Protein AF-A0A7J0E7J1-F1 (afdb_monomer_lite)

Structure (mmCIF, N/CA/C/O backbone):
data_AF-A0A7J0E7J1-F1
#
_entry.id   AF-A0A7J0E7J1-F1
#
loop_
_atom_site.group_PDB
_atom_site.id
_atom_site.type_symbol
_atom_site.label_atom_id
_atom_site.label_alt_id
_atom_site.label_comp_id
_atom_site.label_asym_id
_atom_site.label_entity_id
_atom_site.label_seq_id
_atom_site.pdbx_PDB_ins_code
_atom_site.Cartn_x
_atom_site.Cartn_y
_atom_site.Cartn_z
_atom_site.occupancy
_atom_site.B_iso_or_equiv
_atom_site.auth_seq_id
_atom_site.auth_comp_id
_atom_site.auth_asym_id
_atom_site.auth_atom_id
_atom_site.pdbx_PDB_model_num
ATOM 1 N N . MET A 1 1 ? 65.729 -42.124 -9.496 1.00 50.06 1 MET A N 1
ATOM 2 C CA . MET A 1 1 ? 65.233 -41.132 -10.476 1.00 50.06 1 MET A CA 1
ATOM 3 C C . MET A 1 1 ? 64.530 -40.040 -9.684 1.00 50.06 1 MET A C 1
ATOM 5 O O . MET A 1 1 ? 63.545 -40.363 -9.039 1.00 50.06 1 MET A O 1
ATOM 9 N N . GLY A 1 2 ? 65.073 -38.819 -9.631 1.00 49.50 2 GLY A N 1
ATOM 10 C CA . GLY A 1 2 ? 64.483 -37.740 -8.821 1.00 49.50 2 GLY A CA 1
ATOM 11 C C . GLY A 1 2 ? 65.255 -36.413 -8.739 1.00 49.50 2 GLY A C 1
ATOM 12 O O . GLY A 1 2 ? 64.639 -35.417 -8.395 1.00 49.50 2 GLY A O 1
ATOM 13 N N . ASP A 1 3 ? 66.539 -36.354 -9.117 1.00 47.97 3 ASP A N 1
ATOM 14 C CA . ASP A 1 3 ? 67.374 -35.148 -8.904 1.00 47.97 3 ASP A CA 1
ATOM 15 C C . ASP A 1 3 ? 67.602 -34.253 -10.142 1.00 47.97 3 ASP A C 1
ATOM 17 O O . ASP A 1 3 ? 68.362 -33.289 -10.071 1.00 47.97 3 ASP A O 1
ATOM 21 N N . SER A 1 4 ? 66.970 -34.524 -11.292 1.00 52.00 4 SER A N 1
ATOM 22 C CA . SER A 1 4 ? 67.131 -33.664 -12.484 1.00 52.00 4 SER A CA 1
ATOM 23 C C . SER A 1 4 ? 66.114 -32.521 -12.567 1.00 52.00 4 SER A C 1
ATOM 25 O O . SER A 1 4 ? 66.326 -31.581 -13.322 1.00 52.00 4 SER A O 1
ATOM 27 N N . SER A 1 5 ? 65.016 -32.573 -11.802 1.00 52.12 5 SER A N 1
ATOM 28 C CA . SER A 1 5 ? 63.969 -31.540 -11.855 1.00 52.12 5 SER A CA 1
ATOM 29 C C . SER A 1 5 ? 64.319 -30.298 -11.038 1.00 52.12 5 SER A C 1
ATOM 31 O O . SER A 1 5 ? 63.861 -29.213 -11.369 1.00 52.12 5 SER A O 1
ATOM 33 N N . THR A 1 6 ? 65.105 -30.436 -9.971 1.00 54.50 6 THR A N 1
ATOM 34 C CA . THR A 1 6 ? 65.475 -29.319 -9.090 1.00 54.50 6 THR A CA 1
ATOM 35 C C . THR A 1 6 ? 66.624 -28.491 -9.655 1.00 54.50 6 THR A C 1
ATOM 37 O O . THR A 1 6 ? 66.666 -27.291 -9.414 1.00 54.50 6 THR A O 1
ATOM 40 N N . LYS A 1 7 ? 67.513 -29.088 -10.460 1.00 55.28 7 LYS A N 1
ATOM 41 C CA . LYS A 1 7 ? 68.605 -28.361 -11.126 1.00 55.28 7 LYS A CA 1
ATOM 42 C C . LYS A 1 7 ? 68.097 -27.401 -12.204 1.00 55.28 7 LYS A C 1
ATOM 44 O O . LYS A 1 7 ? 68.503 -26.247 -12.198 1.00 55.28 7 LYS A O 1
ATOM 49 N N . ASN A 1 8 ? 67.130 -27.829 -13.017 1.00 56.91 8 ASN A N 1
ATOM 50 C CA . ASN A 1 8 ? 66.534 -26.974 -14.051 1.00 56.91 8 ASN A CA 1
ATOM 51 C C . ASN A 1 8 ? 65.779 -25.771 -13.456 1.00 56.91 8 ASN A C 1
ATOM 53 O O . ASN A 1 8 ? 65.834 -24.683 -14.011 1.00 56.91 8 ASN A O 1
ATOM 57 N N . VAL A 1 9 ? 65.122 -25.942 -12.300 1.00 58.50 9 VAL A N 1
ATOM 58 C CA . VAL A 1 9 ? 64.422 -24.842 -11.605 1.00 58.50 9 VAL A CA 1
ATOM 59 C C . VAL A 1 9 ? 65.412 -23.839 -11.015 1.00 58.50 9 VAL A C 1
ATOM 61 O O . VAL A 1 9 ? 65.151 -22.642 -11.011 1.00 58.50 9 VAL A O 1
ATOM 64 N N . VAL A 1 10 ? 66.559 -24.306 -10.519 1.00 62.41 10 VAL A N 1
ATOM 65 C CA . VAL A 1 10 ? 67.602 -23.418 -9.992 1.00 62.41 10 VAL A CA 1
ATOM 66 C C . VAL A 1 10 ? 68.287 -22.654 -11.128 1.00 62.41 10 VAL A C 1
ATOM 68 O O . VAL A 1 10 ? 68.522 -21.462 -10.977 1.00 62.41 10 VAL A O 1
ATOM 71 N N . GLU A 1 11 ? 68.532 -23.285 -12.278 1.00 61.84 11 GLU A N 1
ATOM 72 C CA . GLU A 1 11 ? 69.075 -22.609 -13.466 1.00 61.84 11 GLU A CA 1
ATOM 73 C C . GLU A 1 11 ? 68.088 -21.597 -14.075 1.00 61.84 11 GLU A C 1
ATOM 75 O O . GLU A 1 11 ? 68.504 -20.498 -14.428 1.00 61.84 11 GLU A O 1
ATOM 80 N N . GLU A 1 12 ? 66.781 -21.895 -14.113 1.00 62.72 12 GLU A N 1
ATOM 81 C CA . GLU A 1 12 ? 65.751 -20.924 -14.528 1.00 62.72 12 GLU A CA 1
ATOM 82 C C . GLU A 1 12 ? 65.657 -19.728 -13.574 1.00 62.72 12 GLU A C 1
ATOM 84 O O . GLU A 1 12 ? 65.505 -18.595 -14.023 1.00 62.72 12 GLU A O 1
ATOM 89 N N . VAL A 1 13 ? 65.767 -19.952 -12.260 1.00 64.69 13 VAL A N 1
ATOM 90 C CA . VAL A 1 13 ? 65.741 -18.871 -11.259 1.00 64.69 13 VAL A CA 1
ATOM 91 C C . VAL A 1 13 ? 66.998 -18.005 -11.343 1.00 64.69 13 VAL A C 1
ATOM 93 O O . VAL A 1 13 ? 66.895 -16.794 -11.162 1.00 64.69 13 VAL A O 1
ATOM 96 N N . ILE A 1 14 ? 68.153 -18.603 -11.649 1.00 67.69 14 ILE A N 1
ATOM 97 C CA . ILE A 1 14 ? 69.410 -17.874 -11.852 1.00 67.69 14 ILE A CA 1
ATOM 98 C C . ILE A 1 14 ? 69.348 -17.043 -13.144 1.00 67.69 14 ILE A C 1
ATOM 100 O O . ILE A 1 14 ? 69.665 -15.857 -13.114 1.00 67.69 14 ILE A O 1
ATOM 104 N N . ALA A 1 15 ? 68.823 -17.601 -14.239 1.00 67.31 15 ALA A N 1
ATOM 105 C CA . ALA A 1 15 ? 68.612 -16.857 -15.484 1.00 67.31 15 ALA A CA 1
ATOM 106 C C . ALA A 1 15 ? 67.624 -15.689 -15.303 1.00 67.31 15 ALA A C 1
ATOM 108 O O . ALA A 1 15 ? 67.872 -14.582 -15.769 1.00 67.31 15 ALA A O 1
ATOM 109 N N . TYR A 1 16 ? 66.540 -15.898 -14.547 1.00 61.75 16 TYR A N 1
ATOM 110 C CA . TYR A 1 16 ? 65.576 -14.837 -14.240 1.00 61.75 16 TYR A CA 1
ATOM 111 C C . TYR A 1 16 ? 66.168 -13.756 -13.324 1.00 61.75 16 TYR A C 1
ATOM 113 O O . TYR A 1 16 ? 65.759 -12.598 -13.389 1.00 61.75 16 TYR A O 1
ATOM 121 N N . SER A 1 17 ? 67.119 -14.115 -12.452 1.00 61.69 17 SER A N 1
ATOM 122 C CA . SER A 1 17 ? 67.854 -13.128 -11.660 1.00 61.69 17 SER A CA 1
ATOM 123 C C . SER A 1 17 ? 68.863 -12.343 -12.492 1.00 61.69 17 SER A C 1
ATOM 125 O O . SER A 1 17 ? 68.977 -11.140 -12.274 1.00 61.69 17 SER A O 1
ATOM 127 N N . ASP A 1 18 ? 69.521 -12.972 -13.466 1.00 64.81 18 ASP A N 1
ATOM 128 C CA . ASP A 1 18 ? 70.469 -12.302 -14.362 1.00 64.81 18 ASP A CA 1
ATOM 129 C C . ASP A 1 18 ? 69.744 -11.327 -15.315 1.00 64.81 18 ASP A C 1
ATOM 131 O O . ASP A 1 18 ? 70.171 -10.180 -15.444 1.00 64.81 18 ASP A O 1
ATOM 135 N N . ASP A 1 19 ? 68.568 -11.701 -15.844 1.00 65.00 19 ASP A N 1
ATOM 136 C CA . ASP A 1 19 ? 67.698 -10.825 -16.656 1.00 65.00 19 ASP A CA 1
ATOM 137 C C . ASP A 1 19 ? 67.181 -9.600 -15.866 1.00 65.00 19 ASP A C 1
ATOM 139 O O . ASP A 1 19 ? 67.016 -8.502 -16.405 1.00 65.00 19 ASP A O 1
ATOM 143 N N . ILE A 1 20 ? 66.915 -9.764 -14.563 1.00 62.22 20 ILE A N 1
ATOM 144 C CA . ILE A 1 20 ? 66.504 -8.660 -13.678 1.00 62.22 20 ILE A CA 1
ATOM 145 C C . ILE A 1 20 ? 67.688 -7.741 -13.359 1.00 62.22 20 ILE A C 1
ATOM 147 O O . ILE A 1 20 ? 67.497 -6.532 -13.233 1.00 62.22 20 ILE A O 1
ATOM 151 N N . ILE A 1 21 ? 68.898 -8.291 -13.229 1.00 63.09 21 ILE A N 1
ATOM 152 C CA . ILE A 1 21 ? 70.120 -7.516 -12.989 1.00 63.09 21 ILE A CA 1
ATOM 153 C C . ILE A 1 21 ? 70.474 -6.680 -14.228 1.00 63.09 21 ILE A C 1
ATOM 155 O O . ILE A 1 21 ? 70.786 -5.501 -14.073 1.00 63.09 21 ILE A O 1
ATOM 159 N N . GLU A 1 22 ? 70.321 -7.230 -15.437 1.00 61.28 22 GLU A N 1
ATOM 160 C CA . GLU A 1 22 ? 70.522 -6.504 -16.702 1.00 61.28 22 GLU A CA 1
ATOM 161 C C . GLU A 1 22 ? 69.487 -5.375 -16.893 1.00 61.28 22 GLU A C 1
ATOM 163 O O . GLU A 1 22 ? 69.812 -4.285 -17.364 1.00 61.28 22 GLU A O 1
ATOM 168 N N . TYR A 1 23 ? 68.242 -5.572 -16.438 1.00 58.78 23 TYR A N 1
ATOM 169 C CA . TYR A 1 23 ? 67.200 -4.533 -16.474 1.00 58.78 23 TYR A CA 1
ATOM 170 C C . TYR A 1 23 ? 67.401 -3.414 -15.428 1.00 58.78 23 TYR A C 1
ATOM 172 O O . TYR A 1 23 ? 66.831 -2.330 -15.556 1.00 58.78 23 TYR A O 1
ATOM 180 N N . LEU A 1 24 ? 68.202 -3.657 -14.385 1.00 56.25 24 LEU A N 1
ATOM 181 C CA . LEU A 1 24 ? 68.414 -2.754 -13.246 1.00 56.25 24 LEU A CA 1
ATOM 182 C C . LEU A 1 24 ? 69.724 -1.946 -13.316 1.00 56.25 24 LEU A C 1
ATOM 184 O O . LEU A 1 24 ? 70.090 -1.303 -12.330 1.00 56.25 24 LEU A O 1
ATOM 188 N N . GLU A 1 25 ? 70.406 -1.897 -14.465 1.00 57.34 25 GLU A N 1
ATOM 189 C CA . GLU A 1 25 ? 71.649 -1.120 -14.649 1.00 57.34 25 GLU A CA 1
ATOM 190 C C . GLU A 1 25 ? 71.477 0.416 -14.564 1.00 57.34 25 GLU A C 1
ATOM 192 O O . GLU A 1 25 ? 72.444 1.172 -14.672 1.00 57.34 25 GLU A O 1
ATOM 197 N N . VAL A 1 26 ? 70.267 0.922 -14.310 1.00 60.50 26 VAL A N 1
ATOM 198 C CA . VAL A 1 26 ? 70.029 2.346 -14.057 1.00 60.50 26 VAL A CA 1
ATOM 199 C C . VAL A 1 26 ? 69.905 2.582 -12.548 1.00 60.50 26 VAL A C 1
ATOM 201 O O . VAL A 1 26 ? 68.868 2.306 -11.948 1.00 60.50 26 VAL A O 1
ATOM 204 N N . GLU A 1 27 ? 70.926 3.192 -11.930 1.00 58.66 27 GLU A N 1
ATOM 205 C CA . GLU A 1 27 ? 70.998 3.572 -10.494 1.00 58.66 27 GLU A CA 1
ATOM 206 C C . GLU A 1 27 ? 69.739 4.272 -9.925 1.00 58.66 27 GLU A C 1
ATOM 208 O O . GLU A 1 27 ? 69.543 4.351 -8.709 1.00 58.66 27 GLU A O 1
ATOM 213 N N . LYS A 1 28 ? 68.866 4.808 -10.782 1.00 61.00 28 LYS A N 1
ATOM 214 C CA . LYS A 1 28 ? 67.616 5.469 -10.386 1.00 61.00 28 LYS A CA 1
ATOM 215 C C . LYS A 1 28 ? 66.517 4.489 -9.974 1.00 61.00 28 LYS A C 1
ATOM 217 O O . LYS A 1 28 ? 65.788 4.793 -9.032 1.00 61.00 28 LYS A O 1
ATOM 222 N N . ASP A 1 29 ? 66.421 3.325 -10.608 1.00 59.00 29 ASP A N 1
ATOM 223 C CA . ASP A 1 29 ? 65.320 2.385 -10.362 1.00 59.00 29 ASP A CA 1
ATOM 224 C C . ASP A 1 29 ? 65.547 1.562 -9.085 1.00 59.00 29 ASP A C 1
ATOM 226 O O . ASP A 1 29 ? 64.606 1.310 -8.327 1.00 59.00 29 ASP A O 1
ATOM 230 N N . ALA A 1 30 ? 66.809 1.268 -8.752 1.00 63.69 30 ALA A N 1
ATOM 231 C CA . ALA A 1 30 ? 67.184 0.652 -7.479 1.00 63.69 30 ALA A CA 1
ATOM 232 C C . ALA A 1 30 ? 66.834 1.544 -6.271 1.00 63.69 30 ALA A C 1
ATOM 234 O O . ALA A 1 30 ? 66.308 1.055 -5.271 1.00 63.69 30 ALA A O 1
ATOM 235 N N . ASN A 1 31 ? 67.051 2.860 -6.381 1.00 67.00 31 ASN A N 1
ATOM 236 C CA . ASN A 1 31 ? 66.725 3.826 -5.325 1.00 67.00 31 ASN A CA 1
ATOM 237 C C . ASN A 1 31 ? 65.211 4.018 -5.125 1.00 67.00 31 ASN A C 1
ATOM 239 O O . ASN A 1 31 ? 64.740 4.226 -4.007 1.00 67.00 31 ASN A O 1
ATOM 243 N N . ILE A 1 32 ? 64.424 3.921 -6.198 1.00 70.56 32 ILE A N 1
ATOM 244 C CA . ILE A 1 32 ? 62.959 3.985 -6.118 1.00 70.56 32 ILE A CA 1
ATOM 245 C C . ILE A 1 32 ? 62.411 2.722 -5.437 1.00 70.56 32 ILE A C 1
ATOM 247 O O . ILE A 1 32 ? 61.529 2.803 -4.579 1.00 70.56 32 ILE A O 1
ATOM 251 N N . LEU A 1 33 ? 62.963 1.550 -5.760 1.00 69.12 33 LEU A N 1
ATOM 252 C CA . LEU A 1 33 ? 62.567 0.285 -5.141 1.00 69.12 33 LEU A CA 1
ATOM 253 C C . LEU A 1 33 ? 62.948 0.207 -3.657 1.00 69.12 33 LEU A C 1
ATOM 255 O O . LEU A 1 33 ? 62.135 -0.258 -2.854 1.00 69.12 33 LEU A O 1
ATOM 259 N N . THR A 1 34 ? 64.125 0.700 -3.258 1.00 73.69 34 THR A N 1
ATOM 260 C CA . THR A 1 34 ? 64.501 0.777 -1.835 1.00 73.69 34 THR A CA 1
ATOM 261 C C . THR A 1 34 ? 63.591 1.733 -1.070 1.00 73.69 34 THR A C 1
ATOM 263 O O . THR A 1 34 ? 63.104 1.371 0.001 1.00 73.69 34 THR A O 1
ATOM 266 N N . GLN A 1 35 ? 63.247 2.887 -1.649 1.00 78.12 35 GLN A N 1
ATOM 267 C CA . GLN A 1 35 ? 62.296 3.826 -1.049 1.00 78.12 35 GLN A CA 1
ATOM 268 C C . GLN A 1 35 ? 60.890 3.214 -0.893 1.00 78.12 35 GLN A C 1
ATOM 270 O O . GLN A 1 35 ? 60.243 3.386 0.144 1.00 78.12 35 GLN A O 1
ATOM 275 N N . HIS A 1 36 ? 60.411 2.451 -1.881 1.00 74.00 36 HIS A N 1
ATOM 276 C CA . HIS A 1 36 ? 59.138 1.729 -1.778 1.00 74.00 36 HIS A CA 1
ATOM 277 C C . HIS A 1 36 ? 59.176 0.600 -0.743 1.00 74.00 36 HIS A C 1
ATOM 279 O O . HIS A 1 36 ? 58.191 0.391 -0.028 1.00 74.00 36 HIS A O 1
ATOM 285 N N . LEU A 1 37 ? 60.304 -0.103 -0.620 1.00 77.88 37 LEU A N 1
ATOM 286 C CA . LEU A 1 37 ? 60.494 -1.139 0.391 1.00 77.88 37 LEU A CA 1
ATOM 287 C C . LEU A 1 37 ? 60.491 -0.541 1.805 1.00 77.88 37 LEU A C 1
ATOM 289 O O . LEU A 1 37 ? 59.862 -1.096 2.708 1.00 77.88 37 LEU A O 1
ATOM 293 N N . GLU A 1 38 ? 61.145 0.603 2.004 1.00 80.06 38 GLU A N 1
ATOM 294 C CA . GLU A 1 38 ? 61.108 1.337 3.271 1.00 80.06 38 GLU A CA 1
ATOM 295 C C . GLU A 1 38 ? 59.699 1.833 3.596 1.00 80.06 38 GLU A C 1
ATOM 297 O O . GLU A 1 38 ? 59.214 1.620 4.709 1.00 80.06 38 GLU A O 1
ATOM 302 N N . TYR A 1 39 ? 58.988 2.390 2.612 1.00 78.94 39 TYR A N 1
ATOM 303 C CA . TYR A 1 39 ? 57.599 2.810 2.785 1.00 78.94 39 TYR A CA 1
ATOM 304 C C . TYR A 1 39 ? 56.685 1.637 3.171 1.00 78.94 39 TYR A C 1
ATOM 306 O O . TYR A 1 39 ? 55.854 1.762 4.073 1.00 78.94 39 TYR A O 1
ATOM 314 N N . SER A 1 40 ? 56.882 0.466 2.556 1.00 74.38 40 SER A N 1
ATOM 315 C CA . SER A 1 40 ? 56.156 -0.760 2.900 1.00 74.38 40 SER A CA 1
ATOM 316 C C . SER A 1 40 ? 56.441 -1.222 4.332 1.00 74.38 40 SER A C 1
ATOM 318 O O . SER A 1 40 ? 55.518 -1.641 5.031 1.00 74.38 40 SER A O 1
ATOM 320 N N . LYS A 1 41 ? 57.695 -1.137 4.796 1.00 82.19 41 LYS A N 1
ATOM 321 C CA . LYS A 1 41 ? 58.069 -1.495 6.176 1.00 82.19 41 LYS A CA 1
ATOM 322 C C . LYS A 1 41 ? 57.431 -0.551 7.195 1.00 82.19 41 LYS A C 1
ATOM 324 O O . LYS A 1 41 ? 56.905 -1.012 8.207 1.00 82.19 41 LYS A O 1
ATOM 329 N N . VAL A 1 42 ? 57.415 0.753 6.907 1.00 86.19 42 VAL A N 1
ATOM 330 C CA . VAL A 1 42 ? 56.759 1.756 7.760 1.00 86.19 42 VAL A CA 1
ATOM 331 C C . VAL A 1 42 ? 55.254 1.493 7.839 1.00 86.19 42 VAL A C 1
ATOM 333 O O . VAL A 1 42 ? 54.709 1.404 8.938 1.00 86.19 42 VAL A O 1
ATOM 336 N N . LEU A 1 43 ? 54.592 1.265 6.701 1.00 80.50 43 LEU A N 1
ATOM 337 C CA . LEU A 1 43 ? 53.174 0.892 6.656 1.00 80.50 43 LEU A CA 1
ATOM 338 C C . LEU A 1 43 ? 52.873 -0.371 7.464 1.00 80.50 43 LEU A C 1
ATOM 340 O O . LEU A 1 43 ? 51.906 -0.402 8.221 1.00 80.50 43 LEU A O 1
ATOM 344 N N . GLN A 1 44 ? 53.717 -1.396 7.346 1.00 82.69 44 GLN A N 1
ATOM 345 C CA . GLN A 1 44 ? 53.545 -2.635 8.096 1.00 82.69 44 GLN A CA 1
ATOM 346 C C . GLN A 1 44 ? 53.682 -2.407 9.607 1.00 82.69 44 GLN A C 1
ATOM 348 O O . GLN A 1 44 ? 52.877 -2.931 10.377 1.00 82.69 44 GLN A O 1
ATOM 353 N N . SER A 1 45 ? 54.645 -1.584 10.036 1.00 85.69 45 SER A N 1
ATOM 354 C CA . SER A 1 45 ? 54.803 -1.219 11.449 1.00 85.69 45 SER A CA 1
ATOM 355 C C . SER A 1 45 ? 53.606 -0.428 11.989 1.00 85.69 45 SER A C 1
ATOM 357 O O . SER A 1 45 ? 53.134 -0.720 13.087 1.00 85.69 45 SER A O 1
ATOM 359 N N . GLN A 1 46 ? 53.042 0.484 11.188 1.00 88.31 46 GLN A N 1
ATOM 360 C CA . GLN A 1 46 ? 51.852 1.250 11.554 1.00 88.31 46 GLN A CA 1
ATOM 361 C C . GLN A 1 46 ? 50.621 0.345 11.685 1.00 88.31 46 GLN A C 1
ATOM 363 O O . GLN A 1 46 ? 49.908 0.417 12.678 1.00 88.31 46 GLN A O 1
ATOM 368 N N . CYS A 1 47 ? 50.401 -0.570 10.735 1.00 84.31 47 CYS A N 1
ATOM 369 C CA . CYS A 1 47 ? 49.292 -1.520 10.820 1.00 84.31 47 CYS A CA 1
ATOM 370 C C . CYS A 1 47 ? 49.404 -2.450 12.039 1.00 84.31 47 CYS A C 1
ATOM 372 O O . CYS A 1 47 ? 48.386 -2.818 12.627 1.00 84.31 47 CYS A O 1
ATOM 374 N N . LEU A 1 48 ? 50.624 -2.832 12.430 1.00 85.69 48 LEU A N 1
ATOM 375 C CA . LEU A 1 48 ? 50.854 -3.622 13.641 1.00 85.69 48 LEU A CA 1
ATOM 376 C C . LEU A 1 48 ? 50.569 -2.812 14.913 1.00 85.69 48 LEU A C 1
ATOM 378 O O . LEU A 1 48 ? 49.951 -3.348 15.833 1.00 85.69 48 LEU A O 1
ATOM 382 N N . ALA A 1 49 ? 50.959 -1.535 14.956 1.00 88.31 49 ALA A N 1
ATOM 383 C CA . ALA A 1 49 ? 50.636 -0.633 16.062 1.00 88.31 49 ALA A CA 1
ATOM 384 C C . ALA A 1 49 ? 49.116 -0.440 16.203 1.00 88.31 49 ALA A C 1
ATOM 386 O O . ALA A 1 49 ? 48.558 -0.735 17.260 1.00 88.31 49 ALA A O 1
ATOM 387 N N . ASP A 1 50 ? 48.432 -0.098 15.108 1.00 87.25 50 ASP A N 1
ATOM 388 C CA . ASP A 1 50 ? 46.978 0.087 15.083 1.00 87.25 50 ASP A CA 1
ATOM 389 C C . ASP A 1 50 ? 46.238 -1.205 15.497 1.00 87.25 50 ASP A C 1
ATOM 391 O O . ASP A 1 50 ? 45.241 -1.171 16.223 1.00 87.25 50 ASP A O 1
ATOM 395 N N . SER A 1 51 ? 46.735 -2.379 15.082 1.00 88.56 51 SER A N 1
ATOM 396 C CA . SER A 1 51 ? 46.164 -3.671 15.486 1.00 88.56 51 SER A CA 1
ATOM 397 C C . SER A 1 51 ? 46.329 -3.947 16.984 1.00 88.56 51 SER A C 1
ATOM 399 O O . SER A 1 51 ? 45.460 -4.588 17.584 1.00 88.56 51 SER A O 1
ATOM 401 N N . ASN A 1 52 ? 47.431 -3.505 17.589 1.00 88.81 52 ASN A N 1
ATOM 402 C CA . ASN A 1 52 ? 47.668 -3.658 19.022 1.00 88.81 52 ASN A CA 1
ATOM 403 C C . ASN A 1 52 ? 46.787 -2.706 19.840 1.00 88.81 52 ASN A C 1
ATOM 405 O O . ASN A 1 52 ? 46.237 -3.124 20.861 1.00 88.81 52 ASN A O 1
ATOM 409 N N . ASP A 1 53 ? 46.559 -1.485 19.354 1.00 89.44 53 ASP A N 1
ATOM 410 C CA . ASP A 1 53 ? 45.639 -0.524 19.973 1.00 89.44 53 ASP A CA 1
ATOM 411 C C . ASP A 1 53 ? 44.193 -1.027 19.949 1.00 89.44 53 ASP A C 1
ATOM 413 O O . ASP A 1 53 ? 43.486 -0.997 20.956 1.00 89.44 53 ASP A O 1
ATOM 417 N N . VAL A 1 54 ? 43.747 -1.588 18.823 1.00 88.56 54 VAL A N 1
ATOM 418 C CA . VAL A 1 54 ? 42.416 -2.208 18.746 1.00 88.56 54 VAL A CA 1
ATOM 419 C C . VAL A 1 54 ? 42.306 -3.391 19.711 1.00 88.56 54 VAL A C 1
ATOM 421 O O . VAL A 1 54 ? 41.271 -3.572 20.357 1.00 88.56 54 VAL A O 1
ATOM 424 N N . ARG A 1 55 ? 43.369 -4.191 19.855 1.00 89.44 55 ARG A N 1
ATOM 425 C CA . ARG A 1 55 ? 43.387 -5.332 20.778 1.00 89.44 55 ARG A CA 1
ATOM 426 C C . ARG A 1 55 ? 43.321 -4.894 22.242 1.00 89.44 55 ARG A C 1
ATOM 428 O O . ARG A 1 55 ? 42.608 -5.530 23.017 1.00 89.44 55 ARG A O 1
ATOM 435 N N . SER A 1 56 ? 44.011 -3.816 22.617 1.00 90.25 56 SER A N 1
ATOM 436 C CA . SER A 1 56 ? 43.961 -3.279 23.981 1.00 90.25 56 SER A CA 1
ATOM 437 C C . SER A 1 56 ? 42.572 -2.719 24.308 1.00 90.25 56 SER A C 1
ATOM 439 O O . SER A 1 56 ? 42.015 -3.040 25.358 1.00 90.25 56 SER A O 1
ATOM 441 N N . LEU A 1 57 ? 41.949 -1.996 23.372 1.00 92.38 57 LEU A N 1
ATOM 442 C CA . LEU A 1 57 ? 40.579 -1.499 23.518 1.00 92.38 57 LEU A CA 1
ATOM 443 C C . LEU A 1 57 ? 39.563 -2.637 23.662 1.00 92.38 57 LEU A C 1
ATOM 445 O O . LEU A 1 57 ? 38.674 -2.568 24.512 1.00 92.38 57 LEU A O 1
ATOM 449 N N . LEU A 1 58 ? 39.706 -3.707 22.876 1.00 90.25 58 LEU A N 1
ATOM 450 C CA . LEU A 1 58 ? 38.861 -4.894 23.013 1.00 90.25 58 LEU A CA 1
ATOM 451 C C . LEU A 1 58 ? 39.028 -5.559 24.381 1.00 90.25 58 LEU A C 1
ATOM 453 O O . LEU A 1 58 ? 38.030 -5.979 24.968 1.00 90.25 58 LEU A O 1
ATOM 457 N N . GLN A 1 59 ? 40.249 -5.617 24.919 1.00 91.12 59 GLN A N 1
ATOM 458 C CA . GLN A 1 59 ? 40.488 -6.151 26.259 1.00 91.12 59 GLN A CA 1
ATOM 459 C C . GLN A 1 59 ? 39.805 -5.296 27.336 1.00 91.12 59 GLN A C 1
ATOM 461 O O . GLN A 1 59 ? 39.146 -5.842 28.218 1.00 91.12 59 GLN A O 1
ATOM 466 N N . VAL A 1 60 ? 39.896 -3.965 27.236 1.00 94.88 60 VAL A N 1
ATOM 467 C CA . VAL A 1 60 ? 39.231 -3.038 28.168 1.00 94.88 60 VAL A CA 1
ATOM 468 C C . VAL A 1 60 ? 37.713 -3.217 28.134 1.00 94.88 60 VAL A C 1
ATOM 470 O O . VAL A 1 60 ? 37.090 -3.346 29.185 1.00 94.88 60 VAL A O 1
ATOM 473 N N . ILE A 1 61 ? 37.117 -3.287 26.941 1.00 90.06 61 ILE A N 1
ATOM 474 C CA . ILE A 1 61 ? 35.670 -3.500 26.784 1.00 90.06 61 ILE A CA 1
ATOM 475 C C . ILE A 1 61 ? 35.257 -4.867 27.341 1.00 90.06 61 ILE A C 1
ATOM 477 O O . ILE A 1 61 ? 34.222 -4.978 27.991 1.00 90.06 61 ILE A O 1
ATOM 481 N N . THR A 1 62 ? 36.066 -5.904 27.122 1.00 90.88 62 THR A N 1
ATOM 482 C CA . THR A 1 62 ? 35.787 -7.252 27.641 1.00 90.88 62 THR A CA 1
ATOM 483 C C . THR A 1 62 ? 35.782 -7.263 29.169 1.00 90.88 62 THR A C 1
ATOM 485 O O . THR A 1 62 ? 34.864 -7.817 29.769 1.00 90.88 62 THR A O 1
ATOM 488 N N . ASN A 1 63 ? 36.745 -6.584 29.799 1.00 92.06 63 ASN A N 1
ATOM 489 C CA . ASN A 1 63 ? 36.791 -6.447 31.254 1.00 92.06 63 ASN A CA 1
ATOM 490 C C . ASN A 1 63 ? 35.570 -5.667 31.780 1.00 92.06 63 ASN A C 1
ATOM 492 O O . ASN A 1 63 ? 34.913 -6.122 32.708 1.00 92.06 63 ASN A O 1
ATOM 496 N N . GLN A 1 64 ? 35.186 -4.563 31.124 1.00 93.44 64 GLN A N 1
ATOM 497 C CA . GLN A 1 64 ? 33.984 -3.798 31.490 1.00 93.44 64 GLN A CA 1
ATOM 498 C C . GLN A 1 64 ? 32.696 -4.624 31.384 1.00 93.44 64 GLN A C 1
ATOM 500 O O . GLN A 1 64 ? 31.803 -4.490 32.219 1.00 93.44 64 GLN A O 1
ATOM 505 N N . ILE A 1 65 ? 32.577 -5.476 30.362 1.00 92.00 65 ILE A N 1
ATOM 506 C CA . ILE A 1 65 ? 31.428 -6.379 30.220 1.00 92.00 65 ILE A CA 1
ATOM 507 C C . ILE A 1 65 ? 31.407 -7.390 31.371 1.00 92.00 65 ILE A C 1
ATOM 509 O O . ILE A 1 65 ? 30.351 -7.587 31.966 1.00 92.00 65 ILE A O 1
ATOM 513 N N . SER A 1 66 ? 32.560 -7.966 31.723 1.00 90.81 66 SER A N 1
ATOM 514 C CA . SER A 1 66 ? 32.684 -8.889 32.858 1.00 90.81 66 SER A CA 1
ATOM 515 C C . SER A 1 66 ? 32.256 -8.235 34.177 1.00 90.81 66 SER A C 1
ATOM 517 O O . SER A 1 66 ? 31.496 -8.827 34.943 1.00 90.81 66 SER A O 1
ATOM 519 N N . ASP A 1 67 ? 32.678 -6.994 34.429 1.00 91.19 67 ASP A N 1
ATOM 520 C CA . ASP A 1 67 ? 32.306 -6.249 35.640 1.00 91.19 67 ASP A CA 1
ATOM 521 C C . ASP A 1 67 ? 30.793 -5.989 35.708 1.00 91.19 67 ASP A C 1
ATOM 523 O O . ASP A 1 67 ? 30.160 -6.171 36.752 1.00 91.19 67 ASP A O 1
ATOM 527 N N . LEU A 1 68 ? 30.185 -5.609 34.579 1.00 88.75 68 LEU A N 1
ATOM 528 C CA . LEU A 1 68 ? 28.739 -5.400 34.480 1.00 88.75 68 LEU A CA 1
ATOM 529 C C . LEU A 1 68 ? 27.950 -6.704 34.661 1.00 88.75 68 LEU A C 1
ATOM 531 O O . LEU A 1 68 ? 26.863 -6.691 35.244 1.00 88.75 68 LEU A O 1
ATOM 535 N N . GLU A 1 69 ? 28.477 -7.832 34.187 1.00 88.38 69 GLU A N 1
ATOM 536 C CA . GLU A 1 69 ? 27.875 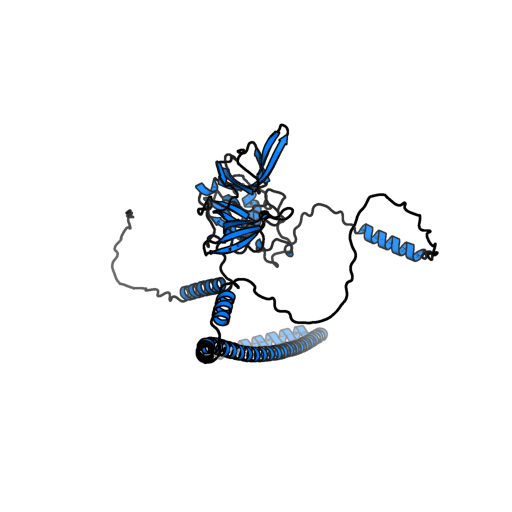-9.148 34.409 1.00 88.38 69 GLU A CA 1
ATOM 537 C C . GLU A 1 69 ? 27.907 -9.538 35.891 1.00 88.38 69 GLU A C 1
ATOM 539 O O . GLU A 1 69 ? 26.877 -9.965 36.418 1.00 88.38 69 GLU A O 1
ATOM 544 N N . HIS A 1 70 ? 29.019 -9.298 36.594 1.00 87.50 70 HIS A N 1
ATOM 545 C CA . HIS A 1 70 ? 29.102 -9.501 38.044 1.00 87.50 70 HIS A CA 1
ATOM 546 C C . HIS A 1 70 ? 28.111 -8.621 38.820 1.00 87.50 70 HIS A C 1
ATOM 548 O O . HIS A 1 70 ? 27.432 -9.107 39.728 1.00 87.50 70 HIS A O 1
ATOM 554 N N . GLN A 1 71 ? 27.962 -7.349 38.435 1.00 89.12 71 GLN A N 1
ATOM 555 C CA . GLN A 1 71 ? 26.962 -6.459 39.038 1.00 89.12 71 GLN A CA 1
ATOM 556 C C . GLN A 1 71 ? 25.532 -6.958 38.802 1.00 89.12 71 GLN A C 1
ATOM 558 O O . GLN A 1 71 ? 24.705 -6.912 39.713 1.00 89.12 71 GLN A O 1
ATOM 563 N N . ARG A 1 72 ? 25.231 -7.475 37.602 1.00 87.94 72 ARG A N 1
ATOM 564 C CA . ARG A 1 72 ? 23.903 -8.019 37.289 1.00 87.94 72 ARG A CA 1
ATOM 565 C C . ARG A 1 72 ? 23.560 -9.215 38.175 1.00 87.94 72 ARG A C 1
ATOM 567 O O . ARG A 1 72 ? 22.447 -9.262 38.691 1.00 87.94 72 ARG A O 1
ATOM 574 N N . VAL A 1 73 ? 24.514 -10.128 38.375 1.00 85.62 73 VAL A N 1
ATOM 575 C CA . VAL A 1 73 ? 24.340 -11.303 39.246 1.00 85.62 73 VAL A CA 1
ATOM 576 C C . VAL A 1 73 ? 24.051 -10.870 40.684 1.00 85.62 73 VAL A C 1
ATOM 578 O O . VAL A 1 73 ? 23.079 -11.340 41.266 1.00 85.62 73 VAL A O 1
ATOM 581 N N . SER A 1 74 ? 24.801 -9.898 41.216 1.00 84.69 74 SER A N 1
ATOM 582 C CA . SER A 1 74 ? 24.573 -9.371 42.571 1.00 84.69 74 SER A CA 1
ATOM 583 C C . SER A 1 74 ? 23.175 -8.752 42.746 1.00 84.69 74 SER A C 1
ATOM 585 O O . SER A 1 74 ? 22.499 -8.990 43.748 1.00 84.69 74 SER A O 1
ATOM 587 N N . VAL A 1 75 ? 22.689 -8.005 41.749 1.00 85.81 75 VAL A N 1
ATOM 588 C CA . VAL A 1 75 ? 21.334 -7.423 41.772 1.00 85.81 75 VAL A CA 1
ATOM 589 C C . VAL A 1 75 ? 20.252 -8.500 41.631 1.00 85.81 75 VAL A C 1
ATOM 591 O O . VAL A 1 75 ? 19.190 -8.404 42.251 1.00 85.81 75 VAL A O 1
ATOM 594 N N . GLU A 1 76 ? 20.496 -9.535 40.825 1.00 81.12 76 GLU A N 1
ATOM 595 C CA . GLU A 1 76 ? 19.584 -10.673 40.675 1.00 81.12 76 GLU A CA 1
ATOM 596 C C . GLU A 1 76 ? 19.453 -11.471 41.980 1.00 81.12 76 GLU A C 1
ATOM 598 O O . GLU A 1 76 ? 18.330 -11.800 42.370 1.00 81.12 76 GLU A O 1
ATOM 603 N N . GLU A 1 77 ? 20.552 -11.675 42.708 1.00 87.81 77 GLU A N 1
ATOM 604 C CA . GLU A 1 77 ? 20.554 -12.280 44.044 1.00 87.81 77 GLU A CA 1
ATOM 605 C C . GLU A 1 77 ? 19.765 -11.437 45.056 1.00 87.81 77 GLU A C 1
ATOM 607 O O . GLU A 1 77 ? 18.865 -11.957 45.719 1.00 87.81 77 GLU A O 1
ATOM 612 N N . GLN A 1 78 ? 20.009 -10.121 45.120 1.00 84.12 78 GLN A N 1
ATOM 613 C CA . GLN A 1 78 ? 19.254 -9.213 45.997 1.00 84.12 78 GLN A CA 1
ATOM 614 C C . GLN A 1 78 ? 17.752 -9.233 45.696 1.00 84.12 78 GLN A C 1
ATOM 616 O O . GLN A 1 78 ? 16.920 -9.256 46.604 1.00 84.12 78 GLN A O 1
ATOM 621 N N . ARG A 1 79 ? 17.382 -9.277 44.412 1.00 83.88 79 ARG A N 1
ATOM 622 C CA . ARG A 1 79 ? 15.981 -9.357 43.991 1.00 83.88 79 ARG A CA 1
ATOM 623 C C . ARG A 1 79 ? 15.333 -10.679 44.395 1.00 83.88 79 ARG A C 1
ATOM 625 O O . ARG A 1 79 ? 14.133 -10.712 44.660 1.00 83.88 79 ARG A O 1
ATOM 632 N N . GLN A 1 80 ? 16.094 -11.767 44.409 1.00 82.19 80 GLN A N 1
ATOM 633 C CA . GLN A 1 80 ? 15.600 -13.078 44.813 1.00 82.19 80 GLN A CA 1
ATOM 634 C C . GLN A 1 80 ? 15.417 -13.163 46.332 1.00 82.19 80 GLN A C 1
ATOM 636 O O . GLN A 1 80 ? 14.403 -13.686 46.786 1.00 82.19 80 GLN A O 1
ATOM 641 N N . ILE A 1 81 ? 16.324 -12.555 47.102 1.00 85.25 81 ILE A N 1
ATOM 642 C CA . ILE A 1 81 ? 16.187 -12.394 48.555 1.00 85.25 81 ILE A CA 1
ATOM 643 C C . ILE A 1 81 ? 14.945 -11.562 48.892 1.00 85.25 81 ILE A C 1
ATOM 645 O O . ILE A 1 81 ? 14.144 -11.985 49.717 1.00 85.25 81 ILE A O 1
ATOM 649 N N . LEU A 1 82 ? 14.734 -10.429 48.214 1.00 82.25 82 LEU A N 1
ATOM 650 C CA . LEU A 1 82 ? 13.552 -9.587 48.430 1.00 82.25 82 LEU A CA 1
ATOM 651 C C . LEU A 1 82 ? 12.243 -10.329 48.146 1.00 82.25 82 LEU A C 1
ATOM 653 O O . LEU A 1 82 ? 11.304 -10.211 48.920 1.00 82.25 82 LEU A O 1
ATOM 657 N N . LYS A 1 83 ? 12.190 -11.140 47.083 1.00 82.06 83 LYS A N 1
ATOM 658 C CA . LYS A 1 83 ? 11.015 -11.978 46.799 1.00 82.06 83 LYS A CA 1
ATOM 659 C C . LYS A 1 83 ? 10.758 -13.021 47.882 1.00 82.06 83 LYS A C 1
ATOM 661 O O . LYS A 1 83 ? 9.602 -13.295 48.174 1.00 82.06 83 LYS A O 1
ATOM 666 N N . ASN A 1 84 ? 11.813 -13.611 48.444 1.00 82.06 84 ASN A N 1
ATOM 667 C CA . ASN A 1 84 ? 11.673 -14.575 49.533 1.00 82.06 84 ASN A CA 1
ATOM 668 C C . ASN A 1 84 ? 11.171 -13.881 50.807 1.00 82.06 84 ASN A C 1
ATOM 670 O O . ASN A 1 84 ? 10.241 -14.380 51.422 1.00 82.06 84 ASN A O 1
ATOM 674 N N . LEU A 1 85 ? 11.702 -12.698 51.135 1.00 80.81 85 LEU A N 1
ATOM 675 C CA . LEU A 1 85 ? 11.240 -11.889 52.269 1.00 80.81 85 LEU A CA 1
ATOM 676 C C . LEU A 1 85 ? 9.780 -11.444 52.111 1.00 80.81 85 LEU A C 1
ATOM 678 O O . LEU A 1 85 ? 9.009 -11.562 53.052 1.00 80.81 85 LEU A O 1
ATOM 682 N N . GLU A 1 86 ? 9.379 -11.003 50.917 1.00 79.94 86 GLU A N 1
ATOM 683 C CA . GLU A 1 86 ? 7.990 -10.629 50.609 1.00 79.94 86 GLU A CA 1
ATOM 684 C C . GLU A 1 86 ? 7.049 -11.845 50.712 1.00 79.94 86 GLU A C 1
ATOM 686 O O . GLU A 1 86 ? 5.927 -11.754 51.211 1.00 79.94 86 GLU A O 1
ATOM 691 N N . GLN A 1 87 ? 7.520 -13.023 50.290 1.00 74.94 87 GLN A N 1
ATOM 692 C CA . GLN A 1 87 ? 6.775 -14.275 50.408 1.00 74.94 87 GLN A CA 1
ATOM 693 C C . GLN A 1 87 ? 6.691 -14.778 51.860 1.00 74.94 87 GLN A C 1
ATOM 695 O O . GLN A 1 87 ? 5.684 -15.388 52.227 1.00 74.94 87 GLN A O 1
ATOM 700 N N . ASP A 1 88 ? 7.704 -14.506 52.681 1.00 74.62 88 ASP A N 1
ATOM 701 C CA . ASP A 1 88 ? 7.720 -14.808 54.112 1.00 74.62 88 ASP A CA 1
ATOM 702 C C . ASP A 1 88 ? 6.857 -13.815 54.912 1.00 74.62 88 ASP A C 1
ATOM 704 O O . ASP A 1 88 ? 6.126 -14.243 55.804 1.00 74.62 88 ASP A O 1
ATOM 708 N N . GLU A 1 89 ? 6.817 -12.530 54.540 1.00 69.81 89 GLU A N 1
ATOM 709 C CA . GLU A 1 89 ? 5.867 -11.544 55.085 1.00 69.81 89 GLU A CA 1
ATOM 710 C C . GLU A 1 89 ? 4.415 -11.944 54.794 1.00 69.81 89 GLU A C 1
ATOM 712 O O . GLU A 1 89 ? 3.589 -11.987 55.707 1.00 69.81 89 GLU A O 1
ATOM 717 N N . LEU A 1 90 ? 4.105 -12.335 53.553 1.00 64.56 90 LEU A N 1
ATOM 718 C CA . LEU A 1 90 ? 2.776 -12.837 53.173 1.00 64.56 90 LEU A CA 1
ATOM 719 C C . LEU A 1 90 ? 2.392 -14.134 53.910 1.00 64.56 90 LEU A C 1
ATOM 721 O O . LEU A 1 90 ? 1.207 -14.402 54.107 1.00 64.56 90 LEU A O 1
ATOM 725 N N . ARG A 1 91 ? 3.374 -14.945 54.326 1.00 63.47 91 ARG A N 1
ATOM 726 C CA . ARG A 1 91 ? 3.160 -16.147 55.153 1.00 63.47 91 ARG A CA 1
ATOM 727 C C . ARG A 1 91 ? 3.054 -15.843 56.650 1.00 63.47 91 ARG A C 1
ATOM 729 O O . ARG A 1 91 ? 2.418 -16.620 57.357 1.00 63.47 91 ARG A O 1
ATOM 736 N N . ALA A 1 92 ? 3.637 -14.745 57.128 1.00 60.56 92 ALA A N 1
ATOM 737 C CA . ALA A 1 92 ? 3.590 -14.318 58.527 1.00 60.56 92 ALA A CA 1
ATOM 738 C C . ALA A 1 92 ? 2.321 -13.514 58.877 1.00 60.56 92 ALA A C 1
ATOM 740 O O . ALA A 1 92 ? 1.860 -13.572 60.019 1.00 60.56 92 ALA A O 1
ATOM 741 N N . GLN A 1 93 ? 1.715 -12.822 57.904 1.00 56.44 93 GLN A N 1
ATOM 742 C CA . GLN A 1 93 ? 0.454 -12.086 58.086 1.00 56.44 93 GLN A CA 1
ATOM 743 C C . GLN A 1 93 ? -0.720 -12.931 58.632 1.00 56.44 93 GLN A C 1
ATOM 745 O O . GLN A 1 93 ? -1.375 -12.466 59.562 1.00 56.44 93 GLN A O 1
ATOM 750 N N . PRO A 1 94 ? -0.957 -14.193 58.211 1.00 53.09 94 PRO A N 1
ATOM 751 C CA . PRO A 1 94 ? -2.015 -15.005 58.816 1.00 53.09 94 PRO A CA 1
ATOM 752 C C . PRO A 1 94 ? -1.728 -15.475 60.255 1.00 53.09 94 PRO A C 1
ATOM 754 O O . PRO A 1 94 ? -2.628 -16.027 60.875 1.00 53.09 94 PRO A O 1
ATOM 757 N N . ILE A 1 95 ? -0.524 -15.277 60.814 1.00 50.41 95 ILE A N 1
ATOM 758 C CA . ILE A 1 95 ? -0.209 -15.647 62.211 1.00 50.41 95 ILE A CA 1
ATOM 759 C C . ILE A 1 95 ? -0.304 -14.426 63.140 1.00 50.41 95 ILE A C 1
ATOM 761 O O . ILE A 1 95 ? -0.790 -14.553 64.262 1.00 50.41 95 ILE A O 1
ATOM 765 N N . ALA A 1 96 ? 0.094 -13.235 62.680 1.00 49.56 96 ALA A N 1
ATOM 766 C CA . ALA A 1 96 ? -0.015 -12.006 63.472 1.00 49.56 96 ALA A CA 1
ATOM 767 C C . ALA A 1 96 ? -1.477 -11.559 63.663 1.00 49.56 96 ALA A C 1
ATOM 769 O O . ALA A 1 96 ? -1.867 -11.214 64.780 1.00 49.56 96 ALA A O 1
ATOM 770 N N . ASP A 1 97 ? -2.304 -11.666 62.616 1.00 51.09 97 ASP A N 1
ATOM 771 C CA . ASP A 1 97 ? -3.711 -11.255 62.680 1.00 51.09 97 ASP A CA 1
ATOM 772 C C . ASP A 1 97 ? -4.557 -12.189 63.568 1.00 51.09 97 ASP A C 1
ATOM 774 O O . ASP A 1 97 ? -5.441 -11.718 64.280 1.00 51.09 97 ASP A O 1
ATOM 778 N N . ILE A 1 98 ? -4.250 -13.493 63.626 1.00 51.16 98 ILE A N 1
ATOM 779 C CA . ILE A 1 98 ? -4.953 -14.449 64.507 1.00 51.16 98 ILE A CA 1
ATOM 780 C C . ILE A 1 98 ? -4.595 -14.210 65.984 1.00 51.16 98 ILE A C 1
ATOM 782 O O . ILE A 1 98 ? -5.479 -14.206 66.837 1.00 51.16 98 ILE A O 1
ATOM 786 N N . VAL A 1 99 ? -3.326 -13.920 66.295 1.00 52.47 99 VAL A N 1
ATOM 787 C CA . VAL A 1 99 ? -2.882 -13.633 67.675 1.00 52.47 99 VAL A CA 1
ATOM 788 C C . VAL A 1 99 ? -3.393 -12.270 68.176 1.00 52.47 99 VAL A C 1
ATOM 790 O O . VAL A 1 99 ? -3.613 -12.096 69.376 1.00 52.47 99 VAL A O 1
ATOM 793 N N . GLN A 1 100 ? -3.622 -11.298 67.283 1.00 49.38 100 GLN A N 1
ATOM 794 C CA . GLN A 1 100 ? -4.247 -10.014 67.633 1.00 49.38 100 GLN A CA 1
ATOM 795 C C . GLN A 1 100 ? -5.775 -10.084 67.762 1.00 49.38 100 GLN A C 1
ATOM 797 O O . GLN A 1 100 ? -6.338 -9.293 68.520 1.00 49.38 100 GLN A O 1
ATOM 802 N N . ILE A 1 101 ? -6.441 -11.014 67.069 1.00 50.12 101 ILE A N 1
ATOM 803 C CA . ILE A 1 101 ? -7.878 -11.273 67.244 1.00 50.12 101 ILE A CA 1
ATOM 804 C C . ILE A 1 101 ? -8.150 -11.962 68.592 1.00 50.12 101 ILE A C 1
ATOM 806 O O . ILE A 1 101 ? -9.053 -11.518 69.298 1.00 50.12 101 ILE A O 1
ATOM 810 N N . ASP A 1 102 ? -7.338 -12.944 69.003 1.00 43.00 102 ASP A N 1
ATOM 811 C CA . ASP A 1 102 ? -7.494 -13.607 70.314 1.00 43.00 102 ASP A CA 1
ATOM 812 C C . ASP A 1 102 ? -7.239 -12.646 71.487 1.00 43.00 102 ASP A C 1
ATOM 814 O O . ASP A 1 102 ? -8.033 -12.588 72.422 1.00 43.00 102 ASP A O 1
ATOM 818 N N . LYS A 1 103 ? -6.211 -11.785 71.406 1.00 48.19 103 LYS A N 1
ATOM 819 C CA . LYS A 1 103 ? -5.970 -10.761 72.445 1.00 48.19 103 LYS A CA 1
ATOM 820 C C . LYS A 1 103 ? -7.080 -9.709 72.538 1.00 48.19 103 LYS A C 1
ATOM 822 O O . LYS A 1 103 ? -7.347 -9.212 73.625 1.00 48.19 103 LYS A O 1
ATOM 827 N N . ARG A 1 104 ? -7.732 -9.365 71.419 1.00 40.38 104 ARG A N 1
ATOM 828 C CA . ARG A 1 104 ? -8.878 -8.437 71.414 1.00 40.38 104 ARG A CA 1
ATOM 829 C C . ARG A 1 104 ? -10.169 -9.078 71.914 1.00 40.38 104 ARG A C 1
ATOM 831 O O . ARG A 1 104 ? -10.998 -8.360 72.457 1.00 40.38 104 ARG A O 1
ATOM 838 N N . LEU A 1 105 ? -10.358 -10.384 71.732 1.00 44.16 105 LEU A N 1
ATOM 839 C CA . LEU A 1 105 ? -11.516 -11.102 72.270 1.00 44.16 105 LEU A CA 1
ATOM 840 C C . LEU A 1 105 ? -11.408 -11.307 73.785 1.00 44.16 105 LEU A C 1
ATOM 842 O O . LEU A 1 105 ? -12.419 -11.147 74.466 1.00 44.16 105 LEU A O 1
ATOM 846 N N . ASP A 1 106 ? -10.202 -11.547 74.309 1.00 44.25 106 ASP A N 1
ATOM 847 C CA . ASP A 1 106 ? -9.957 -11.606 75.757 1.00 44.25 106 ASP A CA 1
ATOM 848 C C . ASP A 1 106 ? -10.157 -10.234 76.433 1.00 44.25 106 ASP A C 1
ATOM 850 O O . ASP A 1 106 ? -10.804 -10.152 77.474 1.00 44.25 106 ASP A O 1
ATOM 854 N N . GLU A 1 107 ? -9.716 -9.129 75.812 1.00 45.91 107 GLU A N 1
ATOM 855 C CA . GLU A 1 107 ? -9.953 -7.766 76.333 1.00 45.91 107 GLU A CA 1
ATOM 856 C C . GLU A 1 107 ? -11.418 -7.292 76.192 1.00 45.91 107 GLU A C 1
ATOM 858 O O . GLU A 1 107 ? -11.829 -6.340 76.855 1.00 45.91 107 GLU A O 1
ATOM 863 N N . MET A 1 108 ? -12.234 -7.944 75.354 1.00 38.44 108 MET A N 1
ATOM 864 C CA . MET A 1 108 ? -13.662 -7.631 75.189 1.00 38.44 108 MET A CA 1
ATOM 865 C C . MET A 1 108 ? -14.585 -8.384 76.165 1.00 38.44 108 MET A C 1
ATOM 867 O O . MET A 1 108 ? -15.775 -8.065 76.212 1.00 38.44 108 MET A O 1
ATOM 871 N N . PHE A 1 109 ? -14.078 -9.361 76.929 1.00 39.19 109 PHE A N 1
ATOM 872 C CA . PHE A 1 109 ? -14.894 -10.245 77.778 1.00 39.19 109 PHE A CA 1
ATOM 873 C C . PHE A 1 109 ? -14.642 -10.141 79.289 1.00 39.19 109 PHE A C 1
ATOM 875 O O . PHE A 1 109 ? -15.166 -10.958 80.049 1.00 39.19 109 PHE A O 1
ATOM 882 N N . GLU A 1 110 ? -13.938 -9.113 79.761 1.00 42.84 110 GLU A N 1
ATOM 883 C CA . GLU A 1 110 ? -13.851 -8.827 81.197 1.00 42.84 110 GLU A CA 1
ATOM 884 C C . GLU A 1 110 ? -15.010 -7.906 81.622 1.00 42.84 110 GLU A C 1
ATOM 886 O O . GLU A 1 110 ? -14.955 -6.678 81.563 1.00 42.84 110 GLU A O 1
ATOM 891 N N . PHE A 1 111 ? -16.131 -8.545 81.966 1.00 39.97 111 PHE A N 1
ATOM 892 C CA . PHE A 1 111 ? -17.360 -7.919 82.449 1.00 39.97 111 PHE A CA 1
ATOM 893 C C . PHE A 1 111 ? -17.363 -7.907 83.983 1.00 39.97 111 PHE A C 1
ATOM 895 O O . PHE A 1 111 ? -17.606 -8.940 84.606 1.00 39.97 111 PHE A O 1
ATOM 902 N N . ASP A 1 112 ? -17.134 -6.743 84.594 1.00 41.28 112 ASP A N 1
ATOM 903 C CA . ASP A 1 112 ? -17.327 -6.540 86.035 1.00 41.28 112 ASP A CA 1
ATOM 904 C C . ASP A 1 112 ? -18.823 -6.277 86.332 1.00 41.28 112 ASP A C 1
ATOM 906 O O . ASP A 1 112 ? -19.378 -5.276 85.868 1.00 41.28 112 ASP A O 1
ATOM 910 N N . PRO A 1 113 ? -19.528 -7.135 87.100 1.00 46.72 113 PRO A N 1
ATOM 911 C CA . PRO A 1 113 ? -20.984 -7.064 87.242 1.00 46.72 113 PRO A CA 1
ATOM 912 C C . PRO A 1 113 ? -21.468 -6.117 88.355 1.00 46.72 113 PRO A C 1
ATOM 914 O O . PRO A 1 113 ? -22.647 -6.132 88.711 1.00 46.72 113 PRO A O 1
ATOM 917 N N . THR A 1 114 ? -20.605 -5.281 88.930 1.00 50.56 114 THR A N 1
ATOM 918 C CA . THR A 1 114 ? -20.952 -4.454 90.096 1.00 50.56 114 THR A CA 1
ATOM 919 C C . THR A 1 114 ? -20.781 -2.969 89.805 1.00 50.56 114 THR A C 1
ATOM 921 O O . THR A 1 114 ? -19.788 -2.368 90.202 1.00 50.56 114 THR A O 1
ATOM 924 N N . GLY A 1 115 ? -21.763 -2.349 89.139 1.00 55.28 115 GLY A N 1
ATOM 925 C CA . GLY A 1 115 ? -21.829 -0.880 89.125 1.00 55.28 115 GLY A CA 1
ATOM 926 C C . GLY A 1 115 ? -22.653 -0.177 88.047 1.00 55.28 115 GLY A C 1
ATOM 927 O O . GLY A 1 115 ? -22.780 1.040 88.133 1.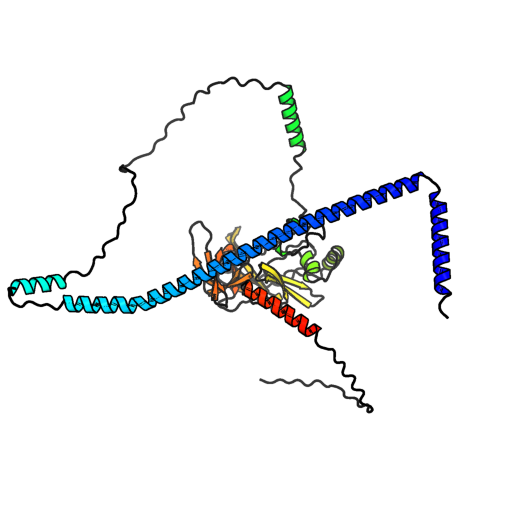00 55.28 115 GLY A O 1
ATOM 928 N N . ALA A 1 116 ? -23.224 -0.864 87.055 1.00 52.19 116 ALA A N 1
ATOM 929 C CA . ALA A 1 116 ? -23.953 -0.189 85.975 1.00 52.19 116 ALA A CA 1
ATOM 930 C C . ALA A 1 116 ? -25.475 -0.231 86.183 1.00 52.19 116 ALA A C 1
ATOM 932 O O . ALA A 1 116 ? -26.064 -1.297 86.372 1.00 52.19 116 ALA A O 1
ATOM 933 N N . THR A 1 117 ? -26.128 0.932 86.129 1.00 61.41 117 THR A N 1
ATOM 934 C CA . THR A 1 117 ? -27.593 1.016 86.153 1.00 61.41 117 THR A CA 1
ATOM 935 C C . THR A 1 117 ? -28.173 0.638 84.786 1.00 61.41 117 THR A C 1
ATOM 937 O O . THR A 1 117 ? -27.564 0.903 83.752 1.00 61.41 117 THR A O 1
ATOM 940 N N . ALA A 1 118 ? -29.375 0.046 84.755 1.00 52.59 118 ALA A N 1
ATOM 941 C CA . ALA A 1 118 ? -30.028 -0.441 83.526 1.00 52.59 118 ALA A CA 1
ATOM 942 C C . ALA A 1 118 ? -30.214 0.635 82.426 1.00 52.59 118 ALA A C 1
ATOM 944 O O . ALA A 1 118 ? -30.441 0.312 81.259 1.00 52.59 118 ALA A O 1
ATOM 945 N N . PHE A 1 119 ? -30.100 1.915 82.789 1.00 52.59 119 PHE A N 1
ATOM 946 C CA . PHE A 1 119 ? -30.172 3.054 81.877 1.00 52.59 119 PHE A CA 1
ATOM 947 C C . PHE A 1 119 ? -28.877 3.247 81.059 1.00 52.59 119 PHE A C 1
ATOM 949 O O . PHE A 1 119 ? -28.933 3.603 79.880 1.00 52.59 119 PHE A O 1
ATOM 956 N N . ASP A 1 120 ? -27.717 2.920 81.635 1.00 53.75 120 ASP A N 1
ATOM 957 C CA . ASP A 1 120 ? -26.402 3.044 80.987 1.00 53.75 120 ASP A CA 1
ATOM 958 C C . ASP A 1 120 ? -26.151 1.910 79.977 1.00 53.75 120 ASP A C 1
ATOM 960 O O . ASP A 1 120 ? -25.512 2.098 78.934 1.00 53.75 120 ASP A O 1
ATOM 964 N N . THR A 1 121 ? -26.743 0.741 80.236 1.00 55.50 121 THR A N 1
ATOM 965 C CA . THR A 1 121 ? -26.707 -0.425 79.344 1.00 55.50 121 THR A CA 1
ATOM 966 C C . THR A 1 121 ? -27.491 -0.170 78.052 1.00 55.50 121 THR A C 1
ATOM 968 O O . THR A 1 121 ? -27.030 -0.510 76.964 1.00 55.50 121 THR A O 1
ATOM 971 N N . CYS A 1 122 ? -28.646 0.498 78.143 1.00 50.47 122 CYS A N 1
ATOM 972 C CA . CYS A 1 122 ? -29.502 0.770 76.985 1.00 50.47 122 CYS A CA 1
ATOM 973 C C . CYS A 1 122 ? -28.907 1.854 76.060 1.00 50.47 122 CYS A C 1
ATOM 975 O O . CYS A 1 122 ? -28.949 1.729 74.835 1.00 50.47 122 CYS A O 1
ATOM 977 N N . ASN A 1 123 ? -28.251 2.872 76.633 1.00 54.00 123 ASN A N 1
ATOM 978 C CA . ASN A 1 123 ? -27.566 3.919 75.863 1.00 54.00 123 ASN A CA 1
ATOM 979 C C . ASN A 1 123 ? -26.322 3.415 75.116 1.00 54.00 123 ASN A C 1
ATOM 981 O O . ASN A 1 123 ? -26.000 3.921 74.038 1.00 54.00 123 ASN A O 1
ATOM 985 N N . SER A 1 124 ? -25.633 2.408 75.657 1.00 51.06 124 SER A N 1
ATOM 986 C CA . SER A 1 124 ? -24.472 1.795 75.000 1.00 51.06 124 SER A CA 1
ATOM 987 C C . SER A 1 124 ? -24.882 0.929 73.805 1.00 51.06 124 SER A C 1
ATOM 989 O O . SER A 1 124 ? -24.237 0.984 72.760 1.00 51.06 124 SER A O 1
ATOM 991 N N . ILE A 1 125 ? -26.013 0.222 73.907 1.00 48.28 125 ILE A N 1
ATOM 992 C CA . ILE A 1 125 ? -26.578 -0.577 72.808 1.00 48.28 125 ILE A CA 1
ATOM 993 C C . ILE A 1 125 ? -27.088 0.329 71.673 1.00 48.28 125 ILE A C 1
ATOM 995 O O . ILE A 1 125 ? -26.856 0.041 70.500 1.00 48.28 125 ILE A O 1
ATOM 999 N N . TRP A 1 126 ? -27.702 1.474 71.995 1.00 43.50 126 TRP A N 1
ATOM 1000 C CA . TRP A 1 126 ? -28.234 2.396 70.981 1.00 43.50 126 TRP A CA 1
ATOM 1001 C C . TRP A 1 126 ? -27.144 3.164 70.203 1.00 43.50 126 TRP A C 1
ATOM 1003 O O . TRP A 1 126 ? -27.318 3.495 69.023 1.00 43.50 126 TRP A O 1
ATOM 1013 N N . LYS A 1 127 ? -25.978 3.394 70.826 1.00 43.31 127 LYS A N 1
ATOM 1014 C CA . LYS A 1 127 ? -24.793 3.959 70.155 1.00 43.31 127 LYS A CA 1
ATOM 1015 C C . LYS A 1 127 ? -24.126 2.985 69.179 1.00 43.31 127 LYS A C 1
ATOM 1017 O O . LYS A 1 127 ? -23.530 3.444 68.209 1.00 43.31 127 LYS A O 1
ATOM 1022 N N . MET A 1 128 ? -24.245 1.673 69.396 1.00 40.19 128 MET A N 1
ATOM 1023 C CA . MET A 1 128 ? -23.668 0.653 68.507 1.00 40.19 128 MET A CA 1
ATOM 1024 C C . MET A 1 128 ? -24.468 0.462 67.210 1.00 40.19 128 MET A C 1
ATOM 1026 O O . MET A 1 128 ? -23.891 0.096 66.193 1.00 40.19 128 MET A O 1
ATOM 1030 N N . SER A 1 129 ? -25.772 0.756 67.205 1.00 35.84 129 SER A N 1
ATOM 1031 C CA . SER A 1 129 ? -26.643 0.553 66.037 1.00 35.84 129 SER A CA 1
ATOM 1032 C C . SER A 1 129 ? -26.707 1.730 65.051 1.00 35.84 129 SER A C 1
ATOM 1034 O O . SER A 1 129 ? -27.333 1.595 64.005 1.00 35.84 129 SER A O 1
ATOM 1036 N N . SER A 1 130 ? -26.110 2.886 65.369 1.00 38.75 130 SER A N 1
ATOM 1037 C CA . SER A 1 130 ? -26.378 4.149 64.646 1.00 38.75 130 SER A CA 1
ATOM 1038 C C . SER A 1 130 ? -25.201 4.710 63.831 1.00 38.75 130 SER A C 1
ATOM 1040 O O . SER A 1 130 ? -25.352 5.760 63.216 1.00 38.75 130 SER A O 1
ATOM 1042 N N . ASN A 1 131 ? -24.046 4.037 63.794 1.00 40.28 131 ASN A N 1
ATOM 1043 C CA . ASN A 1 131 ? -22.856 4.498 63.066 1.00 40.28 131 ASN A CA 1
ATOM 1044 C C . ASN A 1 131 ? -22.419 3.484 61.995 1.00 40.28 131 ASN A C 1
ATOM 1046 O O . ASN A 1 131 ? -21.420 2.787 62.151 1.00 40.28 131 ASN A O 1
ATOM 1050 N N . GLU A 1 132 ? -23.132 3.451 60.870 1.00 37.12 132 GLU A N 1
ATOM 1051 C CA . GLU A 1 132 ? -22.562 3.007 59.595 1.00 37.12 132 GLU A CA 1
ATOM 1052 C C . GLU A 1 132 ? -22.382 4.227 58.686 1.00 37.12 132 GLU A C 1
ATOM 1054 O O . GLU A 1 132 ? -23.350 4.840 58.243 1.00 37.12 132 GLU A O 1
ATOM 1059 N N . GLY A 1 133 ? -21.121 4.561 58.396 1.00 43.38 133 GLY A N 1
ATOM 1060 C CA . GLY A 1 133 ? -20.763 5.413 57.264 1.00 43.38 133 GLY A CA 1
ATOM 1061 C C . GLY A 1 133 ? -20.032 6.709 57.601 1.00 43.38 133 GLY A C 1
ATOM 1062 O O . GLY A 1 133 ? -20.601 7.782 57.447 1.00 43.38 133 GLY A O 1
ATOM 1063 N N . GLN A 1 134 ? -18.736 6.623 57.926 1.00 28.66 134 GLN A N 1
ATOM 1064 C CA . GLN A 1 134 ? -17.744 7.615 57.480 1.00 28.66 134 GLN A CA 1
ATOM 1065 C C . GLN A 1 134 ? -16.308 7.100 57.668 1.00 28.66 134 GLN A C 1
ATOM 1067 O O . GLN A 1 134 ? -15.859 6.827 58.777 1.00 28.66 134 GLN A O 1
ATOM 1072 N N . LEU A 1 135 ? -15.588 6.975 56.552 1.00 32.31 135 LEU A N 1
ATOM 1073 C CA . LEU A 1 135 ? -14.131 6.820 56.508 1.00 32.31 135 LEU A CA 1
ATOM 1074 C C . LEU A 1 135 ? -13.470 8.201 56.689 1.00 32.31 135 LEU A C 1
ATOM 1076 O O . LEU A 1 135 ? -13.888 9.140 56.006 1.00 32.31 135 LEU A O 1
ATOM 1080 N N . PRO A 1 136 ? -12.429 8.348 57.531 1.00 32.59 136 PRO A N 1
ATOM 1081 C CA . PRO A 1 136 ? -11.644 9.578 57.607 1.00 32.59 136 PRO A CA 1
ATOM 1082 C C . PRO A 1 136 ? -10.508 9.605 56.560 1.00 32.59 136 PRO A C 1
ATOM 1084 O O . PRO A 1 136 ? -9.939 8.554 56.248 1.00 32.59 136 PRO A O 1
ATOM 1087 N N . PRO A 1 137 ? -10.124 10.784 56.029 1.00 32.09 137 PRO A N 1
ATOM 1088 C CA . PRO A 1 137 ? -8.946 10.928 55.183 1.00 32.09 137 PRO A CA 1
ATOM 1089 C C . PRO A 1 137 ? -7.668 11.108 56.017 1.00 32.09 137 PRO A C 1
ATOM 1091 O O . PRO A 1 137 ? -7.646 11.794 57.037 1.00 32.09 137 PRO A O 1
ATOM 1094 N N . ILE A 1 138 ? -6.588 10.501 55.529 1.00 31.56 138 ILE A N 1
ATOM 1095 C CA . ILE A 1 138 ? -5.224 10.602 56.055 1.00 31.56 138 ILE A CA 1
ATOM 1096 C C . ILE A 1 138 ? -4.565 11.866 55.481 1.00 31.56 138 ILE A C 1
ATOM 1098 O O . ILE A 1 138 ? -4.530 12.045 54.264 1.00 31.56 138 ILE A O 1
ATOM 1102 N N . ILE A 1 139 ? -4.008 12.711 56.351 1.00 29.78 139 ILE A N 1
ATOM 1103 C CA . ILE A 1 139 ? -3.055 13.781 56.007 1.00 29.78 139 ILE A CA 1
ATOM 1104 C C . ILE A 1 139 ? -1.636 13.257 56.278 1.00 29.78 139 ILE A C 1
ATOM 1106 O O . ILE A 1 139 ? -1.432 12.569 57.280 1.00 29.78 139 ILE A O 1
ATOM 1110 N N . PRO A 1 140 ? -0.636 13.653 55.472 1.00 34.41 140 PRO A N 1
ATOM 1111 C CA . PRO A 1 140 ? 0.637 14.050 56.057 1.00 34.41 140 PRO A CA 1
ATOM 1112 C C . PRO A 1 140 ? 1.036 15.473 55.646 1.00 34.41 140 PRO A C 1
ATOM 1114 O O . PRO A 1 140 ? 0.814 15.919 54.519 1.00 34.41 140 PRO A O 1
ATOM 1117 N N . GLU A 1 141 ? 1.618 16.183 56.610 1.00 35.25 141 GLU A N 1
ATOM 1118 C CA . GLU A 1 141 ? 2.160 17.531 56.479 1.00 35.25 141 GLU A CA 1
ATOM 1119 C C . GLU A 1 141 ? 3.364 17.593 55.527 1.00 35.25 141 GLU A C 1
ATOM 1121 O O . GLU A 1 141 ? 4.209 16.697 55.504 1.00 35.25 141 GLU A O 1
ATOM 1126 N N . GLY A 1 142 ? 3.492 18.718 54.812 1.00 27.75 142 GLY A N 1
ATOM 1127 C CA . GLY A 1 142 ? 4.740 19.086 54.149 1.00 27.75 142 GLY A CA 1
ATOM 1128 C C . GLY A 1 142 ? 4.684 20.312 53.228 1.00 27.75 142 GLY A C 1
ATOM 1129 O O . GLY A 1 142 ? 4.458 20.172 52.035 1.00 27.75 142 GLY A O 1
ATOM 1130 N N . CYS A 1 143 ? 5.070 21.470 53.783 1.00 25.06 143 CYS A N 1
ATOM 1131 C CA . CYS A 1 143 ? 5.740 22.614 53.128 1.00 25.06 143 CYS A CA 1
ATOM 1132 C C . CYS A 1 143 ? 4.920 23.687 52.355 1.00 25.06 143 CYS A C 1
ATOM 1134 O O . CYS A 1 143 ? 4.684 23.610 51.156 1.00 25.06 143 CYS A O 1
ATOM 1136 N N . GLN A 1 144 ? 4.594 24.754 53.098 1.00 30.64 144 GLN A N 1
ATOM 1137 C CA . GLN A 1 144 ? 4.476 26.189 52.761 1.00 30.64 144 GLN A CA 1
ATOM 1138 C C . GLN A 1 144 ? 4.596 26.654 51.286 1.00 30.64 144 GLN A C 1
ATOM 1140 O O . GLN A 1 144 ? 5.678 26.610 50.701 1.00 30.64 144 GLN A O 1
ATOM 1145 N N . ARG A 1 145 ? 3.564 27.362 50.794 1.00 26.53 145 ARG A N 1
ATOM 1146 C CA . ARG A 1 145 ? 3.605 28.812 50.478 1.00 26.53 145 ARG A CA 1
ATOM 1147 C C . ARG A 1 145 ? 2.207 29.336 50.124 1.00 26.53 145 ARG A C 1
ATOM 1149 O O . ARG A 1 145 ? 1.392 28.643 49.538 1.00 26.53 145 ARG A O 1
ATOM 1156 N N . THR A 1 146 ? 1.970 30.563 50.560 1.00 29.48 146 THR A N 1
ATOM 1157 C CA . THR A 1 146 ? 0.732 31.347 50.551 1.00 29.48 146 THR A CA 1
ATOM 1158 C C . THR A 1 146 ? 0.217 31.678 49.148 1.00 29.48 146 THR A C 1
ATOM 1160 O O . THR A 1 146 ? 0.951 32.291 48.374 1.00 29.48 146 THR A O 1
ATOM 1163 N N . GLU A 1 147 ? -1.061 31.409 48.883 1.00 26.62 147 GLU A N 1
ATOM 1164 C CA . GLU A 1 147 ? -1.856 32.112 47.871 1.00 26.62 147 GLU A CA 1
ATOM 1165 C C . GLU A 1 147 ? -3.114 32.646 48.562 1.00 26.62 147 GLU A C 1
ATOM 1167 O O . GLU A 1 147 ? -3.889 31.884 49.135 1.00 26.62 147 GLU A O 1
ATOM 1172 N N . GLY A 1 148 ? -3.238 33.972 48.591 1.00 29.73 148 GLY A N 1
ATOM 1173 C CA . GLY A 1 148 ? -4.441 34.670 49.016 1.00 29.73 148 GLY A CA 1
ATOM 1174 C C . GLY A 1 148 ? -5.283 35.004 47.793 1.00 29.73 148 GLY A C 1
ATOM 1175 O O . GLY A 1 148 ? -4.762 35.565 46.830 1.00 29.73 148 GLY A O 1
ATOM 1176 N N . ASP A 1 149 ? -6.543 34.585 47.877 1.00 27.59 149 ASP A N 1
ATOM 1177 C CA . ASP A 1 149 ? -7.785 35.138 47.335 1.00 27.59 149 ASP A CA 1
ATOM 1178 C C . ASP A 1 149 ? -7.692 36.258 46.298 1.00 27.59 149 ASP A C 1
ATOM 1180 O O . ASP A 1 149 ? -7.032 37.265 46.530 1.00 27.59 149 ASP A O 1
ATOM 1184 N N . LEU A 1 150 ? -8.516 36.162 45.248 1.00 27.80 150 LEU A N 1
ATOM 1185 C CA . LEU A 1 150 ? -9.367 37.277 44.821 1.00 27.80 150 LEU A CA 1
ATOM 1186 C C . LEU A 1 150 ? -10.537 36.781 43.951 1.00 27.80 150 LEU A C 1
ATOM 1188 O O . LEU A 1 150 ? -10.373 35.983 43.030 1.00 27.80 150 LEU A O 1
ATOM 1192 N N . HIS A 1 151 ? -11.713 37.295 44.304 1.00 27.78 151 HIS A N 1
ATOM 1193 C CA . HIS A 1 151 ? -13.027 37.131 43.692 1.00 27.78 151 HIS A CA 1
ATOM 1194 C C . HIS A 1 151 ? -13.089 37.506 42.198 1.00 27.78 151 HIS A C 1
ATOM 1196 O O . HIS A 1 151 ? -12.520 38.512 41.775 1.00 27.78 151 HIS A O 1
ATOM 1202 N N . GLU A 1 152 ? -13.887 36.747 41.440 1.00 29.61 152 GLU A N 1
ATOM 1203 C CA . GLU A 1 152 ? -14.549 37.183 40.203 1.00 29.61 152 GLU A CA 1
ATOM 1204 C C . GLU A 1 152 ? -15.807 37.993 40.547 1.00 29.61 152 GLU A C 1
ATOM 1206 O O . GLU A 1 152 ? -16.602 37.517 41.349 1.00 29.61 152 GLU A O 1
ATOM 1211 N N . GLU A 1 153 ? -16.003 39.153 39.908 1.00 26.73 153 GLU A N 1
ATOM 1212 C CA . GLU A 1 153 ? -17.270 39.548 39.264 1.00 26.73 153 GLU A CA 1
ATOM 1213 C C . GLU A 1 153 ? -17.001 40.573 38.135 1.00 26.73 153 GLU A C 1
ATOM 1215 O O . GLU A 1 153 ? -16.321 41.581 38.318 1.00 26.73 153 GLU A O 1
ATOM 1220 N N . ASP A 1 154 ? -17.537 40.233 36.960 1.00 26.31 154 ASP A N 1
ATOM 1221 C CA . ASP A 1 154 ? -18.182 41.047 35.924 1.00 26.31 154 ASP A CA 1
ATOM 1222 C C . ASP A 1 154 ? -17.537 42.299 35.284 1.00 26.31 154 ASP A C 1
ATOM 1224 O O . ASP A 1 154 ? -17.305 43.338 35.896 1.00 26.31 154 ASP A O 1
ATOM 1228 N N . SER A 1 155 ? -17.484 42.243 33.940 1.00 26.66 155 SER A N 1
ATOM 1229 C CA . SER A 1 155 ? -18.211 43.129 32.997 1.00 26.66 155 SER A CA 1
ATOM 1230 C C . SER A 1 155 ? -17.402 43.772 31.848 1.00 26.66 155 SER A C 1
ATOM 1232 O O . SER A 1 155 ? -16.440 44.508 32.028 1.00 26.66 155 SER A O 1
ATOM 1234 N N . SER A 1 156 ? -17.934 43.544 30.639 1.00 29.08 156 SER A N 1
ATOM 1235 C CA . SER A 1 156 ? -18.047 44.441 29.469 1.00 29.08 156 SER A CA 1
ATOM 1236 C C . SER A 1 156 ? -16.825 45.008 28.715 1.00 29.08 156 SER A C 1
ATOM 1238 O O . SER A 1 156 ? -15.957 45.699 29.235 1.00 29.08 156 SER A O 1
ATOM 1240 N N . ASP A 1 157 ? -16.903 44.791 27.398 1.00 32.22 157 ASP A N 1
ATOM 1241 C CA . ASP A 1 157 ? -16.197 45.409 26.271 1.00 32.22 157 ASP A CA 1
ATOM 1242 C C . ASP A 1 157 ? -15.977 46.935 26.337 1.00 32.22 157 ASP A C 1
ATOM 1244 O O . ASP A 1 157 ? -16.917 47.688 26.594 1.00 32.22 157 ASP A O 1
ATOM 1248 N N . SER A 1 158 ? -14.793 47.397 25.893 1.00 31.20 158 SER A N 1
ATOM 1249 C CA . SER A 1 158 ? -14.615 48.390 24.800 1.00 31.20 158 SER A CA 1
ATOM 1250 C C . SER A 1 158 ? -13.128 48.740 24.526 1.00 31.20 158 SER A C 1
ATOM 1252 O O . SER A 1 158 ? -12.286 48.601 25.412 1.00 31.20 158 SER A O 1
ATOM 1254 N N . PRO A 1 159 ? -12.757 49.183 23.300 1.00 37.47 159 PRO A N 1
ATOM 1255 C CA . PRO A 1 159 ? -11.372 49.195 22.814 1.00 37.47 159 PRO A CA 1
ATOM 1256 C C . PRO A 1 159 ? -10.616 50.510 23.086 1.00 37.47 159 PRO A C 1
ATOM 1258 O O . PRO A 1 159 ? -11.119 51.599 22.816 1.00 37.47 159 PRO A O 1
ATOM 1261 N N . ILE A 1 160 ? -9.358 50.411 23.536 1.00 29.94 160 ILE A N 1
ATOM 1262 C CA . ILE A 1 160 ? -8.478 51.564 23.815 1.00 29.94 160 ILE A CA 1
ATOM 1263 C C . ILE A 1 160 ? -7.544 51.855 22.614 1.00 29.94 160 ILE A C 1
ATOM 1265 O O . ILE A 1 160 ? -7.034 50.917 21.989 1.00 29.94 160 ILE A O 1
ATOM 1269 N N . PRO A 1 161 ? -7.279 53.133 22.263 1.00 33.53 161 PRO A N 1
ATOM 1270 C CA . PRO A 1 161 ? -6.582 53.519 21.037 1.00 33.53 161 PRO A CA 1
ATOM 1271 C C . PRO A 1 161 ? -5.065 53.303 21.124 1.00 33.53 161 PRO A C 1
ATOM 1273 O O . PRO A 1 161 ? -4.430 53.568 22.144 1.00 33.53 161 PRO A O 1
ATOM 1276 N N . ARG A 1 162 ? -4.450 52.915 19.998 1.00 33.75 162 ARG A N 1
ATOM 1277 C CA . ARG A 1 162 ? -2.988 52.891 19.822 1.00 33.75 162 ARG A CA 1
ATOM 1278 C C . ARG A 1 162 ? -2.412 54.309 19.912 1.00 33.75 162 ARG A C 1
ATOM 1280 O O . ARG A 1 162 ? -2.384 55.033 18.918 1.00 33.75 162 ARG A O 1
ATOM 1287 N N . GLN A 1 163 ? -1.884 54.678 21.075 1.00 34.03 163 GLN A N 1
ATOM 1288 C CA . GLN A 1 163 ? -0.975 55.815 21.192 1.00 34.03 163 GLN A CA 1
ATOM 1289 C C . GLN A 1 163 ? 0.352 55.498 20.488 1.00 34.03 163 GLN A C 1
ATOM 1291 O O . GLN A 1 163 ? 0.980 54.459 20.710 1.00 34.03 163 GLN A O 1
ATOM 1296 N N . ARG A 1 164 ? 0.755 56.411 19.597 1.00 37.25 164 ARG A N 1
ATOM 1297 C CA . ARG A 1 164 ? 2.047 56.415 18.907 1.00 37.25 164 ARG A CA 1
ATOM 1298 C C . ARG A 1 164 ? 3.167 56.429 19.947 1.00 37.25 164 ARG A C 1
ATOM 1300 O O . ARG A 1 164 ? 3.341 57.422 20.646 1.00 37.25 164 ARG A O 1
ATOM 1307 N N . ARG A 1 165 ? 3.963 55.360 20.014 1.00 31.83 165 ARG A N 1
ATOM 1308 C CA . ARG A 1 165 ? 5.274 55.438 20.664 1.00 31.83 165 ARG A CA 1
ATOM 1309 C C . ARG A 1 165 ? 6.174 56.317 19.805 1.00 31.83 165 ARG A C 1
ATOM 1311 O O . ARG A 1 165 ? 6.407 56.010 18.637 1.00 31.83 165 ARG A O 1
ATOM 1318 N N . HIS A 1 166 ? 6.652 57.402 20.403 1.00 35.47 166 HIS A N 1
ATOM 1319 C CA . HIS A 1 166 ? 7.776 58.171 19.900 1.00 35.47 166 HIS A CA 1
ATOM 1320 C C . HIS A 1 166 ? 8.972 57.238 19.689 1.00 35.47 166 HIS A C 1
ATOM 1322 O O . HIS A 1 166 ? 9.370 56.484 20.577 1.00 35.47 166 HIS A O 1
ATOM 1328 N N . GLN A 1 167 ? 9.492 57.265 18.470 1.00 32.91 167 GLN A N 1
ATOM 1329 C CA . GLN A 1 167 ? 10.678 56.545 18.048 1.00 32.91 167 GLN A CA 1
ATOM 1330 C C . GLN A 1 167 ? 11.886 57.342 18.548 1.00 32.91 167 GLN A C 1
ATOM 1332 O O . GLN A 1 167 ? 12.099 58.471 18.113 1.00 32.91 167 GLN A O 1
ATOM 1337 N N . TYR A 1 168 ? 12.636 56.790 19.501 1.00 35.97 168 TYR A N 1
ATOM 1338 C CA . TYR A 1 168 ? 13.952 57.318 19.846 1.00 35.97 168 TYR A CA 1
ATOM 1339 C C . TYR A 1 168 ? 14.881 57.054 18.658 1.00 35.97 168 TYR A C 1
ATOM 1341 O O . TYR A 1 168 ? 15.186 55.901 18.344 1.00 35.97 168 TYR A O 1
ATOM 1349 N N . ASP A 1 169 ? 15.261 58.125 17.965 1.00 36.47 169 ASP A N 1
ATOM 1350 C CA . ASP A 1 169 ? 16.202 58.100 16.851 1.00 36.47 169 ASP A CA 1
ATOM 1351 C C . ASP A 1 169 ? 17.626 57.990 17.411 1.00 36.47 169 ASP A C 1
ATOM 1353 O O . ASP A 1 169 ? 18.300 58.980 17.694 1.00 36.47 169 ASP A O 1
ATOM 1357 N N . TYR A 1 170 ? 18.072 56.757 17.653 1.00 41.28 170 TYR A N 1
ATOM 1358 C CA . TYR A 1 170 ? 19.494 56.485 17.811 1.00 41.28 170 TYR A CA 1
ATOM 1359 C C . TYR A 1 170 ? 20.097 56.418 16.412 1.00 41.28 170 TYR A C 1
ATOM 1361 O O . TYR A 1 170 ? 19.914 55.428 15.700 1.00 41.28 170 TYR A O 1
ATOM 1369 N N . GLY A 1 171 ? 20.807 57.482 16.029 1.00 43.50 171 GLY A N 1
ATOM 1370 C CA . GLY A 1 171 ? 21.552 57.564 14.778 1.00 43.50 171 GLY A CA 1
ATOM 1371 C C . GLY A 1 171 ? 22.440 56.336 14.581 1.00 43.50 171 GLY A C 1
ATOM 1372 O O . GLY A 1 171 ? 23.483 56.184 15.215 1.00 43.50 171 GLY A O 1
ATOM 1373 N N . LEU A 1 172 ? 22.006 55.442 13.693 1.00 42.00 172 LEU A N 1
ATOM 1374 C CA . LEU A 1 172 ? 22.789 54.306 13.226 1.00 42.00 172 LEU A CA 1
ATOM 1375 C C . LEU A 1 172 ? 24.007 54.833 12.453 1.00 42.00 172 LEU A C 1
ATOM 1377 O O . LEU A 1 172 ? 23.824 55.605 11.506 1.00 42.00 172 LEU A O 1
ATOM 1381 N N . PRO A 1 173 ? 25.238 54.390 12.766 1.00 48.94 173 PRO A N 1
ATOM 1382 C CA . PRO A 1 173 ? 26.389 54.708 11.939 1.00 48.94 173 PRO A CA 1
ATOM 1383 C C . PRO A 1 173 ? 26.135 54.162 10.533 1.00 48.94 173 PRO A C 1
ATOM 1385 O O . PRO A 1 173 ? 25.878 52.968 10.342 1.00 48.94 173 PRO A O 1
ATOM 1388 N N . THR A 1 174 ? 26.183 55.028 9.524 1.00 56.03 174 THR A N 1
ATOM 1389 C CA . THR A 1 174 ? 26.076 54.600 8.132 1.00 56.03 174 THR A CA 1
ATOM 1390 C C . THR A 1 174 ? 27.216 53.644 7.808 1.00 56.03 174 THR A C 1
ATOM 1392 O O . THR A 1 174 ? 28.378 54.040 7.767 1.00 56.03 174 THR A O 1
ATOM 1395 N N . MET A 1 175 ? 26.862 52.381 7.555 1.00 46.47 175 MET A N 1
ATOM 1396 C CA . MET A 1 175 ? 27.774 51.336 7.083 1.00 46.47 175 MET A CA 1
ATOM 1397 C C . MET A 1 175 ? 28.674 51.857 5.945 1.00 46.47 175 MET A C 1
ATOM 1399 O O . MET A 1 175 ? 28.128 52.393 4.968 1.00 46.47 175 MET A O 1
ATOM 1403 N N . PRO A 1 176 ? 30.007 51.669 6.021 1.00 54.84 176 PRO A N 1
ATOM 1404 C CA . PRO A 1 176 ? 30.933 52.122 4.986 1.00 54.84 176 PRO A CA 1
ATOM 1405 C C . PRO A 1 176 ? 30.603 51.459 3.641 1.00 54.84 176 PRO A C 1
ATOM 1407 O O . PRO A 1 176 ? 30.232 50.281 3.581 1.00 54.84 176 PRO A O 1
ATOM 1410 N N . GLN A 1 177 ? 30.711 52.224 2.550 1.00 54.91 177 GLN A N 1
ATOM 1411 C CA . GLN A 1 177 ? 30.251 51.825 1.210 1.00 54.91 177 GLN A CA 1
ATOM 1412 C C . GLN A 1 177 ? 30.867 50.496 0.728 1.00 54.91 177 GLN A C 1
ATOM 1414 O O . GLN A 1 177 ? 30.162 49.688 0.128 1.00 54.91 177 GLN A O 1
ATOM 1419 N N . SER A 1 178 ? 32.106 50.183 1.120 1.00 51.47 178 SER A N 1
ATOM 1420 C CA . SER A 1 178 ? 32.782 48.921 0.779 1.00 51.47 178 SER A CA 1
ATOM 1421 C C . SER A 1 178 ? 32.140 47.669 1.406 1.00 51.47 178 SER A C 1
ATOM 1423 O O . SER A 1 178 ? 32.165 46.587 0.816 1.00 51.47 178 SER A O 1
ATOM 1425 N N . LEU A 1 179 ? 31.513 47.786 2.585 1.00 50.56 179 LEU A N 1
ATOM 1426 C CA . LEU A 1 179 ? 30.748 46.699 3.214 1.00 50.56 179 LEU A CA 1
ATOM 1427 C C . LEU A 1 179 ? 29.321 46.605 2.651 1.00 50.56 179 LEU A C 1
ATOM 1429 O O . LEU A 1 179 ? 28.750 45.511 2.592 1.00 50.56 179 LEU A O 1
ATOM 1433 N N . LYS A 1 180 ? 28.749 47.719 2.172 1.00 50.88 180 LYS A N 1
ATOM 1434 C CA . LYS A 1 180 ? 27.496 47.704 1.394 1.00 50.88 180 LYS A CA 1
ATOM 1435 C C . LYS A 1 180 ? 27.697 47.018 0.039 1.00 50.88 180 LYS A C 1
ATOM 1437 O O . LYS A 1 180 ? 26.860 46.211 -0.354 1.00 50.88 180 LYS A O 1
ATOM 1442 N N . GLU A 1 181 ? 28.825 47.234 -0.629 1.00 53.03 181 GLU A N 1
ATOM 1443 C CA . GLU A 1 181 ? 29.174 46.546 -1.880 1.00 53.03 181 GLU A CA 1
ATOM 1444 C C . GLU A 1 181 ? 29.463 45.057 -1.663 1.00 53.03 181 GLU A C 1
ATOM 1446 O O . GLU A 1 181 ? 28.867 44.218 -2.331 1.00 53.03 181 GLU A O 1
ATOM 1451 N N . LYS A 1 182 ? 30.245 44.680 -0.641 1.00 51.44 182 LYS A N 1
ATOM 1452 C CA . LYS A 1 182 ? 30.483 43.257 -0.324 1.00 51.44 182 LYS A CA 1
ATOM 1453 C C . LYS A 1 182 ? 29.216 42.512 0.109 1.00 51.44 182 LYS A C 1
ATOM 1455 O O . LYS A 1 182 ? 29.039 41.349 -0.251 1.00 51.44 182 LYS A O 1
ATOM 1460 N N . SER A 1 183 ? 28.314 43.155 0.854 1.00 52.88 183 SER A N 1
ATOM 1461 C CA . SER A 1 183 ? 27.035 42.544 1.256 1.00 52.88 183 SER A CA 1
ATOM 1462 C C . SER A 1 183 ? 26.042 42.450 0.097 1.00 52.88 183 SER A C 1
ATOM 1464 O O . SER A 1 183 ? 25.356 41.435 -0.027 1.00 52.88 183 SER A O 1
ATOM 1466 N N . THR A 1 184 ? 26.001 43.441 -0.798 1.00 57.53 184 THR A N 1
ATOM 1467 C CA . THR A 1 184 ? 25.191 43.382 -2.025 1.00 57.53 184 THR A CA 1
ATOM 1468 C C . THR A 1 184 ? 25.763 42.401 -3.043 1.00 57.53 184 THR A C 1
ATOM 1470 O O . THR A 1 184 ? 24.993 41.727 -3.715 1.00 57.53 184 THR A O 1
ATOM 1473 N N . GLU A 1 185 ? 27.078 42.216 -3.110 1.00 57.94 185 GLU A N 1
ATOM 1474 C CA . GLU A 1 185 ? 27.728 41.238 -3.982 1.00 57.94 185 GLU A CA 1
ATOM 1475 C C . GLU A 1 185 ? 27.629 39.804 -3.439 1.00 57.94 185 GLU A C 1
ATOM 1477 O O . GLU A 1 185 ? 27.384 38.867 -4.203 1.00 57.94 185 GLU A O 1
ATOM 1482 N N . ALA A 1 186 ? 27.695 39.620 -2.115 1.00 56.44 186 ALA A N 1
ATOM 1483 C CA . ALA A 1 186 ? 27.361 38.363 -1.443 1.00 56.44 186 ALA A CA 1
ATOM 1484 C C . ALA A 1 186 ? 25.868 38.019 -1.583 1.00 56.44 186 ALA A C 1
ATOM 1486 O O . ALA A 1 186 ? 25.515 36.855 -1.792 1.00 56.44 186 ALA A O 1
ATOM 1487 N N . ARG A 1 187 ? 24.987 39.026 -1.536 1.00 51.38 187 ARG A N 1
ATOM 1488 C CA . ARG A 1 187 ? 23.552 38.872 -1.804 1.00 51.38 187 ARG A CA 1
ATOM 1489 C C . ARG A 1 187 ? 23.292 38.545 -3.278 1.00 51.38 187 ARG A C 1
ATOM 1491 O O . ARG A 1 187 ? 22.612 37.563 -3.537 1.00 51.38 187 ARG A O 1
ATOM 1498 N N . ARG A 1 188 ? 23.955 39.216 -4.226 1.00 52.00 188 ARG A N 1
ATOM 1499 C CA . ARG A 1 188 ? 23.940 38.895 -5.669 1.00 52.00 188 ARG A CA 1
ATOM 1500 C C . ARG A 1 188 ? 24.570 37.531 -5.983 1.00 52.00 188 ARG A C 1
ATOM 1502 O O . ARG A 1 188 ? 24.173 36.876 -6.941 1.00 52.00 188 ARG A O 1
ATOM 1509 N N . ARG A 1 189 ? 25.554 37.052 -5.209 1.00 50.44 189 ARG A N 1
ATOM 1510 C CA . ARG A 1 189 ? 26.093 35.676 -5.308 1.00 50.44 189 ARG A CA 1
ATOM 1511 C C . ARG A 1 189 ? 25.114 34.635 -4.756 1.00 50.44 189 ARG A C 1
ATOM 1513 O O . ARG A 1 189 ? 24.959 33.585 -5.371 1.00 50.44 189 ARG A O 1
ATOM 1520 N N . ARG A 1 190 ? 24.417 34.922 -3.650 1.00 49.12 190 ARG A N 1
ATOM 1521 C CA . ARG A 1 190 ? 23.343 34.058 -3.117 1.00 49.12 190 ARG A CA 1
ATOM 1522 C C . ARG A 1 190 ? 22.121 34.021 -4.039 1.00 49.12 190 ARG A C 1
ATOM 1524 O O . ARG A 1 190 ? 21.555 32.952 -4.240 1.00 49.12 190 ARG A O 1
ATOM 1531 N N . GLU A 1 191 ? 21.769 35.150 -4.646 1.00 49.81 191 GLU A N 1
ATOM 1532 C CA . GLU A 1 191 ? 20.688 35.280 -5.631 1.00 49.81 191 GLU A CA 1
ATOM 1533 C C . GLU A 1 191 ? 21.046 34.639 -6.985 1.00 49.81 191 GLU A C 1
ATOM 1535 O O . GLU A 1 191 ? 20.148 34.183 -7.676 1.00 49.81 191 GLU A O 1
ATOM 1540 N N . ARG A 1 192 ? 22.333 34.497 -7.348 1.00 47.62 192 ARG A N 1
ATOM 1541 C CA . ARG A 1 192 ? 22.767 33.717 -8.530 1.00 47.62 192 ARG A CA 1
ATOM 1542 C C . ARG A 1 192 ? 22.693 32.197 -8.339 1.00 47.62 192 ARG A C 1
ATOM 1544 O O . ARG A 1 192 ? 22.654 31.466 -9.321 1.00 47.62 192 ARG A O 1
ATOM 1551 N N . ASN A 1 193 ? 22.650 31.719 -7.093 1.00 51.06 193 ASN A N 1
ATOM 1552 C CA . ASN A 1 193 ? 22.575 30.292 -6.751 1.00 51.06 193 ASN A CA 1
ATOM 1553 C C . ASN A 1 193 ? 21.160 29.821 -6.373 1.00 51.06 193 ASN A C 1
ATOM 1555 O O . ASN A 1 193 ? 20.977 28.701 -5.882 1.00 51.06 193 ASN A O 1
ATOM 1559 N N . THR A 1 194 ? 20.131 30.633 -6.615 1.00 51.69 194 THR A N 1
ATOM 1560 C CA . THR A 1 194 ? 18.737 30.183 -6.565 1.00 51.69 194 THR A CA 1
ATOM 1561 C C . THR A 1 194 ? 18.447 29.335 -7.803 1.00 51.69 194 THR A C 1
ATOM 1563 O O . THR A 1 194 ? 17.824 29.763 -8.767 1.00 51.69 194 THR A O 1
ATOM 1566 N N . MET A 1 195 ? 18.920 28.086 -7.777 1.00 62.91 195 MET A N 1
ATOM 1567 C CA . MET A 1 195 ? 18.572 27.079 -8.779 1.00 62.91 195 MET A CA 1
ATOM 1568 C C . MET A 1 195 ? 17.064 27.112 -9.039 1.00 62.91 195 MET A C 1
ATOM 1570 O O . MET A 1 195 ? 16.279 27.056 -8.086 1.00 62.91 195 MET A O 1
ATOM 1574 N N . ALA A 1 196 ? 16.670 27.183 -10.314 1.00 67.38 196 ALA A N 1
ATOM 1575 C CA . ALA A 1 196 ? 15.273 27.166 -10.725 1.00 67.38 196 ALA A CA 1
ATOM 1576 C C . ALA A 1 196 ? 14.548 25.989 -10.046 1.00 67.38 196 ALA A C 1
ATOM 1578 O O . ALA A 1 196 ? 14.861 24.813 -10.263 1.00 67.38 196 ALA A O 1
ATOM 1579 N N . ARG A 1 197 ? 13.609 26.301 -9.148 1.00 81.31 197 ARG A N 1
ATOM 1580 C CA . ARG A 1 197 ? 12.875 25.293 -8.379 1.00 81.31 197 ARG A CA 1
ATOM 1581 C C . ARG A 1 197 ? 11.714 24.786 -9.228 1.00 81.31 197 ARG A C 1
ATOM 1583 O O . ARG A 1 197 ? 10.744 25.500 -9.439 1.00 81.31 197 ARG A O 1
ATOM 1590 N N . GLY A 1 198 ? 11.819 23.542 -9.692 1.00 87.69 198 GLY A N 1
ATOM 1591 C CA . GLY A 1 198 ? 10.774 22.853 -10.455 1.00 87.69 198 GLY A CA 1
ATOM 1592 C C . GLY A 1 198 ? 10.430 21.469 -9.898 1.00 87.69 198 GLY A C 1
ATOM 1593 O O . GLY A 1 198 ? 10.932 21.040 -8.853 1.00 87.69 198 GLY A O 1
ATOM 1594 N N . LEU A 1 199 ? 9.575 20.735 -10.618 1.00 90.44 199 LEU A N 1
ATOM 1595 C CA . LEU A 1 199 ? 9.206 19.365 -10.264 1.00 90.44 199 LEU A CA 1
ATOM 1596 C C . LEU A 1 199 ? 10.449 18.460 -10.258 1.00 90.44 199 LEU A C 1
ATOM 1598 O O . LEU A 1 199 ? 11.061 18.195 -11.292 1.00 90.44 199 LEU A O 1
ATOM 1602 N N . LYS A 1 200 ? 10.806 17.926 -9.086 1.00 89.38 200 LYS A N 1
ATOM 1603 C CA . LYS A 1 200 ? 11.927 16.983 -8.955 1.00 89.38 200 LYS A CA 1
ATOM 1604 C C . LYS A 1 200 ? 11.633 15.714 -9.762 1.00 89.38 200 LYS A C 1
ATOM 1606 O O . LYS A 1 200 ? 10.657 15.037 -9.461 1.00 89.38 200 LYS A O 1
ATOM 1611 N N . LYS A 1 201 ? 12.478 15.332 -10.721 1.00 90.56 201 LYS A N 1
ATOM 1612 C CA . LYS A 1 201 ? 12.303 14.088 -11.510 1.00 90.56 201 LYS A CA 1
ATOM 1613 C C . LYS A 1 201 ? 13.047 12.880 -10.935 1.00 90.56 201 LYS A C 1
ATOM 1615 O O . LYS A 1 201 ? 12.690 11.740 -11.209 1.00 90.56 201 LYS A O 1
ATOM 1620 N N . HIS A 1 202 ? 14.036 13.121 -10.080 1.00 93.00 202 HIS A N 1
ATOM 1621 C CA . HIS A 1 202 ? 14.903 12.077 -9.539 1.00 93.00 202 HIS A CA 1
ATOM 1622 C C . HIS A 1 202 ? 14.588 11.768 -8.075 1.00 93.00 202 HIS A C 1
ATOM 1624 O O . HIS A 1 202 ? 14.169 12.640 -7.309 1.00 93.00 202 HIS A O 1
ATOM 1630 N N . LEU A 1 203 ? 14.833 10.516 -7.688 1.00 95.25 203 LEU A N 1
ATOM 1631 C CA . LEU A 1 203 ? 14.797 10.050 -6.309 1.00 95.25 203 LEU A CA 1
ATOM 1632 C C . LEU A 1 203 ? 16.153 9.416 -5.982 1.00 95.25 203 LEU A C 1
ATOM 1634 O O . LEU A 1 203 ? 16.567 8.444 -6.616 1.00 95.25 203 LEU A O 1
ATOM 1638 N N . LYS A 1 204 ? 16.867 9.992 -5.011 1.00 96.12 204 LYS A N 1
ATOM 1639 C CA . LYS A 1 204 ? 18.102 9.395 -4.491 1.00 96.12 204 LYS A CA 1
ATOM 1640 C C . LYS A 1 204 ? 17.767 8.104 -3.761 1.00 96.12 204 LYS A C 1
ATOM 1642 O O . LYS A 1 204 ? 16.763 8.045 -3.052 1.00 96.12 204 LYS A O 1
ATOM 1647 N N . ARG A 1 205 ? 18.621 7.092 -3.913 1.00 95.31 205 ARG A N 1
ATOM 1648 C CA . ARG A 1 205 ? 18.360 5.763 -3.357 1.00 95.31 205 ARG A CA 1
ATOM 1649 C C . ARG A 1 205 ? 18.262 5.758 -1.832 1.00 95.31 205 ARG A C 1
ATOM 1651 O O . ARG A 1 205 ? 17.374 5.110 -1.300 1.00 95.31 205 ARG A O 1
ATOM 1658 N N . LEU A 1 206 ? 19.093 6.547 -1.154 1.00 93.81 206 LEU A N 1
ATOM 1659 C CA . LEU A 1 206 ? 19.056 6.697 0.306 1.00 93.81 206 LEU A CA 1
ATOM 1660 C C . LEU A 1 206 ? 17.723 7.265 0.825 1.00 93.81 206 LEU A C 1
ATOM 1662 O O . LEU A 1 206 ? 17.301 6.937 1.924 1.00 93.81 206 LEU A O 1
ATOM 1666 N N . ASN A 1 207 ? 17.039 8.088 0.023 1.00 94.38 207 ASN A N 1
ATOM 1667 C CA . ASN A 1 207 ? 15.726 8.651 0.360 1.00 94.38 207 ASN A CA 1
ATOM 1668 C C . ASN A 1 207 ? 14.561 7.797 -0.179 1.00 94.38 207 ASN A C 1
ATOM 1670 O O . ASN A 1 207 ? 13.395 8.188 -0.085 1.00 94.38 207 ASN A O 1
ATOM 1674 N N . ALA A 1 208 ? 14.851 6.657 -0.808 1.00 95.12 208 ALA A N 1
ATOM 1675 C CA . ALA A 1 208 ? 13.809 5.749 -1.250 1.00 95.12 208 ALA A CA 1
ATOM 1676 C C . ALA A 1 208 ? 13.106 5.120 -0.033 1.00 95.12 208 ALA A C 1
ATOM 1678 O O . ALA A 1 208 ? 13.736 4.916 1.007 1.00 95.12 208 ALA A O 1
ATOM 1679 N N . PRO A 1 209 ? 11.808 4.788 -0.132 1.00 95.12 209 PRO A N 1
ATOM 1680 C CA . PRO A 1 209 ? 11.113 4.096 0.943 1.00 95.12 209 PRO A CA 1
ATOM 1681 C C . PRO A 1 209 ? 11.806 2.781 1.330 1.00 95.12 209 PRO A C 1
ATOM 1683 O O . PRO A 1 209 ? 12.061 1.923 0.483 1.00 95.12 209 PRO A O 1
ATOM 1686 N N . SER A 1 210 ? 12.068 2.595 2.625 1.00 93.12 210 SER A N 1
ATOM 1687 C CA . SER A 1 210 ? 12.809 1.435 3.146 1.00 93.12 210 SER A CA 1
ATOM 1688 C C . SER A 1 210 ? 12.129 0.096 2.845 1.00 93.12 210 SER A C 1
ATOM 1690 O O . SER A 1 210 ? 12.796 -0.920 2.644 1.00 93.12 210 SER A O 1
ATOM 1692 N N . HIS A 1 211 ? 10.797 0.078 2.727 1.00 93.38 211 HIS A N 1
ATOM 1693 C CA . HIS A 1 211 ? 10.036 -1.135 2.416 1.00 93.38 211 HIS A CA 1
ATOM 1694 C C . HIS A 1 211 ? 10.235 -1.643 0.979 1.00 93.38 211 HIS A C 1
ATOM 1696 O O . HIS A 1 211 ? 9.824 -2.765 0.677 1.00 93.38 211 HIS A O 1
ATOM 1702 N N . TRP A 1 212 ? 10.881 -0.870 0.097 1.00 94.81 212 TRP A N 1
ATOM 1703 C CA . TRP A 1 212 ? 11.305 -1.357 -1.220 1.00 94.81 212 TRP A CA 1
ATOM 1704 C C . TRP A 1 212 ? 12.457 -2.359 -1.128 1.00 94.81 212 TRP A C 1
ATOM 1706 O O . TRP A 1 212 ? 12.584 -3.199 -2.016 1.00 94.81 212 TRP A O 1
ATOM 1716 N N . MET A 1 213 ? 13.220 -2.351 -0.028 1.00 93.69 213 MET A N 1
ATOM 1717 C CA . MET A 1 213 ? 14.378 -3.228 0.185 1.00 93.69 213 MET A CA 1
ATOM 1718 C C . MET A 1 213 ? 15.388 -3.126 -0.968 1.00 93.69 213 MET A C 1
ATOM 1720 O O . MET A 1 213 ? 15.776 -4.128 -1.566 1.00 93.69 213 MET A O 1
ATOM 1724 N N . LEU A 1 214 ? 15.761 -1.891 -1.314 1.00 93.88 214 LEU A N 1
ATOM 1725 C CA . LEU A 1 214 ? 16.845 -1.620 -2.254 1.00 93.88 214 LEU A CA 1
ATOM 1726 C C . LEU A 1 214 ? 18.173 -1.609 -1.505 1.00 93.88 214 LEU A C 1
ATOM 1728 O O . LEU A 1 214 ? 18.277 -0.984 -0.452 1.00 93.88 214 LEU A O 1
ATOM 1732 N N . ASP A 1 215 ? 19.182 -2.256 -2.076 1.00 94.19 215 ASP A N 1
ATOM 1733 C CA . ASP A 1 215 ? 20.539 -2.172 -1.551 1.00 94.19 215 ASP A CA 1
ATOM 1734 C C . ASP A 1 215 ? 21.127 -0.766 -1.758 1.00 94.19 215 ASP A C 1
ATOM 1736 O O . ASP A 1 215 ? 20.949 -0.155 -2.820 1.00 94.19 215 ASP A O 1
ATOM 1740 N N . LYS A 1 216 ? 21.843 -0.278 -0.738 1.00 92.88 216 LYS A N 1
ATOM 1741 C CA . LYS A 1 216 ? 22.455 1.053 -0.692 1.00 92.88 216 LYS A CA 1
ATOM 1742 C C . LYS A 1 216 ? 23.572 1.223 -1.729 1.00 92.88 216 LYS A C 1
ATOM 1744 O O . LYS A 1 216 ? 23.740 2.338 -2.214 1.00 92.88 216 LYS A O 1
ATOM 1749 N N . LEU A 1 217 ? 24.291 0.148 -2.083 1.00 94.56 217 LEU A N 1
ATOM 1750 C CA . LEU A 1 217 ? 25.466 0.200 -2.965 1.00 94.56 217 LEU A CA 1
ATOM 1751 C C . LEU A 1 217 ? 25.139 -0.022 -4.447 1.00 94.56 217 LEU A C 1
ATOM 1753 O O . LEU A 1 217 ? 25.887 0.427 -5.306 1.00 94.56 217 LEU A O 1
ATOM 1757 N N . GLY A 1 218 ? 23.996 -0.628 -4.783 1.00 89.44 218 GLY A N 1
ATOM 1758 C CA . GLY A 1 218 ? 23.615 -0.919 -6.177 1.00 89.44 218 GLY A CA 1
ATOM 1759 C C . GLY A 1 218 ? 23.258 0.290 -7.072 1.00 89.44 218 GLY A C 1
ATOM 1760 O O . GLY A 1 218 ? 22.414 0.145 -7.965 1.00 89.44 218 GLY A O 1
ATOM 1761 N N . GLY A 1 219 ? 23.782 1.488 -6.791 1.00 93.56 219 GLY A N 1
ATOM 1762 C CA . GLY A 1 219 ? 23.638 2.715 -7.586 1.00 93.56 219 GLY A CA 1
ATOM 1763 C C . GLY A 1 219 ? 23.026 3.910 -6.837 1.00 93.56 219 GLY A C 1
ATOM 1764 O O . GLY A 1 219 ? 22.229 3.761 -5.913 1.00 93.56 219 GLY A O 1
ATOM 1765 N N . ALA A 1 220 ? 23.335 5.129 -7.293 1.00 95.25 220 ALA A N 1
ATOM 1766 C CA . ALA A 1 220 ? 22.965 6.376 -6.605 1.00 95.25 220 ALA A CA 1
ATOM 1767 C C . ALA A 1 220 ? 21.454 6.704 -6.604 1.00 95.25 220 ALA A C 1
ATOM 1769 O O . ALA A 1 220 ? 20.961 7.450 -5.747 1.00 95.25 220 ALA A O 1
ATOM 1770 N N . PHE A 1 221 ? 20.702 6.174 -7.571 1.00 95.75 221 PHE A N 1
ATOM 1771 C CA . PHE A 1 221 ? 19.295 6.515 -7.792 1.00 95.75 221 PHE A CA 1
ATOM 1772 C C . PHE A 1 221 ? 18.365 5.312 -7.605 1.00 95.75 221 PHE A C 1
ATOM 1774 O O . PHE A 1 221 ? 18.745 4.150 -7.795 1.00 95.75 221 PHE A O 1
ATOM 1781 N N . ALA A 1 222 ? 17.127 5.618 -7.225 1.00 95.75 222 ALA A N 1
ATOM 1782 C CA . ALA A 1 222 ? 15.996 4.701 -7.197 1.00 95.75 222 ALA A CA 1
ATOM 1783 C C . ALA A 1 222 ? 14.941 5.161 -8.219 1.00 95.75 222 ALA A C 1
ATOM 1785 O O . ALA A 1 222 ? 14.879 6.355 -8.536 1.00 95.75 222 ALA A O 1
ATOM 1786 N N . PRO A 1 223 ? 14.102 4.248 -8.741 1.00 95.19 223 PRO A N 1
ATOM 1787 C CA . PRO A 1 223 ? 13.033 4.631 -9.651 1.00 95.19 223 PRO A CA 1
ATOM 1788 C C . PRO A 1 223 ? 12.044 5.536 -8.912 1.00 95.19 223 PRO A C 1
ATOM 1790 O O . PRO A 1 223 ? 11.424 5.124 -7.931 1.00 95.19 223 PRO A O 1
ATOM 1793 N N . LYS A 1 224 ? 11.917 6.789 -9.363 1.00 95.38 224 LYS A N 1
ATOM 1794 C CA . LYS A 1 224 ? 10.917 7.710 -8.825 1.00 95.38 224 LYS A CA 1
ATOM 1795 C C . LYS A 1 224 ? 9.538 7.294 -9.359 1.00 95.38 224 LYS A C 1
ATOM 1797 O O . LYS A 1 224 ? 9.385 7.289 -10.576 1.00 95.38 224 LYS A O 1
ATOM 1802 N N . PRO A 1 225 ? 8.552 6.978 -8.502 1.00 96.12 225 PRO A N 1
ATOM 1803 C CA . PRO A 1 225 ? 7.216 6.629 -8.959 1.00 96.12 225 PRO A CA 1
ATOM 1804 C C . PRO A 1 225 ? 6.584 7.815 -9.691 1.00 96.12 225 PRO A C 1
ATOM 1806 O O . PRO A 1 225 ? 6.749 8.963 -9.256 1.00 96.12 225 PRO A O 1
ATOM 1809 N N . SER A 1 226 ? 5.882 7.540 -10.786 1.00 94.12 226 SER A N 1
ATOM 1810 C CA . SER A 1 226 ? 5.069 8.538 -11.478 1.00 94.12 226 SER A CA 1
ATOM 1811 C C . SER A 1 226 ? 3.865 8.934 -10.614 1.00 94.12 226 SER A C 1
ATOM 1813 O O . SER A 1 226 ? 3.495 8.232 -9.670 1.00 94.12 226 SER A O 1
ATOM 1815 N N . SER A 1 227 ? 3.271 10.096 -10.893 1.00 93.06 227 SER A N 1
ATOM 1816 C CA . SER A 1 227 ? 1.988 10.457 -10.286 1.00 93.06 227 SER A CA 1
ATOM 1817 C C . SER A 1 227 ? 0.916 9.523 -10.840 1.00 93.06 227 SER A C 1
ATOM 1819 O O . SER A 1 227 ? 0.748 9.428 -12.053 1.00 93.06 227 SER A O 1
ATOM 1821 N N . GLY A 1 228 ? 0.208 8.825 -9.961 1.00 93.06 228 GLY A N 1
ATOM 1822 C CA . GLY A 1 228 ? -0.763 7.809 -10.344 1.00 93.06 228 GLY A CA 1
ATOM 1823 C C . GLY A 1 228 ? -1.711 7.487 -9.189 1.00 93.06 228 GLY A C 1
ATOM 1824 O O . GLY A 1 228 ? -1.909 8.351 -8.333 1.00 93.06 228 GLY A O 1
ATOM 1825 N N . PRO A 1 229 ? -2.291 6.276 -9.150 1.00 94.19 229 PRO A N 1
ATOM 1826 C CA . PRO A 1 229 ? -3.301 5.918 -8.151 1.00 94.19 229 PRO A CA 1
ATOM 1827 C C . PRO A 1 229 ? -2.793 6.010 -6.708 1.00 94.19 229 PRO A C 1
ATOM 1829 O O . PRO A 1 229 ? -3.456 6.571 -5.838 1.00 94.19 229 PRO A O 1
ATOM 1832 N N . HIS A 1 230 ? -1.588 5.494 -6.454 1.00 95.50 230 HIS A N 1
ATOM 1833 C CA . HIS A 1 230 ? -1.045 5.360 -5.104 1.00 95.50 230 HIS A CA 1
ATOM 1834 C C . HIS A 1 230 ? -0.009 6.428 -4.771 1.00 95.50 230 HIS A C 1
ATOM 1836 O O . HIS A 1 230 ? 0.727 6.927 -5.625 1.00 95.50 230 HIS A O 1
ATOM 1842 N N . LYS A 1 231 ? 0.107 6.745 -3.477 1.00 94.50 231 LYS A N 1
ATOM 1843 C CA . LYS A 1 231 ? 1.120 7.686 -2.982 1.00 94.50 231 LYS A CA 1
ATOM 1844 C C . LYS A 1 231 ? 2.528 7.120 -3.179 1.00 94.50 231 LYS A C 1
ATOM 1846 O O . LYS A 1 231 ? 2.790 5.950 -2.914 1.00 94.50 231 LYS A O 1
ATOM 1851 N N . SER A 1 232 ? 3.491 7.988 -3.485 1.00 93.31 232 SER A N 1
ATOM 1852 C CA . SER A 1 232 ? 4.891 7.598 -3.733 1.00 93.31 232 SER A CA 1
ATOM 1853 C C . SER A 1 232 ? 5.561 6.838 -2.576 1.00 93.31 232 SER A C 1
ATOM 1855 O O . SER A 1 232 ? 6.355 5.932 -2.818 1.00 93.31 232 SER A O 1
ATOM 1857 N N . ARG A 1 233 ? 5.227 7.159 -1.316 1.00 92.75 233 ARG A N 1
ATOM 1858 C CA . ARG A 1 233 ? 5.736 6.454 -0.120 1.00 92.75 233 ARG A CA 1
ATOM 1859 C C . ARG A 1 233 ? 4.951 5.187 0.246 1.00 92.75 233 ARG A C 1
ATOM 1861 O O . ARG A 1 233 ? 5.430 4.412 1.065 1.00 92.75 233 ARG A O 1
ATOM 1868 N N . GLU A 1 234 ? 3.783 4.964 -0.351 1.00 92.75 234 GLU A N 1
ATOM 1869 C CA . GLU A 1 234 ? 2.885 3.825 -0.086 1.00 92.75 234 GLU A CA 1
ATOM 1870 C C . GLU A 1 234 ? 2.657 2.989 -1.359 1.00 92.75 234 GLU A C 1
ATOM 1872 O O . GLU A 1 234 ? 1.619 2.363 -1.524 1.00 92.75 234 GLU A O 1
ATOM 1877 N N . CYS A 1 235 ? 3.628 2.968 -2.273 1.00 95.12 235 CYS A N 1
ATOM 1878 C CA . CYS A 1 235 ? 3.562 2.176 -3.500 1.00 95.12 235 CYS A CA 1
ATOM 1879 C C . CYS A 1 235 ? 4.811 1.305 -3.666 1.00 95.12 235 CYS A C 1
ATOM 1881 O O . CYS A 1 235 ? 5.770 1.393 -2.889 1.00 95.12 235 CYS A O 1
ATOM 1883 N N . LEU A 1 236 ? 4.789 0.465 -4.690 1.00 95.88 236 LEU A N 1
ATOM 1884 C CA . LEU A 1 236 ? 5.871 -0.339 -5.213 1.00 95.88 236 LEU A CA 1
ATOM 1885 C C . LEU A 1 236 ? 5.839 -0.198 -6.750 1.00 95.88 236 LEU A C 1
ATOM 1887 O O . LEU A 1 236 ? 4.922 -0.709 -7.388 1.00 95.88 236 LEU A O 1
ATOM 1891 N N . PRO A 1 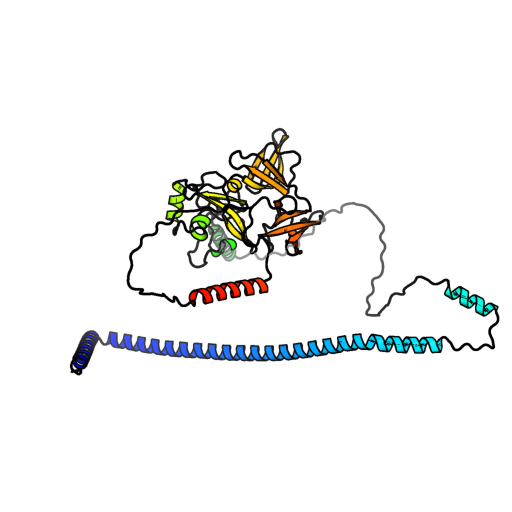237 ? 6.809 0.507 -7.359 1.00 96.31 237 PRO A N 1
ATOM 1892 C CA . PRO A 1 237 ? 6.861 0.666 -8.809 1.00 96.31 237 PRO A CA 1
ATOM 1893 C C . PRO A 1 237 ? 6.927 -0.669 -9.559 1.00 96.31 237 PRO A C 1
ATOM 1895 O O . PRO A 1 237 ? 7.631 -1.582 -9.114 1.00 96.31 237 PRO A O 1
ATOM 1898 N N . LEU A 1 238 ? 6.295 -0.748 -10.736 1.00 95.94 238 LEU A N 1
ATOM 1899 C CA . LEU A 1 238 ? 6.304 -1.949 -11.591 1.00 95.94 238 LEU A CA 1
ATOM 1900 C C . LEU A 1 238 ? 7.708 -2.486 -11.871 1.00 95.94 238 LEU A C 1
ATOM 1902 O O . LEU A 1 238 ? 7.946 -3.692 -11.832 1.00 95.94 238 LEU A O 1
ATOM 1906 N N . ILE A 1 239 ? 8.677 -1.595 -12.059 1.00 96.38 239 ILE A N 1
ATOM 1907 C CA . ILE A 1 239 ? 10.064 -2.003 -12.244 1.00 96.38 239 ILE A CA 1
ATOM 1908 C C . ILE A 1 239 ? 10.655 -2.777 -11.061 1.00 96.38 239 ILE A C 1
ATOM 1910 O O . ILE A 1 239 ? 11.446 -3.698 -11.257 1.00 96.38 239 ILE A O 1
ATOM 1914 N N . LEU A 1 240 ? 10.268 -2.440 -9.829 1.00 95.94 240 LEU A N 1
ATOM 1915 C CA . LEU A 1 240 ? 10.723 -3.166 -8.644 1.00 95.94 240 LEU A CA 1
ATOM 1916 C C . LEU A 1 240 ? 10.001 -4.507 -8.497 1.00 95.94 240 LEU A C 1
ATOM 1918 O O . LEU A 1 240 ? 10.594 -5.460 -7.994 1.00 95.94 240 LEU A O 1
ATOM 1922 N N . ILE A 1 241 ? 8.752 -4.592 -8.953 1.00 96.44 241 ILE A N 1
ATOM 1923 C CA . ILE A 1 241 ? 7.978 -5.837 -8.976 1.00 96.44 241 ILE A CA 1
ATOM 1924 C C . ILE A 1 241 ? 8.650 -6.847 -9.909 1.00 96.44 241 ILE A C 1
ATOM 1926 O O . ILE A 1 241 ? 9.018 -7.935 -9.471 1.00 96.44 241 ILE A O 1
ATOM 1930 N N . LEU A 1 242 ? 8.907 -6.463 -11.158 1.00 95.75 242 LEU A N 1
ATOM 1931 C CA . LEU A 1 242 ? 9.437 -7.379 -12.171 1.00 95.75 242 LEU A CA 1
ATOM 1932 C C . LEU A 1 242 ? 10.890 -7.770 -11.911 1.00 95.75 242 LEU A C 1
ATOM 1934 O O . LEU A 1 242 ? 11.240 -8.941 -12.033 1.00 95.75 242 LEU A O 1
ATOM 1938 N N . ARG A 1 243 ? 11.729 -6.806 -11.509 1.00 95.50 243 ARG A N 1
ATOM 1939 C CA . ARG A 1 243 ? 13.166 -7.041 -11.332 1.00 95.50 243 ARG A CA 1
ATOM 1940 C C . ARG A 1 243 ? 13.530 -7.587 -9.954 1.00 95.50 243 ARG A C 1
ATOM 1942 O O . ARG A 1 243 ? 14.213 -8.594 -9.841 1.00 95.50 243 ARG A O 1
ATOM 1949 N N . ASN A 1 244 ? 13.115 -6.911 -8.880 1.00 94.69 244 ASN A N 1
ATOM 1950 C CA . ASN A 1 244 ? 13.583 -7.239 -7.527 1.00 94.69 244 ASN A CA 1
ATOM 1951 C C . ASN A 1 244 ? 12.740 -8.321 -6.843 1.00 94.69 244 ASN A C 1
ATOM 1953 O O . ASN A 1 244 ? 13.265 -9.030 -5.984 1.00 94.69 244 ASN A O 1
ATOM 1957 N N . ARG A 1 245 ? 11.435 -8.403 -7.144 1.00 94.25 245 ARG A N 1
ATOM 1958 C CA . ARG A 1 245 ? 10.529 -9.371 -6.505 1.00 94.25 245 ARG A CA 1
ATOM 1959 C C . ARG A 1 245 ? 10.403 -10.655 -7.312 1.00 94.25 245 ARG A C 1
ATOM 1961 O O . ARG A 1 245 ? 10.745 -11.704 -6.781 1.00 94.25 245 ARG A O 1
ATOM 1968 N N . LEU A 1 246 ? 9.916 -10.552 -8.549 1.00 94.38 246 LEU A N 1
ATOM 1969 C CA . LEU A 1 246 ? 9.624 -11.706 -9.407 1.00 94.38 246 LEU A CA 1
ATOM 1970 C C . LEU A 1 246 ? 10.860 -12.211 -10.158 1.00 94.38 246 LEU A C 1
ATOM 1972 O O . LEU A 1 246 ? 10.937 -13.391 -10.464 1.00 94.38 246 LEU A O 1
ATOM 1976 N N . LYS A 1 247 ? 11.849 -11.338 -10.392 1.00 94.69 247 LYS A N 1
ATOM 1977 C CA . LYS A 1 247 ? 13.098 -11.645 -11.111 1.00 94.69 247 LYS A CA 1
ATOM 1978 C C . LYS A 1 247 ? 12.892 -12.153 -12.549 1.00 94.69 247 LYS A C 1
ATOM 1980 O O . LYS A 1 247 ? 13.741 -12.866 -13.066 1.00 94.69 247 LYS A O 1
ATOM 1985 N N . TYR A 1 248 ? 11.818 -11.735 -13.220 1.00 94.62 248 TYR A N 1
ATOM 1986 C CA . TYR A 1 248 ? 11.649 -11.974 -14.664 1.00 94.62 248 TYR A CA 1
ATOM 1987 C C . TYR A 1 248 ? 12.596 -11.134 -15.524 1.00 94.62 248 TYR A C 1
ATOM 1989 O O . TYR A 1 248 ? 12.816 -11.438 -16.690 1.00 94.62 248 TYR A O 1
ATOM 1997 N N . ALA A 1 249 ? 13.129 -10.060 -14.949 1.00 95.44 249 ALA A N 1
ATOM 1998 C CA . ALA A 1 249 ? 14.157 -9.235 -15.550 1.00 95.44 249 ALA A CA 1
ATOM 1999 C C . ALA A 1 249 ? 15.304 -9.062 -14.554 1.00 95.44 249 ALA A C 1
ATOM 2001 O O . ALA A 1 249 ? 15.077 -8.885 -13.354 1.00 95.44 249 ALA A O 1
ATOM 2002 N N . LEU A 1 250 ? 16.529 -9.051 -15.058 1.00 95.38 250 LEU A N 1
ATOM 2003 C CA . LEU A 1 250 ? 17.745 -8.741 -14.318 1.00 95.38 250 LEU A CA 1
ATOM 2004 C C . LEU A 1 250 ? 18.055 -7.241 -14.406 1.00 95.38 250 LEU A C 1
ATOM 2006 O O . LEU A 1 250 ? 18.437 -6.617 -13.412 1.00 95.38 250 LEU A O 1
ATOM 2010 N N . THR A 1 251 ? 17.825 -6.628 -15.573 1.00 95.00 251 THR A N 1
ATOM 2011 C CA . THR A 1 251 ? 18.205 -5.231 -15.849 1.00 95.00 251 THR A CA 1
ATOM 2012 C C . THR A 1 251 ? 17.014 -4.290 -16.084 1.00 95.00 251 THR A C 1
ATOM 2014 O O . THR A 1 251 ? 15.874 -4.701 -16.291 1.00 95.00 251 THR A O 1
ATOM 2017 N N . TYR A 1 252 ? 17.264 -2.969 -16.054 1.00 94.19 252 TYR A N 1
ATOM 2018 C CA . TYR A 1 252 ? 16.250 -1.954 -16.399 1.00 94.19 252 TYR A CA 1
ATOM 2019 C C . TYR A 1 252 ? 15.774 -2.078 -17.856 1.00 94.19 252 TYR A C 1
ATOM 2021 O O . TYR A 1 252 ? 14.610 -1.793 -18.135 1.00 94.19 252 TYR A O 1
ATOM 2029 N N . ARG A 1 253 ? 16.667 -2.464 -18.779 1.00 95.69 253 ARG A N 1
ATOM 2030 C CA . ARG A 1 253 ? 16.367 -2.564 -20.216 1.00 95.69 253 ARG A CA 1
ATOM 2031 C C . ARG A 1 253 ? 15.385 -3.699 -20.496 1.00 95.69 253 ARG A C 1
ATOM 2033 O O . ARG A 1 253 ? 14.398 -3.478 -21.188 1.00 95.69 253 ARG A O 1
ATOM 2040 N N . GLU A 1 254 ? 15.597 -4.858 -19.878 1.00 96.31 254 GLU A N 1
ATOM 2041 C CA . GLU A 1 254 ? 14.685 -6.005 -19.978 1.00 96.31 254 GLU A CA 1
ATOM 2042 C C . GLU A 1 254 ? 13.288 -5.679 -19.445 1.00 96.31 254 GLU A C 1
ATOM 2044 O O . GLU A 1 254 ? 12.294 -5.985 -20.096 1.00 96.31 254 GLU A O 1
ATOM 2049 N N . VAL A 1 255 ? 13.189 -4.976 -18.309 1.00 96.12 255 VAL A N 1
ATOM 2050 C CA . VAL A 1 255 ? 11.886 -4.533 -17.786 1.00 96.12 255 VAL A CA 1
ATOM 2051 C C . VAL A 1 255 ? 11.138 -3.670 -18.802 1.00 96.12 255 VAL A C 1
ATOM 2053 O O . VAL A 1 255 ? 9.935 -3.844 -18.991 1.00 96.12 255 VAL A O 1
ATOM 2056 N N . ILE A 1 256 ? 11.835 -2.736 -19.452 1.00 96.19 256 ILE A N 1
ATOM 2057 C CA . ILE A 1 256 ? 11.230 -1.881 -20.478 1.00 96.19 256 ILE A CA 1
ATOM 2058 C C . ILE A 1 256 ? 10.763 -2.734 -21.661 1.00 96.19 256 ILE A C 1
ATOM 2060 O O . ILE A 1 256 ? 9.645 -2.530 -22.123 1.00 96.19 256 ILE A O 1
ATOM 2064 N N . ALA A 1 257 ? 11.557 -3.712 -22.104 1.00 95.88 257 ALA A N 1
ATOM 2065 C CA . ALA A 1 257 ? 11.168 -4.619 -23.182 1.00 95.88 257 ALA A CA 1
ATOM 2066 C C . ALA A 1 257 ? 9.878 -5.395 -22.850 1.00 95.88 257 ALA A C 1
ATOM 2068 O O . ALA A 1 257 ? 8.943 -5.388 -23.649 1.00 95.88 257 ALA A O 1
ATOM 2069 N N . ILE A 1 258 ? 9.775 -5.969 -21.645 1.00 96.00 258 ILE A N 1
ATOM 2070 C CA . ILE A 1 258 ? 8.577 -6.703 -21.197 1.00 96.00 258 ILE A CA 1
ATOM 2071 C C . ILE A 1 258 ? 7.347 -5.779 -21.146 1.00 96.00 258 ILE A C 1
ATOM 2073 O O . ILE A 1 258 ? 6.256 -6.153 -21.577 1.00 96.00 258 ILE A O 1
ATOM 2077 N N . LEU A 1 259 ? 7.510 -4.555 -20.635 1.00 95.44 259 LEU A N 1
ATOM 2078 C CA . LEU A 1 259 ? 6.412 -3.590 -20.531 1.00 95.44 259 LEU A CA 1
ATOM 2079 C C . LEU A 1 259 ? 5.944 -3.089 -21.902 1.00 95.44 259 LEU A C 1
ATOM 2081 O O . LEU A 1 259 ? 4.742 -2.935 -22.113 1.00 95.44 259 LEU A O 1
ATOM 2085 N N . MET A 1 260 ? 6.864 -2.863 -22.846 1.00 95.94 260 MET A N 1
ATOM 2086 C CA . MET A 1 260 ? 6.520 -2.421 -24.204 1.00 95.94 260 MET A CA 1
ATOM 2087 C C . MET A 1 260 ? 5.799 -3.502 -25.011 1.00 95.94 260 MET A C 1
ATOM 2089 O O . MET A 1 260 ? 4.956 -3.169 -25.840 1.00 95.94 260 MET A O 1
ATOM 2093 N N . GLN A 1 261 ? 6.034 -4.780 -24.703 1.00 94.94 261 GLN A N 1
ATOM 2094 C CA . GLN A 1 261 ? 5.269 -5.909 -25.248 1.00 94.94 261 GLN A CA 1
ATOM 2095 C C . GLN A 1 261 ? 3.831 -6.000 -24.708 1.00 94.94 261 GLN A C 1
ATOM 2097 O O . GLN A 1 261 ? 3.066 -6.850 -25.154 1.00 94.94 261 GLN A O 1
ATOM 2102 N N . ARG A 1 262 ? 3.432 -5.130 -23.764 1.00 95.31 262 ARG A N 1
ATOM 2103 C CA . ARG A 1 262 ? 2.059 -5.040 -23.227 1.00 95.31 262 ARG A CA 1
ATOM 2104 C C . ARG A 1 262 ? 1.565 -6.312 -22.525 1.00 95.31 262 ARG A C 1
ATOM 2106 O O . ARG A 1 262 ? 0.365 -6.514 -22.379 1.00 95.31 262 ARG A O 1
ATOM 2113 N N . HIS A 1 263 ? 2.482 -7.139 -22.030 1.00 92.62 263 HIS A N 1
ATOM 2114 C CA . HIS A 1 263 ? 2.156 -8.392 -21.341 1.00 92.62 263 HIS A CA 1
ATOM 2115 C C . HIS A 1 263 ? 1.792 -8.229 -19.862 1.00 92.62 263 HIS A C 1
ATOM 2117 O O . HIS A 1 263 ? 1.449 -9.214 -19.221 1.00 92.62 263 HIS A O 1
ATOM 2123 N N . ILE A 1 264 ? 1.894 -7.023 -19.298 1.00 96.19 264 ILE A N 1
ATOM 2124 C CA . ILE A 1 264 ? 1.649 -6.785 -17.873 1.00 96.19 264 ILE A CA 1
ATOM 2125 C C . ILE A 1 264 ? 0.377 -5.971 -17.708 1.00 96.19 264 ILE A C 1
ATOM 2127 O O . ILE A 1 264 ? 0.261 -4.846 -18.209 1.00 96.19 264 ILE A O 1
ATOM 2131 N N . LEU A 1 265 ? -0.554 -6.542 -16.951 1.00 95.69 265 LEU A N 1
ATOM 2132 C CA . LEU A 1 265 ? -1.820 -5.932 -16.595 1.00 95.69 265 LEU A CA 1
ATOM 2133 C C . LEU A 1 265 ? -1.778 -5.539 -15.116 1.00 95.69 265 LEU A C 1
ATOM 2135 O O . LEU A 1 265 ? -1.442 -6.350 -14.256 1.00 95.69 265 LEU A O 1
ATOM 2139 N N . VAL A 1 266 ? -2.145 -4.297 -14.810 1.00 95.56 266 VAL A N 1
ATOM 2140 C CA . VAL A 1 266 ? -2.447 -3.872 -13.438 1.00 95.56 266 VAL A CA 1
ATOM 2141 C C . VAL A 1 266 ? -3.911 -3.492 -13.383 1.00 95.56 266 VAL A C 1
ATOM 2143 O O . VAL A 1 266 ? -4.361 -2.634 -14.148 1.00 95.56 266 VAL A O 1
ATOM 2146 N N . ASP A 1 267 ? -4.642 -4.147 -12.489 1.00 94.50 267 ASP A N 1
ATOM 2147 C CA . ASP A 1 267 ? -6.088 -4.053 -12.343 1.00 94.50 267 ASP A CA 1
ATOM 2148 C C . ASP A 1 267 ? -6.836 -4.249 -13.678 1.00 94.50 267 ASP A C 1
ATOM 2150 O O . ASP A 1 267 ? -7.687 -3.438 -14.055 1.00 94.50 267 ASP A O 1
ATOM 2154 N N . GLY A 1 268 ? -6.441 -5.270 -14.446 1.00 92.31 268 GLY A N 1
ATOM 2155 C CA . GLY A 1 268 ? -7.027 -5.599 -15.753 1.00 92.31 268 GLY A CA 1
ATOM 2156 C C . GLY A 1 268 ? -6.628 -4.670 -16.908 1.00 92.31 268 GLY A C 1
ATOM 2157 O O . GLY A 1 268 ? -7.027 -4.904 -18.045 1.00 92.31 268 GLY A O 1
ATOM 2158 N N . LYS A 1 269 ? -5.821 -3.627 -16.665 1.00 93.69 269 LYS A N 1
ATOM 2159 C CA . LYS A 1 269 ? -5.380 -2.677 -17.702 1.00 93.69 269 LYS A CA 1
ATOM 2160 C C . LYS A 1 269 ? -3.900 -2.837 -18.014 1.00 93.69 269 LYS A C 1
ATOM 2162 O O . LYS A 1 269 ? -3.074 -2.869 -17.104 1.00 93.69 269 LYS A O 1
ATOM 2167 N N . VAL A 1 270 ? -3.555 -2.843 -19.301 1.00 95.81 270 VAL A N 1
ATOM 2168 C CA . VAL A 1 270 ? -2.161 -2.859 -19.767 1.00 95.81 270 VAL A CA 1
ATOM 2169 C C . VAL A 1 270 ? -1.424 -1.625 -19.260 1.00 95.81 270 VAL A C 1
ATOM 2171 O O . VAL A 1 270 ? -1.865 -0.492 -19.477 1.00 95.81 270 VAL A O 1
ATOM 2174 N N . ARG A 1 271 ? -0.274 -1.835 -18.612 1.00 95.56 271 ARG A N 1
ATOM 2175 C CA . ARG A 1 271 ? 0.611 -0.755 -18.161 1.00 95.56 271 ARG A CA 1
ATOM 2176 C C . ARG A 1 271 ? 1.982 -0.884 -18.808 1.00 95.56 271 ARG A C 1
ATOM 2178 O O . ARG A 1 271 ? 2.649 -1.899 -18.665 1.00 95.56 271 ARG A O 1
ATOM 2185 N N . THR A 1 272 ? 2.409 0.183 -19.479 1.00 95.38 272 THR A N 1
ATOM 2186 C CA . THR A 1 272 ? 3.731 0.294 -20.121 1.00 95.38 272 THR A CA 1
ATOM 2187 C C . THR A 1 272 ? 4.714 1.141 -19.304 1.00 95.38 272 THR A C 1
ATOM 2189 O O . THR A 1 272 ? 5.925 1.079 -19.516 1.00 95.38 272 THR A O 1
ATOM 2192 N N . ASP A 1 273 ? 4.225 1.936 -18.345 1.00 95.00 273 ASP A N 1
ATOM 2193 C CA . ASP A 1 273 ? 5.073 2.782 -17.506 1.00 95.00 273 ASP A CA 1
ATOM 2194 C C . ASP A 1 273 ? 5.820 1.955 -16.448 1.00 95.00 273 ASP A C 1
ATOM 2196 O O . ASP A 1 273 ? 5.243 1.451 -15.486 1.00 95.00 273 ASP A O 1
ATOM 2200 N N . LYS A 1 274 ? 7.147 1.892 -16.577 1.00 94.88 274 LYS A N 1
ATOM 2201 C CA . LYS A 1 274 ? 8.051 1.239 -15.614 1.00 94.88 274 LYS A CA 1
ATOM 2202 C C . LYS A 1 274 ? 7.943 1.793 -14.190 1.00 94.88 274 LYS A C 1
ATOM 2204 O O . LYS A 1 274 ? 8.212 1.080 -13.224 1.00 94.88 274 LYS A O 1
ATOM 2209 N N . THR A 1 275 ? 7.596 3.070 -14.058 1.00 95.62 275 THR A N 1
ATOM 2210 C CA . THR A 1 275 ? 7.509 3.796 -12.785 1.00 95.62 275 THR A CA 1
ATOM 2211 C C . THR A 1 275 ? 6.086 3.901 -12.250 1.00 95.62 275 THR A C 1
ATOM 2213 O O . THR A 1 275 ? 5.876 4.601 -11.259 1.00 95.62 275 THR A O 1
ATOM 2216 N N . TYR A 1 276 ? 5.140 3.172 -12.849 1.00 96.62 276 TYR A N 1
ATOM 2217 C CA . TYR A 1 276 ? 3.750 3.159 -12.419 1.00 96.62 276 TYR A CA 1
ATOM 2218 C C . TYR A 1 276 ? 3.639 2.754 -10.939 1.00 96.62 276 TYR A C 1
ATOM 2220 O O . TYR A 1 276 ? 4.181 1.706 -10.561 1.00 96.62 276 TYR A O 1
ATOM 2228 N N . PRO A 1 277 ? 2.992 3.572 -10.088 1.00 96.38 277 PRO A N 1
ATOM 2229 C CA . PRO A 1 277 ? 2.892 3.299 -8.663 1.00 96.38 277 PRO A CA 1
ATOM 2230 C C . PRO A 1 277 ? 1.793 2.265 -8.403 1.00 96.38 277 PRO A C 1
ATOM 2232 O O . PRO A 1 277 ? 0.632 2.631 -8.252 1.00 96.38 277 PRO A O 1
ATOM 2235 N N . SER A 1 278 ? 2.154 0.986 -8.308 1.00 95.81 278 SER A N 1
ATOM 2236 C CA . SER A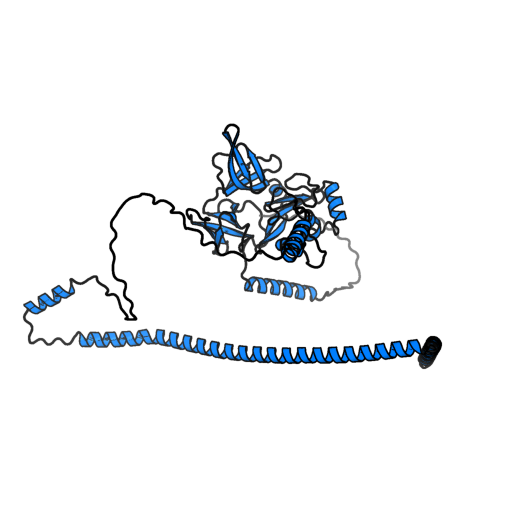 1 278 ? 1.234 -0.055 -7.833 1.00 95.81 278 SER A CA 1
ATOM 2237 C C . SER A 1 278 ? 1.263 -0.118 -6.309 1.00 95.81 278 SER A C 1
ATOM 2239 O O . SER A 1 278 ? 2.331 -0.025 -5.707 1.00 95.81 278 SER A O 1
ATOM 2241 N N . GLY A 1 279 ? 0.118 -0.232 -5.654 1.00 94.94 279 GLY A N 1
ATOM 2242 C CA . GLY A 1 279 ? 0.009 -0.102 -4.204 1.00 94.94 279 GLY A CA 1
ATOM 2243 C C . GLY A 1 279 ? -0.817 -1.196 -3.555 1.00 94.94 279 GLY A C 1
ATOM 2244 O O . GLY A 1 279 ? -0.930 -2.311 -4.050 1.00 94.94 279 GLY A O 1
ATOM 2245 N N . PHE A 1 280 ? -1.335 -0.886 -2.374 1.00 95.69 280 PHE A N 1
ATOM 2246 C CA . PHE A 1 280 ? -2.096 -1.833 -1.571 1.00 95.69 280 PHE A CA 1
ATOM 2247 C C . PHE A 1 280 ? -3.397 -2.259 -2.276 1.00 95.69 280 PHE A C 1
ATOM 2249 O O . PHE A 1 280 ? -4.125 -1.405 -2.775 1.00 95.69 280 PHE A O 1
ATOM 2256 N N . MET A 1 281 ? -3.692 -3.565 -2.262 1.00 95.88 281 MET A N 1
ATOM 2257 C CA . MET A 1 281 ? -4.844 -4.231 -2.900 1.00 95.88 281 MET A CA 1
ATOM 2258 C C . MET A 1 281 ? -4.854 -4.264 -4.434 1.00 95.88 281 MET A C 1
ATOM 2260 O O . MET A 1 281 ? -5.767 -4.856 -5.004 1.00 95.88 281 MET A O 1
ATOM 2264 N N . ASP A 1 282 ? -3.851 -3.710 -5.114 1.00 96.12 282 ASP A N 1
ATOM 2265 C CA . ASP A 1 282 ? -3.748 -3.827 -6.573 1.00 96.12 282 ASP A CA 1
ATOM 2266 C C . ASP A 1 282 ? -3.532 -5.279 -7.000 1.00 96.12 282 ASP A C 1
ATOM 2268 O O . ASP A 1 282 ? -2.801 -6.035 -6.343 1.00 96.12 282 ASP A O 1
ATOM 2272 N N . VAL A 1 283 ? -4.138 -5.637 -8.133 1.00 96.06 283 VAL A N 1
ATOM 2273 C CA . VAL A 1 283 ? -3.950 -6.932 -8.784 1.00 96.06 283 VAL A CA 1
ATOM 2274 C C . VAL A 1 283 ? -3.003 -6.756 -9.968 1.00 96.06 283 VAL A C 1
ATOM 2276 O O . VAL A 1 283 ? -3.278 -5.995 -10.892 1.00 96.06 283 VAL A O 1
ATOM 2279 N N . VAL A 1 284 ? -1.875 -7.456 -9.945 1.00 96.50 284 VAL A N 1
ATOM 2280 C CA . VAL A 1 284 ? -0.915 -7.537 -11.047 1.00 96.50 284 VAL A CA 1
ATOM 2281 C C . VAL A 1 284 ? -1.082 -8.899 -11.705 1.00 96.50 284 VAL A C 1
ATOM 2283 O O . VAL A 1 284 ? -0.829 -9.922 -11.07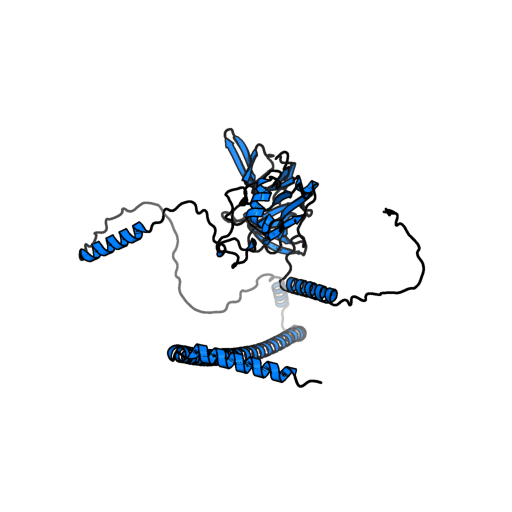1 1.00 96.50 284 VAL A O 1
ATOM 2286 N N . SER A 1 285 ? -1.510 -8.903 -12.962 1.00 96.31 285 SER A N 1
ATOM 2287 C CA . SER A 1 285 ? -1.745 -10.107 -13.755 1.00 96.31 285 SER A CA 1
ATOM 2288 C C . SER A 1 285 ? -0.752 -10.181 -14.910 1.00 96.31 285 SER A C 1
ATOM 2290 O O . SER A 1 285 ? -0.478 -9.179 -15.585 1.00 96.31 285 SER A O 1
ATOM 2292 N N . ILE A 1 286 ? -0.196 -11.373 -15.120 1.00 96.00 286 ILE A N 1
ATOM 2293 C CA . ILE A 1 286 ? 0.714 -11.681 -16.221 1.00 96.00 286 ILE A CA 1
ATOM 2294 C C . ILE A 1 286 ? 0.076 -12.813 -17.039 1.00 96.00 286 ILE A C 1
ATOM 2296 O O . ILE A 1 286 ? 0.329 -13.985 -16.764 1.00 96.00 286 ILE A O 1
ATOM 2300 N N . PRO A 1 287 ? -0.744 -12.495 -18.060 1.00 94.06 287 PRO A N 1
ATOM 2301 C CA . PRO A 1 287 ? -1.450 -13.497 -18.862 1.00 94.06 287 PRO A CA 1
ATOM 2302 C C . PRO A 1 287 ? -0.515 -14.487 -19.563 1.00 94.06 287 PRO A C 1
ATOM 2304 O O . PRO A 1 287 ? -0.886 -15.625 -19.797 1.00 94.06 287 PRO A O 1
ATOM 2307 N N . LYS A 1 288 ? 0.726 -14.093 -19.874 1.00 93.75 288 LYS A N 1
ATOM 2308 C CA . LYS A 1 288 ? 1.687 -14.988 -20.538 1.00 93.75 288 LYS A CA 1
ATOM 2309 C C . LYS A 1 288 ? 2.143 -16.149 -19.647 1.00 93.75 288 LYS A C 1
ATOM 2311 O O . LYS A 1 288 ? 2.440 -17.219 -20.161 1.00 93.75 288 LYS A O 1
ATOM 2316 N N . THR A 1 289 ? 2.229 -15.927 -18.336 1.00 93.62 289 THR A N 1
ATOM 2317 C CA . THR A 1 289 ? 2.615 -16.952 -17.353 1.00 93.62 289 THR A CA 1
ATOM 2318 C C . THR A 1 289 ? 1.414 -17.502 -16.584 1.00 93.62 289 THR A C 1
ATOM 2320 O O . THR A 1 289 ? 1.581 -18.427 -15.799 1.00 93.62 289 THR A O 1
ATOM 2323 N N . ASN A 1 290 ? 0.208 -16.963 -16.816 1.00 93.12 290 ASN A N 1
ATOM 2324 C CA . ASN A 1 290 ? -1.011 -17.246 -16.050 1.00 93.12 290 ASN A CA 1
ATOM 2325 C C . ASN A 1 290 ? -0.835 -17.037 -14.537 1.00 93.12 290 ASN A C 1
ATOM 2327 O O . ASN A 1 290 ? -1.433 -17.730 -13.718 1.00 93.12 290 ASN A O 1
ATOM 2331 N N . GLU A 1 291 ? 0.000 -16.068 -14.153 1.00 93.75 291 GLU A N 1
ATOM 2332 C CA . GLU A 1 291 ? 0.247 -15.744 -12.752 1.00 93.75 291 GLU A CA 1
ATOM 2333 C C . GLU A 1 291 ? -0.478 -14.456 -12.360 1.00 93.75 291 GLU A C 1
ATOM 2335 O O . GLU A 1 291 ? -0.315 -13.400 -12.980 1.00 93.75 291 GLU A O 1
ATOM 2340 N N . ASN A 1 292 ? -1.254 -14.546 -11.280 1.00 96.69 292 ASN A N 1
ATOM 2341 C CA . ASN A 1 292 ? -1.982 -13.431 -10.697 1.00 96.69 292 ASN A CA 1
ATOM 2342 C C . ASN A 1 292 ? -1.453 -13.135 -9.295 1.00 96.69 292 ASN A C 1
ATOM 2344 O O . ASN A 1 292 ? -1.331 -14.020 -8.442 1.00 96.69 292 ASN A O 1
ATOM 2348 N N . PHE A 1 293 ? -1.156 -11.863 -9.043 1.00 96.69 293 PHE A N 1
ATOM 2349 C CA . PHE A 1 293 ? -0.614 -11.392 -7.780 1.00 96.69 293 PHE A CA 1
ATOM 2350 C C . PHE A 1 293 ? -1.453 -10.265 -7.206 1.00 96.69 293 PHE A C 1
ATOM 2352 O O . PHE A 1 293 ? -1.800 -9.323 -7.908 1.00 96.69 293 PHE A O 1
ATOM 2359 N N . ARG A 1 294 ? -1.678 -10.289 -5.894 1.00 96.50 294 ARG A N 1
ATOM 2360 C CA . ARG A 1 294 ? -2.190 -9.146 -5.141 1.00 96.50 294 ARG A CA 1
ATOM 2361 C C . ARG A 1 294 ? -1.099 -8.534 -4.278 1.00 96.50 294 ARG A C 1
ATOM 2363 O O . ARG A 1 294 ? -0.354 -9.238 -3.588 1.00 96.50 294 ARG A O 1
ATOM 2370 N N . LEU A 1 295 ? -1.013 -7.210 -4.293 1.00 95.88 295 LEU A N 1
ATOM 2371 C CA . LEU A 1 295 ? -0.099 -6.455 -3.444 1.00 95.88 295 LEU A CA 1
ATOM 2372 C C . LEU A 1 295 ? -0.691 -6.284 -2.041 1.00 95.88 295 LEU A C 1
ATOM 2374 O O . LEU A 1 295 ? -1.625 -5.514 -1.822 1.00 95.88 295 LEU A O 1
ATOM 2378 N N . LEU A 1 296 ? -0.108 -6.988 -1.071 1.00 96.12 296 LEU A N 1
ATOM 2379 C CA . LEU A 1 296 ? -0.509 -6.937 0.335 1.00 96.12 296 LEU A CA 1
ATOM 2380 C C . LEU A 1 296 ? 0.660 -6.538 1.233 1.00 96.12 296 LEU A C 1
ATOM 2382 O O . LEU A 1 296 ? 1.832 -6.603 0.845 1.00 96.12 296 LEU A O 1
ATOM 2386 N N . TYR A 1 297 ? 0.338 -6.138 2.460 1.00 95.88 297 TYR A N 1
ATOM 2387 C CA . TYR A 1 297 ? 1.338 -5.925 3.495 1.00 95.88 297 TYR A CA 1
ATOM 2388 C C . TYR A 1 297 ? 1.630 -7.219 4.258 1.00 95.88 297 TYR A C 1
ATOM 2390 O O . TYR A 1 297 ? 0.734 -7.966 4.633 1.00 95.88 297 TYR A O 1
ATOM 2398 N N . ASP A 1 298 ? 2.913 -7.455 4.502 1.00 94.19 298 ASP A N 1
ATOM 2399 C CA . ASP A 1 298 ? 3.420 -8.421 5.478 1.00 94.19 298 ASP A CA 1
ATOM 2400 C C . ASP A 1 298 ? 3.349 -7.832 6.900 1.00 94.19 298 ASP A C 1
ATOM 2402 O O . ASP A 1 298 ? 3.335 -6.612 7.050 1.00 94.19 298 ASP A O 1
ATOM 2406 N N . THR A 1 299 ? 3.417 -8.655 7.949 1.00 92.94 299 THR A N 1
ATOM 2407 C CA . THR A 1 299 ? 3.310 -8.222 9.366 1.00 92.94 299 THR A CA 1
ATOM 2408 C C . THR A 1 299 ? 4.449 -7.308 9.828 1.00 92.94 299 THR A C 1
ATOM 2410 O O . THR A 1 299 ? 4.348 -6.599 10.830 1.00 92.94 299 THR A O 1
ATOM 2413 N N . LYS A 1 300 ? 5.546 -7.281 9.065 1.00 92.12 300 LYS A N 1
ATOM 2414 C CA . LYS A 1 300 ? 6.657 -6.324 9.211 1.00 92.12 300 LYS A CA 1
ATOM 2415 C C . LYS A 1 300 ? 6.406 -4.988 8.508 1.00 92.12 300 LYS A C 1
ATOM 2417 O O . LYS A 1 300 ? 7.291 -4.137 8.470 1.00 92.12 300 LYS A O 1
ATOM 2422 N N . GLY A 1 301 ? 5.244 -4.827 7.888 1.00 91.44 301 GLY A N 1
ATOM 2423 C CA . GLY A 1 301 ? 4.881 -3.682 7.077 1.00 91.44 301 GLY A CA 1
ATOM 2424 C C . GLY A 1 301 ? 5.723 -3.574 5.812 1.00 91.44 301 GLY A C 1
ATOM 2425 O O . GLY A 1 301 ? 6.285 -2.522 5.550 1.00 91.44 301 GLY A O 1
ATOM 2426 N N . ARG A 1 302 ? 5.866 -4.641 5.026 1.00 94.25 302 ARG A N 1
ATOM 2427 C CA . ARG A 1 302 ? 6.540 -4.599 3.712 1.00 94.25 302 ARG A CA 1
ATOM 2428 C C . ARG A 1 302 ? 5.564 -5.048 2.638 1.00 94.25 302 ARG A C 1
ATOM 2430 O O . ARG A 1 302 ? 4.699 -5.863 2.941 1.00 94.25 302 ARG A O 1
ATOM 2437 N N . PHE A 1 303 ? 5.712 -4.565 1.406 1.00 95.62 303 PHE A N 1
ATOM 2438 C CA . PHE A 1 303 ? 4.913 -5.098 0.302 1.00 95.62 303 PHE A CA 1
ATOM 2439 C C . PHE A 1 303 ? 5.360 -6.515 -0.040 1.00 95.62 303 PHE A C 1
ATOM 2441 O O . PHE A 1 303 ? 6.547 -6.767 -0.272 1.00 95.62 303 PHE A O 1
ATOM 2448 N N . ARG A 1 304 ? 4.387 -7.418 -0.097 1.00 94.00 304 ARG A N 1
ATOM 2449 C CA . ARG A 1 304 ? 4.534 -8.789 -0.559 1.00 94.00 304 ARG A CA 1
ATOM 2450 C C . ARG A 1 304 ? 3.576 -9.010 -1.722 1.00 94.00 304 ARG A C 1
ATOM 2452 O O . ARG A 1 304 ? 2.407 -8.649 -1.635 1.00 94.00 304 ARG A O 1
ATOM 2459 N N . LEU A 1 305 ? 4.085 -9.627 -2.781 1.00 94.88 305 LEU A N 1
ATOM 2460 C CA . LEU A 1 305 ? 3.256 -10.170 -3.849 1.00 94.88 305 LEU A CA 1
ATOM 2461 C C . LEU A 1 305 ? 2.691 -11.494 -3.349 1.00 94.88 305 LEU A C 1
ATOM 2463 O O . LEU A 1 305 ? 3.443 -12.430 -3.064 1.00 94.88 305 LEU A O 1
ATOM 2467 N N . HIS A 1 306 ? 1.383 -11.530 -3.144 1.00 95.38 306 HIS A N 1
ATOM 2468 C CA . HIS A 1 306 ? 0.670 -12.736 -2.770 1.00 95.38 306 HIS A CA 1
ATOM 2469 C C . HIS A 1 306 ? 0.044 -13.331 -4.028 1.00 95.38 306 HIS A C 1
ATOM 2471 O O . HIS A 1 306 ? -0.701 -12.639 -4.710 1.00 95.38 306 HIS A O 1
ATOM 2477 N N . SER A 1 307 ? 0.387 -14.575 -4.357 1.00 94.88 307 SER A N 1
ATOM 2478 C CA . SER A 1 307 ? -0.246 -15.286 -5.470 1.00 94.88 307 SER A CA 1
ATOM 2479 C C . SER A 1 307 ? -1.714 -15.558 -5.134 1.00 94.88 307 SER A C 1
ATOM 2481 O O . SER A 1 307 ? -2.016 -15.977 -4.013 1.00 94.88 307 SER A O 1
ATOM 2483 N N . ILE A 1 308 ? -2.596 -15.268 -6.087 1.00 96.38 308 ILE A N 1
ATOM 2484 C CA . ILE A 1 308 ? -4.052 -15.394 -5.973 1.00 96.38 308 ILE A CA 1
ATOM 2485 C C . ILE A 1 308 ? -4.602 -16.269 -7.104 1.00 96.38 308 ILE A C 1
ATOM 2487 O O . ILE A 1 308 ? -3.940 -16.468 -8.121 1.00 96.38 308 ILE A O 1
ATOM 2491 N N . ARG A 1 309 ? -5.825 -16.775 -6.920 1.00 94.69 309 ARG A N 1
ATOM 2492 C CA . ARG A 1 309 ? -6.581 -17.489 -7.962 1.00 94.69 309 ARG A CA 1
ATOM 2493 C C . ARG A 1 309 ? -7.266 -16.506 -8.917 1.00 94.69 309 ARG A C 1
ATOM 2495 O O . ARG A 1 309 ? -7.492 -15.350 -8.560 1.00 94.69 309 ARG A O 1
ATOM 2502 N N . ASP A 1 310 ? -7.675 -16.990 -10.084 1.00 93.25 310 ASP A N 1
ATOM 2503 C CA . ASP A 1 310 ? -8.283 -16.164 -11.139 1.00 93.25 310 ASP A CA 1
ATOM 2504 C C . ASP A 1 310 ? -9.624 -15.546 -10.725 1.00 93.25 310 ASP A C 1
ATOM 2506 O O . ASP A 1 310 ? -9.890 -14.386 -11.023 1.00 93.25 310 ASP A O 1
ATOM 2510 N N . GLU A 1 311 ? -10.448 -16.271 -9.964 1.00 92.19 311 GLU A N 1
ATOM 2511 C CA . GLU A 1 311 ? -11.709 -15.746 -9.413 1.00 92.19 311 GLU A CA 1
ATOM 2512 C C . GLU A 1 311 ? -11.481 -14.529 -8.513 1.00 92.19 311 GLU A C 1
ATOM 2514 O O . GLU A 1 311 ? -12.229 -13.552 -8.545 1.00 92.19 311 GLU A O 1
ATOM 2519 N N . GLU A 1 312 ? -10.416 -14.580 -7.715 1.00 92.50 312 GLU A N 1
ATOM 2520 C CA . GLU A 1 312 ? -10.041 -13.503 -6.814 1.00 92.50 312 GLU A CA 1
ATOM 2521 C C . GLU A 1 312 ? -9.388 -12.339 -7.560 1.00 92.50 312 GLU A C 1
ATOM 2523 O O . GLU A 1 312 ? -9.526 -11.192 -7.134 1.00 92.50 312 GLU A O 1
ATOM 2528 N N . ALA A 1 313 ? -8.724 -12.614 -8.684 1.00 94.88 313 ALA A N 1
ATOM 2529 C CA . ALA A 1 313 ? -8.101 -11.608 -9.533 1.00 94.88 313 ALA A CA 1
ATOM 2530 C C . ALA A 1 313 ? -9.117 -10.709 -10.247 1.00 94.88 313 ALA A C 1
ATOM 2532 O O . ALA A 1 313 ? -8.770 -9.577 -10.570 1.00 94.88 313 ALA A O 1
ATOM 2533 N N . LYS A 1 314 ? -10.358 -11.170 -10.455 1.00 94.50 314 LYS A N 1
ATOM 2534 C CA . LYS A 1 314 ? -11.426 -10.384 -11.102 1.00 94.50 314 LYS A CA 1
ATOM 2535 C C . LYS A 1 314 ? -11.894 -9.200 -10.263 1.00 94.50 314 LYS A C 1
ATOM 2537 O O . LYS A 1 314 ? -12.295 -8.179 -10.810 1.00 94.50 314 LYS A O 1
ATOM 2542 N N . PHE A 1 315 ? -11.818 -9.302 -8.936 1.00 95.06 315 PHE A N 1
ATOM 2543 C CA . PHE A 1 315 ? -12.277 -8.242 -8.044 1.00 95.06 315 PHE A CA 1
ATOM 2544 C C . PHE A 1 315 ? -11.146 -7.614 -7.230 1.00 95.06 315 PHE A C 1
ATOM 2546 O O . PHE A 1 315 ? -10.065 -8.170 -7.036 1.00 95.06 315 PHE A O 1
ATOM 2553 N N . LYS A 1 316 ? -11.421 -6.425 -6.700 1.00 95.62 316 LYS A N 1
ATOM 2554 C CA . LYS A 1 316 ? -10.518 -5.651 -5.851 1.00 95.62 316 LYS A CA 1
ATOM 2555 C C . LYS A 1 316 ? -11.291 -5.009 -4.709 1.00 95.62 316 LYS A C 1
ATOM 2557 O O . LYS A 1 316 ? -12.414 -4.547 -4.890 1.00 95.62 316 LYS A O 1
ATOM 2562 N N . LEU A 1 317 ? -10.677 -4.946 -3.530 1.00 95.88 317 LEU A N 1
ATOM 2563 C CA . LEU A 1 317 ? -11.203 -4.144 -2.430 1.00 95.88 317 LEU A CA 1
ATOM 2564 C C . LEU A 1 317 ? -10.626 -2.736 -2.490 1.00 95.88 317 LEU A C 1
ATOM 2566 O O . LEU A 1 317 ? -9.409 -2.555 -2.539 1.00 95.88 317 LEU A O 1
ATOM 2570 N N . CYS A 1 318 ? -11.499 -1.739 -2.422 1.00 95.38 318 CYS A N 1
ATOM 2571 C CA . CYS A 1 318 ? -11.125 -0.333 -2.427 1.00 95.38 318 CYS A CA 1
ATOM 2572 C C . CYS A 1 318 ? -11.770 0.374 -1.234 1.00 95.38 318 CYS A C 1
ATOM 2574 O O . CYS A 1 318 ? -12.986 0.374 -1.086 1.00 95.38 318 CYS A O 1
ATOM 2576 N N . LYS A 1 319 ? -10.968 1.026 -0.389 1.00 95.75 319 LYS A N 1
ATOM 2577 C CA . LYS A 1 319 ? -11.496 1.875 0.687 1.00 95.75 319 LYS A CA 1
ATOM 2578 C C . LYS A 1 319 ? -12.021 3.190 0.113 1.00 95.75 319 LYS A C 1
ATOM 2580 O O . LYS A 1 319 ? -11.351 3.814 -0.716 1.00 95.75 319 LYS A O 1
ATOM 2585 N N . VAL A 1 320 ? -13.181 3.627 0.586 1.00 96.44 320 VAL A N 1
ATOM 2586 C CA . VAL A 1 320 ? -13.776 4.929 0.280 1.00 96.44 320 VAL A CA 1
ATOM 2587 C C . VAL A 1 320 ? -13.074 5.999 1.105 1.00 96.44 320 VAL A C 1
ATOM 2589 O O . VAL A 1 320 ? -13.055 5.956 2.335 1.00 96.44 320 VAL A O 1
ATOM 2592 N N . ARG A 1 321 ? -12.474 6.974 0.425 1.00 94.12 321 ARG A N 1
ATOM 2593 C CA . ARG A 1 321 ? -11.761 8.090 1.052 1.00 94.12 321 ARG A CA 1
ATOM 2594 C C . ARG A 1 321 ? -12.688 9.262 1.350 1.00 94.12 321 ARG A C 1
ATOM 2596 O O . ARG A 1 321 ? -12.575 9.867 2.409 1.00 94.12 321 ARG A O 1
ATOM 2603 N N . SER A 1 322 ? -13.577 9.583 0.418 1.00 94.50 322 SER A N 1
ATOM 2604 C CA . SER A 1 322 ? -14.548 10.667 0.564 1.00 94.50 322 SER A CA 1
ATOM 2605 C C . SER A 1 322 ? -15.775 10.401 -0.296 1.00 94.50 322 SER A C 1
ATOM 2607 O O . SER A 1 322 ? -15.644 9.900 -1.414 1.00 94.50 322 SER A O 1
ATOM 2609 N N . VAL A 1 323 ? -16.937 10.795 0.214 1.00 94.88 323 VAL A N 1
ATOM 2610 C CA . VAL A 1 323 ? -18.202 10.859 -0.524 1.00 94.88 323 VAL A CA 1
ATOM 2611 C C . VAL A 1 323 ? -18.483 12.333 -0.787 1.00 94.88 323 VAL A C 1
ATOM 2613 O O . VAL A 1 323 ? -18.386 13.142 0.135 1.00 94.88 323 VAL A O 1
ATOM 2616 N N . GLN A 1 324 ? -18.737 12.697 -2.039 1.00 94.19 324 GLN A N 1
ATOM 2617 C CA . GLN A 1 324 ? -18.939 14.083 -2.457 1.00 94.19 324 GLN A CA 1
ATOM 2618 C C . GLN A 1 324 ? -20.049 14.161 -3.505 1.00 94.19 324 GLN A C 1
ATOM 2620 O O . GLN A 1 324 ? -20.325 13.191 -4.209 1.00 94.19 324 GLN A O 1
ATOM 2625 N N . PHE A 1 325 ? -20.666 15.333 -3.622 1.00 94.94 325 PHE A N 1
ATOM 2626 C CA . PHE A 1 325 ? -21.600 15.640 -4.699 1.00 94.94 325 PHE A CA 1
ATOM 2627 C C . PHE A 1 325 ? -20.881 16.461 -5.765 1.00 94.94 325 PHE A C 1
ATOM 2629 O O . PHE A 1 325 ? -20.191 17.433 -5.462 1.00 94.94 325 PHE A O 1
ATOM 2636 N N . GLY A 1 326 ? -21.011 16.038 -7.017 1.00 94.12 326 GLY A N 1
ATOM 2637 C CA . GLY A 1 326 ? -20.486 16.751 -8.170 1.00 94.12 326 GLY A CA 1
ATOM 2638 C C . GLY A 1 326 ? -21.450 17.808 -8.680 1.00 94.12 326 GLY A C 1
ATOM 2639 O O . GLY A 1 326 ? -22.510 18.069 -8.108 1.00 94.12 326 GLY A O 1
ATOM 2640 N N . GLN A 1 327 ? -21.096 18.383 -9.826 1.00 92.56 327 GLN A N 1
ATOM 2641 C CA . GLN A 1 327 ? -22.006 19.248 -10.568 1.00 92.56 327 GLN A CA 1
ATOM 2642 C C . GLN A 1 327 ? -23.323 18.510 -10.850 1.00 92.56 327 GLN A C 1
ATOM 2644 O O . GLN A 1 327 ? -23.322 17.303 -11.109 1.00 92.56 327 GLN A O 1
ATOM 2649 N N . LYS A 1 328 ? -24.439 19.246 -10.806 1.00 94.38 328 LYS A N 1
ATOM 2650 C CA . LYS A 1 328 ? -25.804 18.706 -10.950 1.00 94.38 328 LYS A CA 1
ATOM 2651 C C . LYS A 1 328 ? -26.228 17.747 -9.824 1.00 94.38 328 LYS A C 1
ATOM 2653 O O . LYS A 1 328 ? -27.094 16.910 -10.036 1.00 94.38 328 LYS A O 1
ATOM 2658 N N . GLY A 1 329 ? -25.603 17.836 -8.646 1.00 93.19 329 GLY A N 1
ATOM 2659 C CA . GLY A 1 329 ? -25.981 17.031 -7.480 1.00 93.19 329 GLY A CA 1
ATOM 2660 C C . GLY A 1 329 ? -25.666 15.539 -7.618 1.00 93.19 329 GLY A C 1
ATOM 2661 O O . GLY A 1 329 ? -26.236 14.726 -6.901 1.00 93.19 329 GLY A O 1
ATOM 2662 N N . ILE A 1 330 ? -24.772 15.156 -8.536 1.00 95.38 330 ILE A N 1
ATOM 2663 C CA . ILE A 1 330 ? -24.461 13.745 -8.800 1.00 95.38 330 ILE A CA 1
ATOM 2664 C C . ILE A 1 330 ? -23.527 13.214 -7.702 1.00 95.38 330 ILE A C 1
ATOM 2666 O O . ILE A 1 330 ? -22.383 13.677 -7.632 1.00 95.38 330 ILE A O 1
ATOM 2670 N N . PRO A 1 331 ? -23.941 12.239 -6.872 1.00 95.88 331 PRO A N 1
ATOM 2671 C CA . PRO A 1 331 ? -23.066 11.671 -5.855 1.00 95.88 331 PRO A CA 1
ATOM 2672 C C . PRO A 1 331 ? -21.949 10.846 -6.501 1.00 95.88 331 PRO A C 1
ATOM 2674 O O . PRO A 1 331 ? -22.174 10.045 -7.418 1.00 95.88 331 PRO A O 1
ATOM 2677 N N . TYR A 1 332 ? -20.729 11.021 -6.003 1.00 95.75 332 TYR A N 1
ATOM 2678 C CA . TYR A 1 332 ? -19.586 10.192 -6.351 1.00 95.75 332 TYR A CA 1
ATOM 2679 C C . TYR A 1 332 ? -18.726 9.888 -5.125 1.00 95.75 332 TYR A C 1
ATOM 2681 O O . TYR A 1 332 ? -18.605 10.681 -4.188 1.00 95.75 332 TYR A O 1
ATOM 2689 N N . ILE A 1 333 ? -18.090 8.720 -5.149 1.00 95.81 333 ILE A N 1
ATOM 2690 C CA . ILE A 1 333 ? -17.089 8.332 -4.158 1.00 95.81 333 ILE A CA 1
ATOM 2691 C C . ILE A 1 333 ? -15.696 8.355 -4.767 1.00 95.81 333 ILE A C 1
ATOM 2693 O O . ILE A 1 333 ? -15.474 7.882 -5.883 1.00 95.81 333 ILE A O 1
ATOM 2697 N N . ASN A 1 334 ? -14.745 8.863 -3.989 1.00 95.19 334 ASN A N 1
ATOM 2698 C CA . ASN A 1 334 ? -13.326 8.748 -4.287 1.00 95.19 334 ASN A CA 1
ATOM 2699 C C . ASN A 1 334 ? -12.747 7.583 -3.497 1.00 95.19 334 ASN A C 1
ATOM 2701 O O . ASN A 1 334 ? -12.886 7.505 -2.274 1.00 95.19 334 ASN A O 1
ATOM 2705 N N . THR A 1 335 ? -12.065 6.691 -4.198 1.00 94.75 335 THR A N 1
ATOM 2706 C CA . THR A 1 335 ? -11.417 5.521 -3.601 1.00 94.75 335 THR A CA 1
ATOM 2707 C C . THR A 1 335 ? -9.952 5.797 -3.255 1.00 94.75 335 THR A C 1
ATOM 2709 O O . THR A 1 335 ? -9.351 6.764 -3.726 1.00 94.75 335 THR A O 1
ATOM 2712 N N . TYR A 1 336 ? -9.354 4.931 -2.432 1.00 91.62 336 TYR A N 1
ATOM 2713 C CA . TYR A 1 336 ? -7.918 4.958 -2.119 1.00 91.62 336 TYR A CA 1
ATOM 2714 C C . TYR A 1 336 ? -7.028 4.866 -3.371 1.00 91.62 336 TYR A C 1
ATOM 2716 O O . TYR A 1 336 ? -5.995 5.521 -3.425 1.00 91.62 336 TYR A O 1
ATOM 2724 N N . ASP A 1 337 ? -7.478 4.120 -4.382 1.00 89.44 337 ASP A N 1
ATOM 2725 C CA . ASP A 1 337 ? -6.820 3.915 -5.682 1.00 89.44 337 ASP A CA 1
ATOM 2726 C C . ASP A 1 337 ? -6.983 5.114 -6.644 1.00 89.44 337 ASP A C 1
ATOM 2728 O O . ASP A 1 337 ? -6.661 5.046 -7.825 1.00 89.44 337 ASP A O 1
ATOM 2732 N N . GLY A 1 338 ? -7.569 6.222 -6.182 1.00 90.19 338 GLY A N 1
ATOM 2733 C CA . GLY A 1 338 ? -7.793 7.405 -7.015 1.00 90.19 338 GLY A CA 1
ATOM 2734 C C . GLY A 1 338 ? -8.865 7.226 -8.096 1.00 90.19 338 GLY A C 1
ATOM 2735 O O . GLY A 1 338 ? -8.987 8.077 -8.973 1.00 90.19 338 GLY A O 1
ATOM 2736 N N . ARG A 1 339 ? -9.662 6.149 -8.045 1.00 92.69 339 ARG A N 1
ATOM 2737 C CA . ARG A 1 339 ? -10.838 5.979 -8.911 1.00 92.69 339 ARG A CA 1
ATOM 2738 C C . ARG A 1 339 ? -12.017 6.769 -8.358 1.00 92.69 339 ARG A C 1
ATOM 2740 O O . ARG A 1 339 ? -12.254 6.744 -7.145 1.00 92.69 339 ARG A O 1
ATOM 2747 N N . THR A 1 340 ? -12.779 7.373 -9.262 1.00 94.44 340 THR A N 1
ATOM 2748 C CA . THR A 1 340 ? -14.054 8.031 -8.972 1.00 94.44 340 THR A CA 1
ATOM 2749 C C . THR A 1 340 ? -15.189 7.148 -9.464 1.00 94.44 340 THR A C 1
ATOM 2751 O O . THR A 1 340 ? -15.265 6.846 -10.654 1.00 94.44 340 THR A O 1
ATOM 2754 N N . ILE A 1 341 ? -16.069 6.738 -8.556 1.00 94.81 341 ILE A N 1
ATOM 2755 C CA . ILE A 1 341 ? -17.243 5.925 -8.885 1.00 94.81 341 ILE A CA 1
ATOM 2756 C C . ILE A 1 341 ? -18.470 6.805 -8.718 1.00 94.81 341 ILE A C 1
ATOM 2758 O O . ILE A 1 341 ? -18.700 7.367 -7.647 1.00 94.81 341 ILE A O 1
ATOM 2762 N N . ARG A 1 342 ? -19.225 6.958 -9.803 1.00 94.00 342 ARG A N 1
ATOM 2763 C CA . ARG A 1 342 ? -20.445 7.768 -9.857 1.00 94.00 342 ARG A CA 1
ATOM 2764 C C . ARG A 1 342 ? -21.647 6.899 -9.521 1.00 94.00 342 ARG A C 1
ATOM 2766 O O . ARG A 1 342 ? -21.640 5.720 -9.861 1.00 94.00 342 ARG A O 1
ATOM 2773 N N . TYR A 1 343 ? -22.662 7.504 -8.909 1.00 93.38 343 TYR A N 1
ATOM 2774 C CA . TYR A 1 343 ? -23.878 6.813 -8.468 1.00 93.38 343 TYR A CA 1
ATOM 2775 C C . TYR A 1 343 ? -23.589 5.616 -7.539 1.00 93.38 343 TYR A C 1
ATOM 2777 O O . TYR A 1 343 ? -23.991 4.492 -7.835 1.00 93.38 343 TYR A O 1
ATOM 2785 N N . PRO A 1 344 ? -22.841 5.828 -6.439 1.00 94.12 344 PRO A N 1
ATOM 2786 C CA . PRO A 1 344 ? -22.699 4.813 -5.402 1.00 94.12 344 PRO A CA 1
ATOM 2787 C C . PRO A 1 344 ? -24.047 4.553 -4.712 1.00 94.12 344 PRO A C 1
ATOM 2789 O O . PRO A 1 344 ? -24.919 5.424 -4.695 1.00 94.12 344 PRO A O 1
ATOM 2792 N N . ASP A 1 345 ? -24.182 3.382 -4.089 1.00 92.69 345 ASP A N 1
ATOM 2793 C CA . ASP A 1 345 ? -25.290 3.099 -3.173 1.00 92.69 345 ASP A CA 1
ATOM 2794 C C . ASP A 1 345 ? -25.320 4.162 -2.047 1.00 92.69 345 ASP A C 1
ATOM 2796 O O . ASP A 1 345 ? -24.269 4.426 -1.445 1.00 92.69 345 ASP A O 1
ATOM 2800 N N . PRO A 1 346 ? -26.484 4.773 -1.742 1.00 92.00 346 PRO A N 1
ATOM 2801 C CA . PRO A 1 346 ? -26.634 5.752 -0.662 1.00 92.00 346 PRO A CA 1
ATOM 2802 C C . PRO A 1 346 ? -26.154 5.280 0.719 1.00 92.00 346 PRO A C 1
ATOM 2804 O O . PRO A 1 346 ? -25.838 6.103 1.579 1.00 92.00 346 PRO A O 1
ATOM 2807 N N . LEU A 1 347 ? -26.097 3.967 0.953 1.00 93.81 347 LEU A N 1
ATOM 2808 C CA . LEU A 1 347 ? -25.639 3.382 2.212 1.00 93.81 347 LEU A CA 1
ATOM 2809 C C . LEU A 1 347 ? -24.119 3.472 2.412 1.00 93.81 347 LEU A C 1
ATOM 2811 O O . LEU A 1 347 ? -23.658 3.322 3.547 1.00 93.81 347 LEU A O 1
ATOM 2815 N N . ILE A 1 348 ? -23.347 3.706 1.345 1.00 95.62 348 ILE A N 1
ATOM 2816 C CA . ILE A 1 348 ? -21.882 3.758 1.383 1.00 95.62 348 ILE A CA 1
ATOM 2817 C C . ILE A 1 348 ? -21.418 5.083 1.993 1.00 95.62 348 ILE A C 1
ATOM 2819 O O . ILE A 1 348 ? -21.679 6.166 1.465 1.00 95.62 348 ILE A O 1
ATOM 2823 N N . LYS A 1 349 ? -20.648 4.997 3.080 1.00 94.12 349 LYS A N 1
ATOM 2824 C CA . LYS A 1 349 ? -20.068 6.150 3.777 1.00 94.12 349 LYS A CA 1
ATOM 2825 C C . LYS A 1 349 ? -18.550 6.209 3.606 1.00 94.12 349 LYS A C 1
ATOM 2827 O O . LYS A 1 349 ? -17.897 5.314 3.068 1.00 94.12 349 LYS A O 1
ATOM 2832 N N . ALA A 1 350 ? -17.956 7.312 4.054 1.00 93.38 350 ALA A N 1
ATOM 2833 C CA . ALA A 1 350 ? -16.503 7.433 4.101 1.00 93.38 350 ALA A CA 1
ATOM 2834 C C . ALA A 1 350 ? -15.899 6.390 5.060 1.00 93.38 350 ALA A C 1
ATOM 2836 O O . ALA A 1 350 ? -16.451 6.131 6.125 1.00 93.38 350 ALA A O 1
ATOM 2837 N N . ASN A 1 351 ? -14.727 5.859 4.704 1.00 94.12 351 ASN A N 1
ATOM 2838 C CA . ASN A 1 351 ? -14.005 4.766 5.370 1.00 94.12 351 ASN A CA 1
ATOM 2839 C C . ASN A 1 351 ? -14.573 3.353 5.198 1.00 94.12 351 ASN A C 1
ATOM 2841 O O . ASN A 1 351 ? -13.870 2.404 5.552 1.00 94.12 351 ASN A O 1
ATOM 2845 N N . ASP A 1 352 ? -15.744 3.202 4.584 1.00 95.81 352 ASP A N 1
ATOM 2846 C CA . ASP A 1 352 ? -16.237 1.896 4.153 1.00 95.81 352 ASP A CA 1
ATOM 2847 C C . ASP A 1 352 ? -15.340 1.316 3.054 1.00 95.81 352 ASP A C 1
ATOM 2849 O O . ASP A 1 352 ? -14.549 2.018 2.413 1.00 95.81 352 ASP A O 1
ATOM 2853 N N . THR A 1 353 ? -15.443 0.010 2.830 1.00 96.31 353 THR A N 1
ATOM 2854 C CA . THR A 1 353 ? -14.693 -0.669 1.769 1.00 96.31 353 THR A CA 1
ATOM 2855 C C . THR A 1 353 ? -15.648 -1.242 0.744 1.00 96.31 353 THR A C 1
ATOM 2857 O O . THR A 1 353 ? -16.548 -1.996 1.083 1.00 96.31 353 THR A O 1
ATOM 2860 N N . ILE A 1 354 ? -15.441 -0.906 -0.521 1.00 95.81 354 ILE A N 1
ATOM 2861 C CA . ILE A 1 354 ? -16.218 -1.424 -1.643 1.00 95.81 354 ILE A CA 1
ATOM 2862 C C . ILE A 1 354 ? -15.480 -2.587 -2.308 1.00 95.81 354 ILE A C 1
ATOM 2864 O O . ILE A 1 354 ? -14.250 -2.587 -2.413 1.00 95.81 354 ILE A O 1
ATOM 2868 N N . LYS A 1 355 ? -16.238 -3.565 -2.794 1.00 95.19 355 LYS A N 1
ATOM 2869 C CA . LYS A 1 355 ? -15.765 -4.632 -3.668 1.00 95.19 355 LYS A CA 1
ATOM 2870 C C . LYS A 1 355 ? -16.037 -4.227 -5.111 1.00 95.19 355 LYS A C 1
ATOM 2872 O O . LYS A 1 355 ? -17.180 -4.204 -5.567 1.00 95.19 355 LYS A O 1
ATOM 2877 N N . LEU A 1 356 ? -14.970 -3.866 -5.807 1.00 95.00 356 LEU A N 1
ATOM 2878 C CA . LEU A 1 356 ? -14.981 -3.428 -7.193 1.00 95.00 356 LEU A CA 1
ATOM 2879 C C . LEU A 1 356 ? -14.703 -4.621 -8.107 1.00 95.00 356 LEU A C 1
ATOM 2881 O O . LEU A 1 356 ? -13.714 -5.323 -7.901 1.00 95.00 356 LEU A O 1
ATOM 2885 N N . ASP A 1 357 ? -15.533 -4.817 -9.123 1.00 94.94 357 ASP A N 1
ATOM 2886 C CA . ASP A 1 35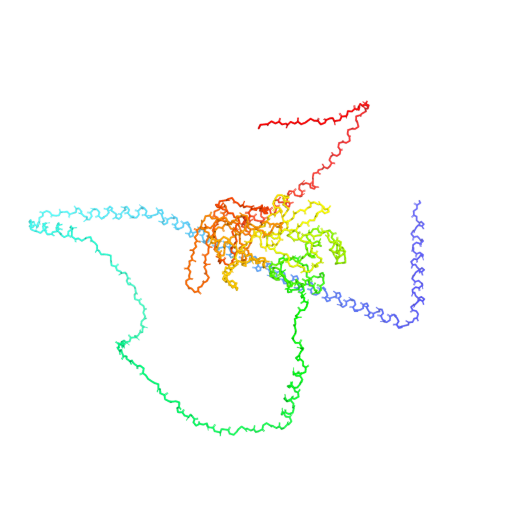7 ? -15.200 -5.701 -10.239 1.00 94.94 357 ASP A CA 1
ATOM 2887 C C . ASP A 1 357 ? -14.294 -4.959 -11.235 1.00 94.94 357 ASP A C 1
ATOM 2889 O O . ASP A 1 357 ? -14.571 -3.816 -11.604 1.00 94.94 357 ASP A O 1
ATOM 2893 N N . LEU A 1 358 ? -13.174 -5.563 -11.631 1.00 92.31 358 LEU A N 1
ATOM 2894 C CA . LEU A 1 358 ? -12.140 -4.886 -12.419 1.00 92.31 358 LEU A CA 1
ATOM 2895 C C . LEU A 1 358 ? -12.498 -4.769 -13.903 1.00 92.31 358 LEU A C 1
ATOM 2897 O O . LEU A 1 358 ? -12.083 -3.801 -14.549 1.00 92.31 358 LEU A O 1
ATOM 2901 N N . GLU A 1 359 ? -13.290 -5.707 -14.422 1.00 90.75 359 GLU A N 1
ATOM 2902 C CA . GLU A 1 359 ? -13.754 -5.693 -15.811 1.00 90.75 359 GLU A CA 1
ATOM 2903 C C . GLU A 1 359 ? -14.812 -4.600 -16.003 1.00 90.75 359 GLU A C 1
ATOM 2905 O O . GLU A 1 359 ? -14.609 -3.645 -16.759 1.00 90.75 359 GLU A O 1
ATOM 2910 N N . SER A 1 360 ? -15.911 -4.673 -15.245 1.00 90.75 360 SER A N 1
ATOM 2911 C CA . SER A 1 360 ? -17.012 -3.708 -15.363 1.00 90.75 360 SER A CA 1
ATOM 2912 C C . SER A 1 360 ? -16.753 -2.368 -14.672 1.00 90.75 360 SER A C 1
ATOM 2914 O O . SER A 1 360 ? -17.412 -1.377 -14.989 1.00 90.75 360 SER A O 1
ATOM 2916 N N . ASN A 1 361 ? -15.800 -2.304 -13.735 1.00 89.81 361 ASN A N 1
ATOM 2917 C CA . ASN A 1 361 ? -15.556 -1.148 -12.864 1.00 89.81 361 ASN A CA 1
ATOM 2918 C C . ASN A 1 361 ? -16.789 -0.720 -12.043 1.00 89.81 361 ASN A C 1
ATOM 2920 O O . ASN A 1 361 ? -16.891 0.442 -11.637 1.00 89.81 361 ASN A O 1
ATOM 2924 N N . LYS A 1 362 ? -17.714 -1.651 -11.778 1.00 92.06 362 LYS A N 1
ATOM 2925 C CA . LYS A 1 362 ? -18.904 -1.432 -10.946 1.00 92.06 362 LYS A CA 1
ATOM 2926 C C . LYS A 1 362 ? -18.713 -2.010 -9.543 1.00 92.06 362 LYS A C 1
ATOM 2928 O O . LYS A 1 362 ? -17.920 -2.927 -9.322 1.00 92.06 362 LYS A O 1
ATOM 2933 N N . VAL A 1 363 ? -19.435 -1.441 -8.580 1.00 94.38 363 VAL A N 1
ATOM 2934 C CA . VAL A 1 363 ? -19.459 -1.936 -7.198 1.00 94.38 363 VAL A CA 1
ATOM 2935 C C . VAL A 1 363 ? -20.370 -3.157 -7.139 1.00 94.38 363 VAL A C 1
ATOM 2937 O O . VAL A 1 363 ? -21.506 -3.093 -7.595 1.00 94.38 363 VAL A O 1
ATOM 2940 N N . THR A 1 364 ? -19.857 -4.259 -6.598 1.00 93.31 364 THR A N 1
ATOM 2941 C CA . THR A 1 364 ? -20.607 -5.516 -6.431 1.00 93.31 364 THR A CA 1
ATOM 2942 C C . THR A 1 364 ? -21.237 -5.612 -5.046 1.00 93.31 364 THR A C 1
ATOM 2944 O O . THR A 1 364 ? -22.417 -5.904 -4.920 1.00 93.31 364 THR A O 1
ATOM 2947 N N . ASP A 1 365 ? -20.451 -5.338 -4.008 1.00 94.44 365 ASP A N 1
ATOM 2948 C CA . ASP A 1 365 ? -20.876 -5.317 -2.608 1.00 94.44 365 ASP A CA 1
ATOM 2949 C C . ASP A 1 365 ? -19.990 -4.314 -1.851 1.00 94.44 365 ASP A C 1
ATOM 2951 O O . ASP A 1 365 ? -18.941 -3.884 -2.346 1.00 94.44 365 ASP A O 1
ATOM 2955 N N . PHE A 1 366 ? -20.381 -3.934 -0.642 1.00 95.25 366 PHE A N 1
ATOM 2956 C CA . PHE A 1 366 ? -19.600 -3.079 0.240 1.00 95.25 366 PHE A CA 1
ATOM 2957 C C . PHE A 1 366 ? -19.609 -3.600 1.680 1.00 95.25 366 PHE A C 1
ATOM 2959 O O . PHE A 1 366 ? -20.464 -4.378 2.105 1.00 95.25 366 PHE A O 1
ATOM 2966 N N . ILE A 1 367 ? -18.607 -3.177 2.442 1.00 95.81 367 ILE A N 1
ATOM 2967 C CA . ILE A 1 367 ? -18.406 -3.500 3.848 1.00 95.81 367 ILE A CA 1
ATOM 2968 C C . ILE A 1 367 ? -18.430 -2.193 4.629 1.00 95.81 367 ILE A C 1
ATOM 2970 O O . ILE A 1 367 ? -17.601 -1.310 4.388 1.00 95.81 367 ILE A O 1
ATOM 2974 N N . LYS A 1 368 ? -19.351 -2.103 5.589 1.00 94.56 368 LYS A N 1
ATOM 2975 C CA . LYS A 1 368 ? -19.437 -0.974 6.514 1.00 94.56 368 LYS A CA 1
ATOM 2976 C C . LYS A 1 368 ? -18.266 -0.961 7.493 1.00 94.56 368 LYS A C 1
ATOM 2978 O O . LYS A 1 368 ? -17.783 -2.005 7.943 1.00 94.56 368 LYS A O 1
ATOM 2983 N N . PHE A 1 369 ? -17.805 0.233 7.831 1.00 94.75 369 PHE A N 1
ATOM 2984 C CA . PHE A 1 369 ? -16.764 0.462 8.819 1.00 94.75 369 PHE A CA 1
ATOM 2985 C C . PHE A 1 369 ? -17.336 0.433 10.249 1.00 94.75 369 PHE A C 1
ATOM 2987 O O . PHE A 1 369 ? -17.428 1.460 10.922 1.00 94.75 369 PHE A O 1
ATOM 2994 N N . ASP A 1 370 ? -17.711 -0.767 10.694 1.00 92.75 370 ASP A N 1
ATOM 2995 C CA . ASP A 1 370 ? -18.325 -1.025 12.000 1.00 92.75 370 ASP A CA 1
ATOM 2996 C C . ASP A 1 370 ? -17.512 -2.021 12.844 1.00 92.75 370 ASP A C 1
ATOM 2998 O O . ASP A 1 370 ? -16.651 -2.754 12.344 1.00 92.75 370 ASP A O 1
ATOM 3002 N N . VAL A 1 371 ? -17.793 -2.026 14.149 1.00 94.19 371 VAL A N 1
ATOM 3003 C CA . VAL A 1 371 ? -17.211 -2.955 15.126 1.00 94.19 371 VAL A CA 1
ATOM 3004 C C . VAL A 1 371 ? -17.539 -4.401 14.737 1.00 94.19 371 VAL A C 1
ATOM 3006 O O . VAL A 1 371 ? -18.618 -4.686 14.227 1.00 94.19 371 VAL A O 1
ATOM 3009 N N . GLY A 1 372 ? -16.599 -5.321 14.962 1.00 93.81 372 GLY A N 1
ATOM 3010 C CA . GLY A 1 372 ? -16.771 -6.742 14.648 1.00 93.81 372 GLY A CA 1
ATOM 3011 C C . GLY A 1 372 ? -16.335 -7.156 13.239 1.00 93.81 372 GLY A C 1
ATOM 3012 O O . GLY A 1 372 ? -16.292 -8.350 12.953 1.00 93.81 372 GLY A O 1
ATOM 3013 N N . ASN A 1 373 ? -15.949 -6.215 12.372 1.00 96.00 373 ASN A N 1
ATOM 3014 C CA . ASN A 1 373 ? -15.409 -6.528 11.046 1.00 96.00 373 ASN A CA 1
ATOM 3015 C C . ASN A 1 373 ? -13.885 -6.730 11.062 1.00 96.00 373 ASN A C 1
ATOM 3017 O O . ASN A 1 373 ? -13.162 -6.077 11.824 1.00 96.00 373 ASN A O 1
ATOM 3021 N N . VAL A 1 374 ? -13.382 -7.608 10.183 1.00 95.44 374 VAL A N 1
ATOM 3022 C CA . VAL A 1 374 ? -11.937 -7.821 10.008 1.00 95.44 374 VAL A CA 1
ATOM 3023 C C . VAL A 1 374 ? -11.314 -6.648 9.263 1.00 95.44 374 VAL A C 1
ATOM 3025 O O . VAL A 1 374 ? -11.757 -6.257 8.177 1.00 95.44 374 VAL A O 1
ATOM 3028 N N . VAL A 1 375 ? -10.208 -6.151 9.801 1.00 96.31 375 VAL A N 1
ATOM 3029 C CA . VAL A 1 375 ? -9.414 -5.069 9.234 1.00 96.31 375 VAL A CA 1
ATOM 3030 C C . VAL A 1 375 ? -7.946 -5.445 9.090 1.00 96.31 375 VAL A C 1
ATOM 3032 O O . VAL A 1 375 ? -7.392 -6.202 9.880 1.00 96.31 375 VAL A O 1
ATOM 3035 N N . MET A 1 376 ? -7.293 -4.855 8.093 1.00 96.19 376 MET A N 1
ATOM 3036 C CA . MET A 1 376 ? -5.845 -4.815 7.953 1.00 96.19 376 MET A CA 1
ATOM 3037 C C . MET A 1 376 ? -5.338 -3.392 8.188 1.00 96.19 376 MET A C 1
ATOM 3039 O O . MET A 1 376 ? -5.901 -2.414 7.692 1.00 96.19 376 MET A O 1
ATOM 3043 N N . VAL A 1 377 ? -4.223 -3.272 8.901 1.00 96.62 377 VAL A N 1
ATOM 3044 C CA . VAL A 1 377 ? -3.555 -1.986 9.113 1.00 96.62 377 VAL A CA 1
ATOM 3045 C C . VAL A 1 377 ? -2.649 -1.653 7.927 1.00 96.62 377 VAL A C 1
ATOM 3047 O O . VAL A 1 377 ? -1.758 -2.426 7.573 1.00 96.62 377 VAL A O 1
ATOM 3050 N N . THR A 1 378 ? -2.797 -0.468 7.343 1.00 95.12 378 THR A N 1
ATOM 3051 C CA . THR A 1 378 ? -2.031 -0.014 6.170 1.00 95.12 378 THR A CA 1
ATOM 3052 C C . THR A 1 378 ? -0.870 0.921 6.510 1.00 95.12 378 THR A C 1
ATOM 3054 O O . THR A 1 378 ? 0.051 1.060 5.705 1.00 95.12 378 THR A O 1
ATOM 3057 N N . GLY A 1 379 ? -0.860 1.529 7.702 1.00 93.69 379 GLY A N 1
ATOM 3058 C CA . GLY A 1 379 ? 0.115 2.553 8.098 1.00 93.69 379 GLY A CA 1
ATOM 3059 C C . GLY A 1 379 ? 0.607 2.442 9.545 1.00 93.69 379 GLY A C 1
ATOM 3060 O O . GLY A 1 379 ? 0.039 1.734 10.371 1.00 93.69 379 GLY A O 1
ATOM 3061 N N . GLY A 1 380 ? 1.685 3.163 9.863 1.00 93.50 380 GLY A N 1
ATOM 3062 C CA . GLY A 1 380 ? 2.291 3.175 11.200 1.00 93.50 380 GLY A CA 1
ATOM 3063 C C . GLY A 1 380 ? 3.062 1.897 11.559 1.00 93.50 380 GLY A C 1
ATOM 3064 O O . GLY A 1 380 ? 3.380 1.067 10.705 1.00 93.50 380 GLY A O 1
ATOM 3065 N N . ARG A 1 381 ? 3.384 1.734 12.849 1.00 93.19 381 ARG A N 1
ATOM 3066 C CA . ARG A 1 381 ? 4.198 0.611 13.360 1.00 93.19 381 ARG A CA 1
ATOM 3067 C C . ARG A 1 381 ? 3.491 -0.750 13.282 1.00 93.19 381 ARG A C 1
ATOM 3069 O O . ARG A 1 381 ? 4.163 -1.782 13.215 1.00 93.19 381 ARG A O 1
ATOM 3076 N N . ASN A 1 382 ? 2.159 -0.732 13.264 1.00 95.25 382 ASN A N 1
ATOM 3077 C CA . ASN A 1 382 ? 1.291 -1.909 13.210 1.00 95.25 382 ASN A CA 1
ATOM 3078 C C . ASN A 1 382 ? 0.920 -2.330 11.775 1.00 95.25 382 ASN A C 1
ATOM 3080 O O . ASN A 1 382 ? 0.090 -3.214 11.602 1.00 95.25 382 ASN A O 1
ATOM 3084 N N . ARG A 1 383 ? 1.535 -1.732 10.742 1.00 94.75 383 ARG A N 1
ATOM 3085 C CA . ARG A 1 383 ? 1.262 -2.038 9.328 1.00 94.75 383 ARG A CA 1
ATOM 3086 C C . ARG A 1 383 ? 1.379 -3.536 9.013 1.00 94.75 383 ARG A C 1
ATOM 3088 O O . ARG A 1 383 ? 2.394 -4.158 9.316 1.00 94.75 383 ARG A O 1
ATOM 3095 N N . GLY A 1 384 ? 0.364 -4.068 8.336 1.00 94.62 384 GLY A N 1
ATOM 3096 C CA . GLY A 1 384 ? 0.243 -5.463 7.916 1.00 94.62 384 GLY A CA 1
ATOM 3097 C C . GLY A 1 384 ? -0.274 -6.424 8.986 1.00 94.62 384 GLY A C 1
ATOM 3098 O O . GLY A 1 384 ? -0.371 -7.618 8.708 1.00 94.62 384 GLY A O 1
ATOM 3099 N N . ARG A 1 385 ? -0.617 -5.927 10.184 1.00 95.69 385 ARG A N 1
ATOM 3100 C CA . ARG A 1 385 ? -1.395 -6.698 11.161 1.00 95.69 385 ARG A CA 1
ATOM 3101 C C . ARG A 1 385 ? -2.857 -6.782 10.741 1.00 95.69 385 ARG A C 1
ATOM 3103 O O . ARG A 1 385 ? -3.366 -5.841 10.123 1.00 95.69 385 ARG A O 1
ATOM 3110 N N . VAL A 1 386 ? -3.498 -7.902 11.062 1.00 96.19 386 VAL A N 1
ATOM 3111 C CA . VAL A 1 386 ? -4.906 -8.169 10.752 1.00 96.19 386 VAL A CA 1
ATOM 3112 C C . VAL A 1 386 ? -5.622 -8.613 12.013 1.00 96.19 386 VAL A C 1
ATOM 3114 O O . VAL A 1 386 ? -5.199 -9.571 12.654 1.00 96.19 386 VAL A O 1
ATOM 3117 N N . GLY A 1 387 ? -6.746 -7.968 12.298 1.00 95.75 387 GLY A N 1
ATOM 3118 C CA . GLY A 1 387 ? -7.569 -8.286 13.453 1.00 95.75 387 GLY A CA 1
ATOM 3119 C C . GLY A 1 387 ? -8.996 -7.785 13.294 1.00 95.75 387 GLY A C 1
ATOM 3120 O O . GLY A 1 387 ? -9.355 -7.201 12.272 1.00 95.75 387 GLY A O 1
ATOM 3121 N N . VAL A 1 388 ? -9.812 -8.032 14.307 1.00 96.06 388 VAL A N 1
ATOM 3122 C CA . VAL A 1 388 ? -11.207 -7.596 14.379 1.00 96.06 388 VAL A CA 1
ATOM 3123 C C . VAL A 1 388 ? -11.278 -6.272 15.136 1.00 96.06 388 VAL A C 1
ATOM 3125 O O . VAL A 1 388 ? -10.591 -6.092 16.143 1.00 96.06 388 VAL A O 1
ATOM 3128 N N . ILE A 1 389 ? -12.095 -5.331 14.657 1.00 96.38 389 ILE A N 1
ATOM 3129 C CA . ILE A 1 389 ? -12.349 -4.082 15.387 1.00 96.38 389 ILE A CA 1
ATOM 3130 C C . ILE A 1 389 ? -13.126 -4.401 16.669 1.00 96.38 389 ILE A C 1
ATOM 3132 O O . ILE A 1 389 ? -14.223 -4.949 16.583 1.00 96.38 389 ILE A O 1
ATOM 3136 N N . LYS A 1 390 ? -12.593 -4.008 17.832 1.00 95.31 390 LYS A N 1
ATOM 3137 C CA . LYS A 1 390 ? -13.280 -4.106 19.131 1.00 95.31 390 LYS A CA 1
ATOM 3138 C C . LYS A 1 390 ? -14.012 -2.834 19.512 1.00 95.31 390 LYS A C 1
ATOM 3140 O O . LYS A 1 390 ? -15.189 -2.871 19.839 1.00 95.31 390 LYS A O 1
ATOM 3145 N N . ASN A 1 391 ? -13.297 -1.715 19.502 1.00 95.75 391 ASN A N 1
ATOM 3146 C CA . ASN A 1 391 ? -13.831 -0.445 19.964 1.00 95.75 391 ASN A CA 1
ATOM 3147 C C . ASN A 1 391 ? -13.347 0.697 19.069 1.00 95.75 391 ASN A C 1
ATOM 3149 O O . ASN A 1 391 ? -12.241 0.659 18.519 1.00 95.75 391 ASN A O 1
ATOM 3153 N N . ARG A 1 392 ? -14.196 1.714 18.931 1.00 94.81 392 ARG A N 1
ATOM 3154 C CA . ARG A 1 392 ? -13.936 2.934 18.174 1.00 94.81 392 ARG A CA 1
ATOM 3155 C C . ARG A 1 392 ? -14.091 4.128 19.105 1.00 94.81 392 ARG A C 1
ATOM 3157 O O . ARG A 1 392 ? -15.204 4.541 19.419 1.00 94.81 392 ARG A O 1
ATOM 3164 N N . GLU A 1 393 ? -12.965 4.715 19.480 1.00 94.69 393 GLU A N 1
ATOM 3165 C CA . GLU A 1 393 ? -12.913 5.913 20.308 1.00 94.69 393 GLU A CA 1
ATOM 3166 C C . GLU A 1 393 ? -12.960 7.157 19.429 1.00 94.69 393 GLU A C 1
ATOM 3168 O O . GLU A 1 393 ? -12.100 7.396 18.571 1.00 94.69 393 GLU A O 1
ATOM 3173 N N . LYS A 1 394 ? -14.003 7.957 19.638 1.00 93.88 394 LYS A N 1
ATOM 3174 C CA . LYS A 1 394 ? -14.208 9.208 18.918 1.00 93.88 394 LYS A CA 1
ATOM 3175 C C . LYS A 1 394 ? -13.729 10.367 19.778 1.00 93.88 394 LYS A C 1
ATOM 3177 O O . LYS A 1 394 ? -14.276 10.616 20.847 1.00 93.88 394 LYS A O 1
ATOM 3182 N N . HIS A 1 395 ? -12.760 11.114 19.265 1.00 93.44 395 HIS A N 1
ATOM 3183 C CA . HIS A 1 395 ? -12.305 12.364 19.864 1.00 93.44 395 HIS A CA 1
ATOM 3184 C C . HIS A 1 395 ? -12.738 13.528 18.972 1.00 93.44 395 HIS A C 1
ATOM 3186 O O . HIS A 1 395 ? -12.445 13.541 17.776 1.00 93.44 395 HIS A O 1
ATOM 3192 N N . LYS A 1 396 ? -13.442 14.516 19.534 1.00 92.88 396 LYS A N 1
ATOM 3193 C CA . LYS A 1 396 ? -13.835 15.719 18.786 1.00 92.88 396 LYS A CA 1
ATOM 3194 C C . LYS A 1 396 ? -12.576 16.507 18.403 1.00 92.88 396 LYS A C 1
ATOM 3196 O O . LYS A 1 396 ? -11.728 16.761 19.249 1.00 92.88 396 LYS A O 1
ATOM 3201 N N . GLY A 1 397 ? -12.433 16.857 17.125 1.00 90.31 397 GLY A N 1
ATOM 3202 C CA . GLY A 1 397 ? -11.306 17.655 16.619 1.00 90.31 397 GLY A CA 1
ATOM 3203 C C . GLY A 1 397 ? -9.967 16.918 16.465 1.00 90.31 397 GLY A C 1
ATOM 3204 O O . GLY A 1 397 ? -9.031 17.491 15.916 1.00 90.31 397 GLY A O 1
ATOM 3205 N N . SER A 1 398 ? -9.868 15.652 16.882 1.00 93.75 398 SER A N 1
ATOM 3206 C CA . SER A 1 398 ? -8.653 14.838 16.747 1.00 93.75 398 SER A CA 1
ATOM 3207 C C . SER A 1 398 ? -8.910 13.574 15.923 1.00 93.75 398 SER A C 1
ATOM 3209 O O . SER A 1 398 ? -10.007 13.328 15.421 1.00 93.75 398 SER A O 1
ATOM 3211 N N . PHE A 1 399 ? -7.866 12.771 15.733 1.00 90.81 399 PHE A N 1
ATOM 3212 C CA . PHE A 1 399 ? -7.982 11.489 15.055 1.00 90.81 399 PHE A CA 1
ATOM 3213 C C . PHE A 1 399 ? -8.719 10.487 15.938 1.00 90.81 399 PHE A C 1
ATOM 3215 O O . PHE A 1 399 ? -8.395 10.329 17.110 1.00 90.81 399 PHE A O 1
ATOM 3222 N N . GLU A 1 400 ? -9.654 9.758 15.342 1.00 94.94 400 GLU A N 1
ATOM 3223 C CA . GLU A 1 400 ? -10.294 8.626 16.002 1.00 94.94 400 GLU A CA 1
ATOM 3224 C C . GLU A 1 400 ? -9.308 7.463 16.173 1.00 94.94 400 GLU A C 1
ATOM 3226 O O . GLU A 1 400 ? -8.575 7.100 15.233 1.00 94.94 400 GLU A O 1
ATOM 3231 N N . THR A 1 401 ? -9.328 6.874 17.366 1.00 95.38 401 THR A N 1
ATOM 3232 C CA . THR A 1 401 ? -8.510 5.722 17.745 1.00 95.38 401 THR A CA 1
ATOM 3233 C C . THR A 1 401 ? -9.353 4.458 17.642 1.00 95.38 401 THR A C 1
ATOM 3235 O O . THR A 1 401 ? -10.499 4.411 18.081 1.00 95.38 401 THR A O 1
ATOM 3238 N N . ILE A 1 402 ? -8.803 3.422 17.016 1.00 96.56 402 ILE A N 1
ATOM 3239 C CA . ILE A 1 402 ? -9.472 2.134 16.848 1.00 96.56 402 ILE A CA 1
ATOM 3240 C C . ILE A 1 402 ? -8.651 1.071 17.543 1.00 96.56 402 ILE A C 1
ATOM 3242 O O . ILE A 1 402 ? -7.470 0.888 17.224 1.00 96.56 402 ILE A O 1
ATOM 3246 N N . HIS A 1 403 ? -9.322 0.347 18.428 1.00 96.75 403 HIS A N 1
ATOM 3247 C CA . HIS A 1 403 ? -8.798 -0.823 19.111 1.00 96.75 403 HIS A CA 1
ATOM 3248 C C . HIS A 1 403 ? -9.109 -2.069 18.296 1.00 96.75 403 HIS A C 1
ATOM 3250 O O . HIS A 1 403 ? -10.263 -2.332 17.943 1.00 96.75 403 HIS A O 1
ATOM 3256 N N . ILE A 1 404 ? -8.061 -2.814 17.964 1.00 96.38 404 ILE A N 1
ATOM 3257 C CA . ILE A 1 404 ? -8.115 -4.000 17.114 1.00 96.38 404 ILE A CA 1
ATOM 3258 C C . ILE A 1 404 ? -7.557 -5.176 17.911 1.00 96.38 404 ILE A C 1
ATOM 3260 O O . ILE A 1 404 ? -6.506 -5.049 18.540 1.00 96.38 404 ILE A O 1
ATOM 3264 N N . GLN A 1 405 ? -8.238 -6.319 17.847 1.00 95.62 405 GLN A N 1
ATOM 3265 C CA . GLN A 1 405 ? -7.769 -7.577 18.421 1.00 95.62 405 GLN A CA 1
ATOM 3266 C C . GLN A 1 405 ? -7.350 -8.544 17.309 1.00 95.62 405 GLN A C 1
ATOM 3268 O O . GLN A 1 405 ? -8.137 -8.853 16.414 1.00 95.62 405 GLN A O 1
ATOM 3273 N N . ASP A 1 406 ? -6.108 -9.022 17.359 1.00 94.31 406 ASP A N 1
ATOM 3274 C CA . ASP A 1 406 ? -5.612 -10.077 16.469 1.00 94.31 406 ASP A CA 1
ATOM 3275 C C . ASP A 1 406 ? -6.270 -11.432 16.799 1.00 94.31 406 ASP A C 1
ATOM 3277 O O . ASP A 1 406 ? -6.799 -11.644 17.887 1.00 94.31 406 ASP A O 1
ATOM 3281 N N . ALA A 1 407 ? -6.157 -12.406 15.892 1.00 91.88 407 ALA A N 1
ATOM 3282 C CA . ALA A 1 407 ? -6.691 -13.756 16.110 1.00 91.88 407 ALA A CA 1
ATOM 3283 C C . ALA A 1 407 ? -6.092 -14.485 17.335 1.00 91.88 407 ALA A C 1
ATOM 3285 O O . ALA A 1 407 ? -6.738 -15.358 17.900 1.00 91.88 407 ALA A O 1
ATOM 3286 N N . THR A 1 408 ? -4.874 -14.128 17.758 1.00 91.69 408 THR A N 1
ATOM 3287 C CA . THR A 1 408 ? -4.217 -14.669 18.967 1.00 91.69 408 THR A CA 1
ATOM 3288 C C . THR A 1 408 ? -4.677 -13.981 20.258 1.00 91.69 408 THR A C 1
ATOM 3290 O O . THR A 1 408 ? -4.188 -14.302 21.333 1.00 91.69 408 THR A O 1
ATOM 3293 N N . GLY A 1 409 ? -5.560 -12.984 20.165 1.00 91.50 409 GLY A N 1
ATOM 3294 C CA . GLY A 1 409 ? -6.056 -12.225 21.310 1.00 91.50 409 GLY A CA 1
ATOM 3295 C C . GLY A 1 409 ? -5.252 -10.968 21.653 1.00 91.50 409 GLY A C 1
ATOM 3296 O O . GLY A 1 409 ? -5.709 -10.187 22.481 1.00 91.50 409 GLY A O 1
ATOM 3297 N N . HIS A 1 410 ? -4.107 -10.720 21.005 1.00 94.00 410 HIS A N 1
ATOM 3298 C CA . HIS A 1 410 ? -3.329 -9.497 21.223 1.00 94.00 410 HIS A CA 1
ATOM 3299 C C . HIS A 1 410 ? -4.071 -8.256 20.732 1.00 94.00 410 HIS A C 1
ATOM 3301 O O . HIS A 1 410 ? -4.469 -8.177 19.568 1.00 94.00 410 HIS A O 1
ATOM 3307 N N . GLU A 1 411 ? -4.158 -7.250 21.594 1.00 95.69 411 GLU A N 1
ATOM 3308 C CA . GLU A 1 411 ? -4.806 -5.982 21.288 1.00 95.69 411 GLU A CA 1
ATOM 3309 C C . GLU A 1 411 ? -3.792 -4.895 20.949 1.00 95.69 411 GLU A C 1
ATOM 3311 O O . GLU A 1 411 ? -2.665 -4.865 21.452 1.00 95.69 411 GLU A O 1
ATOM 3316 N N . PHE A 1 412 ? -4.174 -4.006 20.041 1.00 96.00 412 PHE A N 1
ATOM 3317 C CA . PHE A 1 412 ? -3.398 -2.820 19.718 1.00 96.00 412 PHE A CA 1
ATOM 3318 C C . PHE A 1 412 ? -4.291 -1.725 19.136 1.00 96.00 412 PHE A C 1
ATOM 3320 O O . PHE A 1 412 ? -5.320 -1.990 18.514 1.00 96.00 412 PHE A O 1
ATOM 3327 N N . ALA A 1 413 ? -3.838 -0.481 19.272 1.00 96.19 413 ALA A N 1
ATOM 3328 C CA . ALA A 1 413 ? -4.548 0.688 18.779 1.00 96.19 413 ALA A CA 1
ATOM 3329 C C . ALA A 1 413 ? -3.909 1.264 17.506 1.00 96.19 413 ALA A C 1
ATOM 3331 O O . ALA A 1 413 ? -2.684 1.235 17.316 1.00 96.19 413 ALA A O 1
ATOM 3332 N N . THR A 1 414 ? -4.737 1.817 16.619 1.00 96.62 414 THR A N 1
ATOM 3333 C CA . THR A 1 414 ? -4.294 2.598 15.453 1.00 96.62 414 THR A CA 1
ATOM 3334 C C . THR A 1 414 ? -5.268 3.730 15.124 1.00 96.62 414 THR A C 1
ATOM 3336 O O . THR A 1 414 ? -6.422 3.709 15.531 1.00 96.62 414 THR A O 1
ATOM 3339 N N . ARG A 1 415 ? -4.812 4.726 14.354 1.00 95.00 415 ARG A N 1
ATOM 3340 C CA . ARG A 1 415 ? -5.677 5.802 13.838 1.00 95.00 415 ARG A CA 1
ATOM 3341 C C . ARG A 1 415 ? -6.612 5.281 12.743 1.00 95.00 415 ARG A C 1
ATOM 3343 O O . ARG A 1 415 ? -6.157 4.528 11.882 1.00 95.00 415 ARG A O 1
ATOM 3350 N N . MET A 1 416 ? -7.832 5.814 12.654 1.00 93.19 416 MET A N 1
ATOM 3351 C CA . MET A 1 416 ? -8.815 5.487 11.601 1.00 93.19 416 MET A CA 1
ATOM 3352 C C . MET A 1 416 ? -8.297 5.561 10.163 1.00 93.19 416 MET A C 1
ATOM 3354 O O . MET A 1 416 ? -8.612 4.700 9.336 1.00 93.19 416 MET A O 1
ATOM 3358 N N . GLY A 1 417 ? -7.445 6.537 9.851 1.00 92.31 417 GLY A N 1
ATOM 3359 C CA . GLY A 1 417 ? -6.856 6.652 8.514 1.00 92.31 417 GLY A CA 1
ATOM 3360 C C . GLY A 1 417 ? -6.027 5.429 8.092 1.00 92.31 417 GLY A C 1
ATOM 3361 O O . GLY A 1 417 ? -5.977 5.116 6.905 1.00 92.31 417 GLY A O 1
ATOM 3362 N N . ASN A 1 418 ? -5.431 4.716 9.054 1.00 95.38 418 ASN A N 1
ATOM 3363 C CA . ASN A 1 418 ? -4.535 3.581 8.819 1.00 95.38 418 ASN A CA 1
ATOM 3364 C C . ASN A 1 418 ? -5.254 2.227 8.807 1.00 95.38 418 ASN A C 1
ATOM 3366 O O . ASN A 1 418 ? -4.592 1.203 8.657 1.00 95.38 418 ASN A O 1
ATOM 3370 N N . VAL A 1 419 ? -6.572 2.201 8.998 1.00 95.56 419 VAL A N 1
ATOM 3371 C CA . VAL A 1 419 ? -7.358 0.964 9.060 1.00 95.56 419 VAL A CA 1
ATOM 3372 C C . VAL A 1 419 ? -8.063 0.733 7.730 1.00 95.56 419 VAL A C 1
ATOM 3374 O O . VAL A 1 419 ? -8.621 1.664 7.148 1.00 95.56 419 VAL A O 1
ATOM 3377 N N . PHE A 1 420 ? -8.030 -0.498 7.231 1.00 96.75 420 PHE A N 1
ATOM 3378 C CA . PHE A 1 420 ? -8.690 -0.905 5.996 1.00 96.75 420 PHE A CA 1
ATOM 3379 C C . PHE A 1 420 ? -9.520 -2.160 6.248 1.00 96.75 420 PHE A C 1
ATOM 3381 O O . PHE A 1 420 ? -8.970 -3.181 6.652 1.00 96.75 420 PHE A O 1
ATOM 3388 N N . THR A 1 421 ? -10.824 -2.111 5.994 1.00 96.12 421 THR A N 1
ATOM 3389 C CA . THR A 1 421 ? -11.717 -3.255 6.216 1.00 96.12 421 THR A CA 1
ATOM 3390 C C . THR A 1 421 ? -11.595 -4.266 5.089 1.00 96.12 421 THR A C 1
ATOM 3392 O O . THR A 1 421 ? -11.642 -3.909 3.919 1.00 96.12 421 THR A O 1
ATOM 3395 N N . ILE A 1 422 ? -11.413 -5.540 5.429 1.00 95.81 422 ILE A N 1
ATOM 3396 C CA . ILE A 1 422 ? -11.173 -6.611 4.451 1.00 95.81 422 ILE A CA 1
ATOM 3397 C C . ILE A 1 422 ? -12.276 -7.671 4.419 1.00 95.81 422 ILE A C 1
ATOM 3399 O O . ILE A 1 422 ? -12.328 -8.456 3.474 1.00 95.81 422 ILE A O 1
ATOM 3403 N N . GLY A 1 423 ? -13.140 -7.732 5.432 1.00 93.88 423 GLY A N 1
ATOM 3404 C CA . GLY A 1 423 ? -14.218 -8.717 5.494 1.00 93.88 423 GLY A CA 1
ATOM 3405 C C . GLY A 1 423 ? -15.321 -8.342 6.475 1.00 93.88 423 GLY A C 1
ATOM 3406 O O . GLY A 1 423 ? -15.110 -7.527 7.373 1.00 93.88 423 GLY A O 1
ATOM 3407 N N . LYS A 1 424 ? -16.495 -8.952 6.279 1.00 92.56 424 LYS A N 1
ATOM 3408 C CA . LYS A 1 424 ? -17.641 -8.881 7.196 1.00 92.56 424 LYS A CA 1
ATOM 3409 C C . LYS A 1 424 ? -17.465 -9.944 8.291 1.00 92.56 424 LYS A C 1
ATOM 3411 O O . LYS A 1 424 ? -17.179 -11.103 7.979 1.00 92.56 424 LYS A O 1
ATOM 3416 N N . GLY A 1 425 ? -17.630 -9.568 9.557 1.00 89.62 425 GLY A N 1
ATOM 3417 C CA . GLY A 1 425 ? -17.432 -10.481 10.689 1.00 89.62 425 GLY A CA 1
ATOM 3418 C C . GLY A 1 425 ? -15.984 -10.969 10.791 1.00 89.62 425 GLY A C 1
ATOM 3419 O O . GLY A 1 425 ? -15.062 -10.171 10.674 1.00 89.62 425 GLY A O 1
ATOM 3420 N N . SER A 1 426 ? -15.784 -12.283 10.964 1.00 85.81 426 SER A N 1
ATOM 3421 C CA . SER A 1 426 ? -14.457 -12.918 11.113 1.00 85.81 426 SER A CA 1
ATOM 3422 C C . SER A 1 426 ? -13.826 -13.397 9.789 1.00 85.81 426 SER A C 1
ATOM 3424 O O . SER A 1 426 ? -12.628 -13.680 9.721 1.00 85.81 426 SER A O 1
ATOM 3426 N N . LYS A 1 427 ? -14.601 -13.479 8.696 1.00 90.81 427 LYS A N 1
ATOM 3427 C CA . LYS A 1 427 ? -14.123 -14.029 7.417 1.00 90.81 427 LYS A CA 1
ATOM 3428 C C . LYS A 1 427 ? -13.620 -12.914 6.483 1.00 90.81 427 LYS A C 1
ATOM 3430 O O . LYS A 1 427 ? -14.427 -12.101 6.029 1.00 90.81 427 LYS A O 1
ATOM 3435 N N . PRO A 1 428 ? -12.321 -12.878 6.124 1.00 93.94 428 PRO A N 1
ATOM 3436 C CA . PRO A 1 428 ? -11.821 -11.941 5.123 1.00 93.94 428 PRO A CA 1
ATOM 3437 C C . PRO A 1 428 ? -12.304 -12.331 3.717 1.00 93.94 428 PRO A C 1
ATOM 3439 O O . PRO A 1 428 ? -12.397 -13.513 3.389 1.00 93.94 428 PRO A O 1
ATOM 3442 N N . TRP A 1 429 ? -12.584 -11.339 2.866 1.00 93.12 429 TRP A N 1
ATOM 3443 C CA . TRP A 1 429 ? -12.930 -11.562 1.451 1.00 93.12 429 TRP A CA 1
ATOM 3444 C C . TRP A 1 429 ? -11.710 -11.765 0.549 1.00 93.12 429 TRP A C 1
ATOM 3446 O O . TRP A 1 429 ? -11.862 -12.123 -0.615 1.00 93.12 429 TRP A O 1
ATOM 3456 N N . VAL A 1 430 ? -10.516 -11.502 1.079 1.00 94.50 430 VAL A N 1
ATOM 3457 C CA . VAL A 1 430 ? -9.240 -11.563 0.367 1.00 94.50 430 VAL A CA 1
ATOM 3458 C C . VAL A 1 430 ? -8.325 -12.576 1.038 1.00 94.50 430 VAL A C 1
ATOM 3460 O O . VAL A 1 430 ? -8.262 -12.645 2.270 1.00 94.50 430 VAL A O 1
ATOM 3463 N N . SER A 1 431 ? -7.584 -13.333 0.234 1.00 93.88 431 SER A N 1
ATOM 3464 C CA . SER A 1 431 ? -6.544 -14.231 0.706 1.00 93.88 431 SER A CA 1
ATOM 3465 C C . SER A 1 431 ? -5.407 -13.448 1.376 1.00 93.88 431 SER A C 1
ATOM 3467 O O . SER A 1 431 ? -4.939 -12.409 0.904 1.00 93.88 431 SER A O 1
ATOM 3469 N N . LEU A 1 432 ? -4.968 -13.932 2.538 1.00 93.50 432 LEU A N 1
ATOM 3470 C CA . LEU A 1 432 ? -3.947 -13.271 3.349 1.00 93.50 432 LEU A CA 1
ATOM 3471 C C . LEU A 1 432 ? -2.576 -13.937 3.179 1.00 93.50 432 LEU A C 1
ATOM 3473 O O . LEU A 1 432 ? -2.486 -15.155 2.996 1.00 93.50 432 LEU A O 1
ATOM 3477 N N . PRO A 1 433 ? -1.475 -13.171 3.311 1.00 92.50 433 PRO A N 1
ATOM 3478 C CA . PRO A 1 433 ? -0.133 -13.731 3.255 1.00 92.50 433 PRO A CA 1
ATOM 3479 C C . PRO A 1 433 ? 0.124 -14.717 4.406 1.00 92.50 433 PRO A C 1
ATOM 3481 O O . PRO A 1 433 ? -0.560 -14.721 5.433 1.00 92.50 433 PRO A O 1
ATOM 3484 N N . LYS A 1 434 ? 1.173 -15.539 4.251 1.00 86.94 434 LYS A N 1
ATOM 3485 C CA . LYS A 1 434 ? 1.597 -16.527 5.260 1.00 86.94 434 LYS A CA 1
ATOM 3486 C C . LYS A 1 434 ? 1.714 -15.862 6.639 1.00 86.94 434 LYS A C 1
ATOM 3488 O O . LYS A 1 434 ? 2.479 -14.913 6.787 1.00 86.94 434 LYS A O 1
ATOM 3493 N N . GLY A 1 435 ? 0.975 -16.378 7.621 1.00 87.12 435 GLY A N 1
ATOM 3494 C CA . GLY A 1 435 ? 0.866 -15.800 8.965 1.00 87.12 435 GLY A CA 1
ATOM 3495 C C . GLY A 1 435 ? -0.432 -15.032 9.231 1.00 87.12 435 GLY A C 1
ATOM 3496 O O . GLY A 1 435 ? -0.603 -14.563 10.347 1.00 87.12 435 GLY A O 1
ATOM 3497 N N . LYS A 1 436 ? -1.339 -14.905 8.245 1.00 91.31 436 LYS A N 1
ATOM 3498 C CA . LYS A 1 436 ? -2.696 -14.333 8.389 1.00 91.31 436 LYS A CA 1
ATOM 3499 C C . LYS A 1 436 ? -2.746 -12.955 9.081 1.00 91.31 436 LYS A C 1
ATOM 3501 O O . LYS A 1 436 ? -3.761 -12.596 9.656 1.00 91.31 436 LYS A O 1
ATOM 3506 N N . GLY A 1 437 ? -1.658 -12.184 9.020 1.00 90.56 437 GLY A N 1
ATOM 3507 C CA . GLY A 1 437 ? -1.554 -10.880 9.683 1.00 90.56 437 GLY A CA 1
ATOM 3508 C C . GLY A 1 437 ? -1.224 -10.921 11.180 1.00 90.56 437 GLY A C 1
ATOM 3509 O O . GLY A 1 437 ? -1.236 -9.876 11.819 1.00 90.56 437 GLY A O 1
ATOM 3510 N N . ILE A 1 438 ? -0.869 -12.078 11.741 1.00 94.19 438 ILE A N 1
ATOM 3511 C CA . ILE A 1 438 ? -0.456 -12.207 13.143 1.00 94.19 438 ILE A CA 1
ATOM 3512 C C . ILE A 1 438 ? 1.023 -11.844 13.277 1.00 94.19 438 ILE A C 1
ATOM 3514 O O . ILE A 1 438 ? 1.902 -12.474 12.675 1.00 94.19 438 ILE A O 1
ATOM 3518 N N . LYS A 1 439 ? 1.313 -10.822 14.081 1.00 93.25 439 LYS A N 1
ATOM 3519 C CA . LYS A 1 439 ? 2.684 -10.398 14.363 1.00 93.25 439 LYS A CA 1
ATOM 3520 C C . LYS A 1 439 ? 3.209 -11.121 15.602 1.00 93.25 439 LYS A C 1
ATOM 3522 O O . LYS A 1 439 ? 2.718 -10.891 16.697 1.00 93.25 439 LYS A O 1
ATOM 3527 N N . LEU A 1 440 ? 4.223 -11.957 15.396 1.00 93.19 440 LEU A N 1
ATOM 3528 C CA . LEU A 1 440 ? 4.921 -12.671 16.466 1.00 93.19 440 LEU A CA 1
ATOM 3529 C C . LEU A 1 440 ? 5.764 -11.715 17.317 1.00 93.19 440 LEU A C 1
ATOM 3531 O O . LEU A 1 440 ? 6.204 -10.661 16.834 1.00 93.19 440 LEU A O 1
ATOM 3535 N N . SER A 1 441 ? 6.031 -12.118 18.559 1.00 93.56 441 SER A N 1
ATOM 3536 C CA . SER A 1 441 ? 7.009 -11.433 19.405 1.00 93.56 441 SER A CA 1
ATOM 3537 C C . SER A 1 441 ? 8.425 -11.560 18.821 1.00 93.56 441 SER A C 1
ATOM 3539 O O . SER A 1 441 ? 8.711 -12.437 18.001 1.00 93.56 441 SER A O 1
ATOM 3541 N N . ILE A 1 442 ? 9.340 -10.670 19.220 1.00 94.50 442 ILE A N 1
ATOM 3542 C CA . ILE A 1 442 ? 10.725 -10.676 18.709 1.00 94.50 442 ILE A CA 1
ATOM 3543 C C . ILE A 1 442 ? 11.412 -12.012 19.041 1.00 94.50 442 ILE A C 1
ATOM 3545 O O . ILE A 1 442 ? 12.117 -12.569 18.198 1.00 94.50 442 ILE A O 1
ATOM 3549 N N . ILE A 1 443 ? 11.149 -12.546 20.238 1.00 95.81 443 ILE A N 1
ATOM 3550 C CA . ILE A 1 443 ? 11.701 -13.814 20.725 1.00 95.81 443 ILE A CA 1
ATOM 3551 C C . ILE A 1 443 ? 11.128 -14.993 19.932 1.00 95.81 443 ILE A C 1
ATOM 3553 O O . ILE A 1 443 ? 11.887 -15.834 19.453 1.00 95.81 443 ILE A O 1
ATOM 3557 N N . GLU A 1 444 ? 9.810 -15.045 19.725 1.00 93.38 444 GLU A N 1
ATOM 3558 C CA . GLU A 1 444 ? 9.181 -16.076 18.885 1.00 93.38 444 GLU A CA 1
ATOM 3559 C C . GLU A 1 444 ? 9.697 -16.035 17.449 1.00 93.38 444 GLU A C 1
ATOM 3561 O O . GLU A 1 444 ? 9.951 -17.076 16.843 1.00 93.38 444 GLU A O 1
ATOM 3566 N N . GLU A 1 445 ? 9.882 -14.837 16.891 1.00 92.94 445 GLU A N 1
ATOM 3567 C CA . GLU A 1 445 ? 10.401 -14.696 15.540 1.00 92.94 445 GLU A CA 1
ATOM 3568 C C . GLU A 1 445 ? 11.854 -15.183 15.444 1.00 92.94 445 GLU A C 1
ATOM 3570 O O . GLU A 1 445 ? 12.208 -15.866 14.480 1.00 92.94 445 GLU A O 1
ATOM 3575 N N . ALA A 1 446 ? 12.685 -14.873 16.444 1.00 94.69 446 ALA A N 1
ATOM 3576 C CA . ALA A 1 446 ? 14.057 -15.362 16.535 1.00 94.69 446 ALA A CA 1
ATOM 3577 C C . ALA A 1 446 ? 14.096 -16.894 16.637 1.00 94.69 446 ALA A C 1
ATOM 3579 O O . ALA A 1 446 ? 14.768 -17.539 15.830 1.00 94.69 446 ALA A O 1
ATOM 3580 N N . ARG A 1 447 ? 13.295 -17.487 17.534 1.00 95.94 447 ARG A N 1
ATOM 3581 C CA . ARG A 1 447 ? 13.154 -18.948 17.664 1.00 95.94 447 ARG A CA 1
ATOM 3582 C C . ARG A 1 447 ? 12.695 -19.589 16.356 1.00 95.94 447 ARG A C 1
ATOM 3584 O O . ARG A 1 447 ? 13.286 -20.568 15.912 1.00 95.94 447 ARG A O 1
ATOM 3591 N N . LYS A 1 448 ? 11.709 -18.999 15.674 1.00 93.00 448 LYS A N 1
ATOM 3592 C CA . LYS A 1 448 ? 11.219 -19.482 14.374 1.00 93.00 448 LYS A CA 1
ATOM 3593 C C . LYS A 1 448 ? 12.300 -19.445 13.291 1.00 93.00 448 LYS A C 1
ATOM 3595 O O . LYS A 1 448 ? 12.383 -20.365 12.475 1.00 93.00 448 LYS A O 1
ATOM 3600 N N . ARG A 1 449 ? 13.136 -18.401 13.266 1.00 92.88 449 ARG A N 1
ATOM 3601 C CA . ARG A 1 449 ? 14.274 -18.309 12.336 1.00 92.88 449 ARG A CA 1
ATOM 3602 C C . ARG A 1 449 ? 15.333 -19.365 12.643 1.00 92.88 449 ARG A C 1
ATOM 3604 O O . ARG A 1 449 ? 15.753 -20.044 11.712 1.00 92.88 449 ARG A O 1
ATOM 3611 N N . LEU A 1 450 ? 15.704 -19.538 13.913 1.00 94.31 450 LEU A N 1
ATOM 3612 C CA . LEU A 1 450 ? 16.662 -20.561 14.347 1.00 94.31 450 LEU A CA 1
ATOM 3613 C C . LEU A 1 450 ? 16.169 -21.970 14.006 1.00 94.31 450 LEU A C 1
ATOM 3615 O O . LEU A 1 450 ? 16.910 -22.739 13.406 1.00 94.31 450 LEU A O 1
ATOM 3619 N N . ALA A 1 451 ? 14.897 -22.276 14.274 1.00 93.56 451 ALA A N 1
ATOM 3620 C CA . ALA A 1 451 ? 14.288 -23.553 13.906 1.00 93.56 451 ALA A CA 1
ATOM 3621 C C . ALA A 1 451 ? 14.316 -23.793 12.386 1.00 93.56 451 ALA A C 1
ATOM 3623 O O . ALA A 1 451 ? 14.630 -24.889 11.928 1.00 93.56 451 ALA A O 1
ATOM 3624 N N . THR A 1 452 ? 14.054 -22.753 11.586 1.00 91.25 452 THR A N 1
ATOM 3625 C CA . THR A 1 452 ? 14.134 -22.847 10.117 1.00 91.25 452 THR A CA 1
ATOM 3626 C C . THR A 1 452 ? 15.574 -23.082 9.644 1.00 91.25 452 THR A C 1
ATOM 3628 O O . THR A 1 452 ? 15.798 -23.871 8.730 1.00 91.25 452 THR A O 1
ATOM 3631 N N . GLN A 1 453 ? 16.559 -22.423 10.266 1.00 90.75 453 GLN A N 1
ATOM 3632 C CA . GLN A 1 453 ? 17.980 -22.617 9.959 1.00 90.75 453 GLN A CA 1
ATOM 3633 C C . GLN A 1 453 ? 18.468 -24.013 10.362 1.00 90.75 453 GLN A C 1
ATOM 3635 O O . GLN A 1 453 ? 19.166 -24.656 9.582 1.00 90.75 453 GLN A O 1
ATOM 3640 N N . ALA A 1 454 ? 18.071 -24.501 11.539 1.00 89.75 454 ALA A N 1
ATOM 3641 C CA . ALA A 1 454 ? 18.374 -25.853 12.001 1.00 89.75 454 ALA A CA 1
ATOM 3642 C C . ALA A 1 454 ? 17.780 -26.909 11.056 1.00 89.75 454 ALA A C 1
ATOM 3644 O O . ALA A 1 454 ? 18.487 -27.825 10.645 1.00 89.75 454 ALA A O 1
ATOM 3645 N N . GLY A 1 455 ? 16.527 -26.723 10.621 1.00 84.12 455 GLY A N 1
ATOM 3646 C CA . GLY A 1 455 ? 15.881 -27.602 9.642 1.00 84.12 455 GLY A CA 1
ATOM 3647 C C . GLY A 1 455 ? 16.538 -27.597 8.256 1.00 84.12 455 GLY A C 1
ATOM 3648 O O . GLY A 1 455 ? 16.464 -28.589 7.536 1.00 84.12 455 GLY A O 1
ATOM 3649 N N . PHE A 1 456 ? 17.198 -26.502 7.861 1.00 79.25 456 PHE A N 1
ATOM 3650 C CA . PHE A 1 456 ? 17.987 -26.472 6.625 1.00 79.25 456 PHE A CA 1
ATOM 3651 C C . PHE A 1 456 ? 19.308 -27.232 6.787 1.00 79.25 456 PHE A C 1
ATOM 3653 O O . PHE A 1 456 ? 19.661 -28.025 5.917 1.00 79.25 456 PHE A O 1
ATOM 3660 N N . LYS A 1 457 ? 19.995 -27.046 7.925 1.00 74.12 457 LYS A N 1
ATOM 3661 C CA . LYS A 1 457 ? 21.246 -27.750 8.245 1.00 74.12 457 LYS A CA 1
ATOM 3662 C C . LYS A 1 457 ? 21.054 -29.266 8.319 1.00 74.12 457 LYS A C 1
ATOM 3664 O O . LYS A 1 457 ? 21.859 -29.997 7.750 1.00 74.12 457 LYS A O 1
ATOM 3669 N N . SER A 1 458 ? 19.969 -29.734 8.938 1.00 69.62 458 SER A N 1
ATOM 3670 C CA . SER A 1 458 ? 19.661 -31.168 9.008 1.00 69.62 458 SER A CA 1
ATOM 3671 C C . SER A 1 458 ? 19.327 -31.770 7.640 1.00 69.62 458 SER A C 1
ATOM 3673 O O . SER A 1 458 ? 19.715 -32.899 7.362 1.00 69.62 458 SER A O 1
ATOM 3675 N N . ARG A 1 459 ? 18.687 -31.009 6.738 1.00 62.72 459 ARG A N 1
ATOM 3676 C CA . ARG A 1 459 ? 18.449 -31.437 5.347 1.00 62.72 459 ARG A CA 1
ATOM 3677 C C . ARG A 1 459 ? 19.720 -31.501 4.504 1.00 62.72 459 ARG A C 1
ATOM 3679 O O . ARG A 1 459 ? 19.819 -32.377 3.657 1.00 62.72 459 ARG A O 1
ATOM 3686 N N . SER A 1 460 ? 20.674 -30.596 4.723 1.00 59.41 460 SER A N 1
ATOM 3687 C CA . SER A 1 460 ? 21.969 -30.620 4.025 1.00 59.41 460 SER A CA 1
ATOM 3688 C C . SER A 1 460 ? 22.946 -31.669 4.565 1.00 59.41 460 SER A C 1
ATOM 3690 O O . SER A 1 460 ? 23.905 -31.996 3.879 1.00 59.41 460 SER A O 1
ATOM 3692 N N . GLN A 1 461 ? 22.722 -32.176 5.783 1.00 53.19 461 GLN A N 1
ATOM 3693 C CA . GLN A 1 461 ? 23.542 -33.214 6.423 1.00 53.19 461 GLN A CA 1
ATOM 3694 C C . GLN A 1 461 ? 22.927 -34.617 6.334 1.00 53.19 461 GLN A C 1
ATOM 3696 O O . GLN A 1 461 ? 23.492 -35.560 6.884 1.00 53.19 461 GLN A O 1
ATOM 3701 N N . ALA A 1 462 ? 21.793 -34.783 5.648 1.00 42.16 462 ALA A N 1
ATOM 3702 C CA . ALA A 1 462 ? 21.299 -36.114 5.332 1.00 42.16 462 ALA A CA 1
ATOM 3703 C C . ALA A 1 462 ? 22.332 -36.800 4.417 1.00 42.16 462 ALA A C 1
ATOM 3705 O O . ALA A 1 462 ? 22.607 -36.268 3.335 1.00 42.16 462 ALA A O 1
ATOM 3706 N N . PRO A 1 463 ? 22.932 -37.936 4.821 1.00 43.59 463 PRO A N 1
ATOM 3707 C CA . PRO A 1 463 ? 23.829 -38.657 3.941 1.00 43.59 463 PRO A CA 1
ATOM 3708 C C . PRO A 1 463 ? 23.021 -39.083 2.720 1.00 43.59 463 PRO A C 1
ATOM 3710 O O . PRO A 1 463 ? 21.988 -39.747 2.838 1.00 43.59 463 PRO A O 1
ATOM 3713 N N . VAL A 1 464 ? 23.488 -38.687 1.538 1.00 46.56 464 VAL A N 1
ATOM 3714 C CA . VAL A 1 464 ? 23.059 -39.293 0.281 1.00 46.56 464 VAL A CA 1
ATOM 3715 C C . VAL A 1 464 ? 23.617 -40.716 0.299 1.00 46.56 464 VAL A C 1
ATOM 3717 O O . VAL A 1 464 ? 24.649 -40.997 -0.300 1.00 46.56 464 VAL A O 1
ATOM 3720 N N . PHE A 1 465 ? 22.977 -41.620 1.044 1.00 37.47 465 PHE A N 1
ATOM 3721 C CA . PHE A 1 465 ? 23.164 -43.049 0.844 1.00 37.47 465 PHE A CA 1
ATOM 3722 C C . PHE A 1 465 ? 22.527 -43.368 -0.506 1.00 37.47 465 PHE A C 1
ATOM 3724 O O . PHE A 1 465 ? 21.350 -43.708 -0.613 1.00 37.47 465 PHE A O 1
ATOM 3731 N N . GLY A 1 466 ? 23.321 -43.182 -1.560 1.00 38.09 466 GLY A N 1
ATOM 3732 C CA . GLY A 1 466 ? 23.099 -43.826 -2.837 1.00 38.09 466 GLY A CA 1
ATOM 3733 C C . GLY A 1 466 ? 23.187 -45.324 -2.601 1.00 38.09 466 GLY A C 1
ATOM 3734 O O . GLY A 1 466 ? 24.271 -45.899 -2.611 1.00 38.09 466 GLY A O 1
ATOM 3735 N N . VAL A 1 467 ? 22.042 -45.950 -2.346 1.00 35.31 467 VAL A N 1
ATOM 3736 C CA . VAL A 1 467 ? 21.906 -47.400 -2.412 1.00 35.31 467 VAL A CA 1
ATOM 3737 C C . VAL A 1 467 ? 21.986 -47.767 -3.893 1.00 35.31 467 VAL A C 1
ATOM 3739 O O . VAL A 1 467 ? 20.975 -47.894 -4.577 1.00 35.31 467 VAL A O 1
ATOM 3742 N N . TYR A 1 468 ? 23.207 -47.904 -4.412 1.00 33.91 468 TYR A N 1
ATOM 3743 C CA . TYR A 1 468 ? 23.448 -48.718 -5.597 1.00 33.91 468 TYR A CA 1
ATOM 3744 C C . TYR A 1 468 ? 23.309 -50.174 -5.163 1.00 33.91 468 TYR A C 1
ATOM 3746 O O . TYR A 1 468 ? 24.280 -50.838 -4.811 1.00 33.91 468 TYR A O 1
ATOM 3754 N N . CYS A 1 469 ? 22.072 -50.664 -5.145 1.00 27.83 469 CYS A N 1
ATOM 3755 C CA . CYS A 1 469 ? 21.826 -52.094 -5.123 1.00 27.83 469 CYS A CA 1
ATOM 3756 C C . CYS A 1 469 ? 22.075 -52.597 -6.550 1.00 27.83 469 CYS A C 1
ATOM 3758 O O . CYS A 1 469 ? 21.185 -52.566 -7.398 1.00 27.83 469 CYS A O 1
ATOM 3760 N N . TYR A 1 470 ? 23.310 -53.017 -6.836 1.00 34.41 470 TYR A N 1
ATOM 3761 C CA . TYR A 1 470 ? 23.560 -53.933 -7.944 1.00 34.41 470 TYR A CA 1
ATOM 3762 C C . TYR A 1 470 ? 22.921 -55.272 -7.566 1.00 34.41 470 TYR A C 1
ATOM 3764 O O . TYR A 1 470 ? 23.566 -56.139 -6.986 1.00 34.41 470 TYR A O 1
ATOM 3772 N N . SER A 1 471 ? 21.626 -55.413 -7.853 1.00 33.31 471 SER A N 1
ATOM 3773 C CA . SER A 1 471 ? 21.017 -56.731 -7.994 1.00 33.31 471 SER A CA 1
ATOM 3774 C C . SER A 1 471 ? 21.144 -57.123 -9.459 1.00 33.31 471 SER A C 1
ATOM 3776 O O . SER A 1 471 ? 20.654 -56.455 -10.370 1.00 33.31 471 SER A O 1
ATOM 3778 N N . SER A 1 472 ? 21.941 -58.156 -9.670 1.00 40.03 472 SER A N 1
ATOM 3779 C CA . SER A 1 472 ? 22.060 -58.893 -10.910 1.00 40.03 472 SER A CA 1
ATOM 3780 C C . SER A 1 472 ? 20.685 -59.355 -11.394 1.00 40.03 472 SER A C 1
ATOM 3782 O O . SER A 1 472 ? 19.932 -59.962 -10.644 1.00 40.03 472 SER A O 1
ATOM 3784 N N . GLY A 1 473 ? 20.417 -59.115 -12.679 1.00 37.31 473 GLY A N 1
ATOM 3785 C CA . GLY A 1 473 ? 19.507 -59.923 -13.488 1.00 37.31 473 GLY A CA 1
ATOM 3786 C C . GLY A 1 473 ? 18.016 -59.767 -13.195 1.00 37.31 473 GLY A C 1
ATOM 3787 O O . GLY A 1 473 ? 17.491 -60.423 -12.305 1.00 37.31 473 GLY A O 1
ATOM 3788 N N . SER A 1 474 ? 17.320 -58.995 -14.036 1.00 30.42 474 SER A N 1
ATOM 3789 C CA . SER A 1 474 ? 16.134 -59.416 -14.819 1.00 30.42 474 SER A CA 1
ATOM 3790 C C . SER A 1 474 ? 15.362 -58.184 -15.295 1.00 30.42 474 SER A C 1
ATOM 3792 O O . SER A 1 474 ? 14.866 -57.387 -14.504 1.00 30.42 474 SER A O 1
ATOM 3794 N N . LEU A 1 475 ? 15.295 -58.019 -16.616 1.00 34.81 475 LEU A N 1
ATOM 3795 C CA . LEU A 1 475 ? 14.492 -57.010 -17.298 1.00 34.81 475 LEU A CA 1
ATOM 3796 C C . LEU A 1 475 ? 13.008 -57.379 -17.169 1.00 34.81 475 LEU A C 1
ATOM 3798 O O . LEU A 1 475 ? 12.575 -58.311 -17.837 1.00 34.81 475 LEU A O 1
ATOM 3802 N N . GLU A 1 476 ? 12.214 -56.611 -16.424 1.00 29.86 476 GLU A N 1
ATOM 3803 C CA . GLU A 1 476 ? 10.768 -56.556 -16.661 1.00 29.86 476 GLU A CA 1
ATOM 3804 C C . GLU A 1 476 ? 10.237 -55.120 -16.638 1.00 29.86 476 GLU A C 1
ATOM 3806 O O . GLU A 1 476 ? 10.562 -54.278 -15.803 1.00 29.86 476 GLU A O 1
ATOM 3811 N N . ARG A 1 477 ? 9.445 -54.849 -17.672 1.00 32.31 477 ARG A N 1
ATOM 3812 C CA . ARG A 1 477 ? 8.888 -53.568 -18.084 1.00 32.31 477 ARG A CA 1
ATOM 3813 C C . ARG A 1 477 ? 7.548 -53.394 -17.361 1.00 32.31 477 ARG A C 1
ATOM 3815 O O . ARG A 1 477 ? 6.628 -54.148 -17.646 1.00 32.31 477 ARG A O 1
ATOM 3822 N N . ILE A 1 478 ? 7.405 -52.398 -16.481 1.00 32.09 478 ILE A N 1
ATOM 3823 C CA . ILE A 1 478 ? 6.102 -52.059 -15.878 1.00 32.09 478 ILE A CA 1
ATOM 3824 C C . ILE A 1 478 ? 5.739 -50.607 -16.198 1.00 32.09 478 ILE A C 1
ATOM 3826 O O . ILE A 1 478 ? 6.328 -49.650 -15.700 1.00 32.09 478 ILE A O 1
ATOM 3830 N N . THR A 1 479 ? 4.741 -50.476 -17.066 1.00 34.56 479 THR A N 1
ATOM 3831 C CA . THR A 1 479 ? 3.979 -49.269 -17.390 1.00 34.56 479 THR A CA 1
ATOM 3832 C C . THR A 1 479 ? 3.127 -48.834 -16.194 1.00 34.56 479 THR A C 1
ATOM 3834 O O . THR A 1 479 ? 2.309 -49.618 -15.715 1.00 34.56 479 THR A O 1
ATOM 3837 N N . SER A 1 480 ? 3.262 -47.591 -15.725 1.00 31.86 480 SER A N 1
ATOM 3838 C CA . SER A 1 480 ? 2.419 -47.044 -14.655 1.00 31.86 480 SER A CA 1
ATOM 3839 C C . SER A 1 480 ? 1.183 -46.332 -15.217 1.00 31.86 480 SER A C 1
ATOM 3841 O O . SER A 1 480 ? 1.233 -45.195 -15.685 1.00 31.86 480 SER A O 1
ATOM 3843 N N . HIS A 1 481 ? 0.046 -47.025 -15.141 1.00 31.39 481 HIS A N 1
ATOM 3844 C CA . HIS A 1 481 ? -1.285 -46.447 -15.295 1.00 31.39 481 HIS A CA 1
ATOM 3845 C C . HIS A 1 481 ? -1.690 -45.689 -14.022 1.00 31.39 481 HIS A C 1
ATOM 3847 O O . HIS A 1 481 ? -1.529 -46.172 -12.901 1.00 31.39 481 HIS A O 1
ATOM 3853 N N . GLN A 1 482 ? -2.241 -44.493 -14.222 1.00 37.03 482 GLN A N 1
ATOM 3854 C CA . GLN A 1 482 ? -2.930 -43.687 -13.219 1.00 37.03 482 GLN A CA 1
ATOM 3855 C C . GLN A 1 482 ? -4.172 -44.421 -12.688 1.00 37.03 482 GLN A C 1
ATOM 3857 O O . GLN A 1 482 ? -4.976 -44.911 -13.476 1.00 37.03 482 GLN A O 1
ATOM 3862 N N . SER A 1 483 ? -4.384 -44.403 -11.369 1.00 30.27 483 SER A N 1
ATOM 3863 C CA . SER A 1 483 ? -5.709 -44.614 -10.780 1.00 30.27 483 SER A CA 1
ATOM 3864 C C . SER A 1 483 ? -5.955 -43.598 -9.673 1.00 30.27 483 SER A C 1
ATOM 3866 O O . SER A 1 483 ? -5.314 -43.590 -8.624 1.00 30.27 483 SER A O 1
ATOM 3868 N N . THR A 1 484 ? -6.938 -42.755 -9.949 1.00 36.88 484 THR A N 1
ATOM 3869 C CA . THR A 1 484 ? -7.717 -41.932 -9.032 1.00 36.88 484 THR A CA 1
ATOM 3870 C C . THR A 1 484 ? -8.171 -42.704 -7.790 1.00 36.88 484 THR A C 1
ATOM 3872 O O . THR A 1 484 ? -8.676 -43.821 -7.900 1.00 36.88 484 THR A O 1
ATOM 3875 N N . ARG A 1 485 ? -8.085 -42.069 -6.616 1.00 31.22 485 ARG A N 1
ATOM 3876 C CA . ARG A 1 485 ? -8.924 -42.389 -5.454 1.00 31.22 485 ARG A CA 1
ATOM 3877 C C . ARG A 1 485 ? -9.590 -41.113 -4.954 1.00 31.22 485 ARG A C 1
ATOM 3879 O O . ARG A 1 485 ? -8.984 -40.296 -4.270 1.00 31.22 485 ARG A O 1
ATOM 3886 N N . SER A 1 486 ? -10.845 -40.970 -5.351 1.00 30.95 486 SER A N 1
ATOM 3887 C CA . SER A 1 486 ? -11.902 -40.357 -4.559 1.00 30.95 486 SER A CA 1
ATOM 3888 C C . SER A 1 486 ? -12.155 -41.203 -3.308 1.00 30.95 486 SER A C 1
ATOM 3890 O O . SER A 1 486 ? -12.123 -42.430 -3.402 1.00 30.95 486 SER A O 1
ATOM 3892 N N . ASN A 1 487 ? -12.420 -40.566 -2.166 1.00 37.16 487 ASN A N 1
ATOM 3893 C CA . ASN A 1 487 ? -13.623 -40.814 -1.363 1.00 37.16 487 ASN A CA 1
ATOM 3894 C C . ASN A 1 487 ? -13.667 -39.909 -0.123 1.00 37.16 487 ASN A C 1
ATOM 3896 O O . ASN A 1 487 ? -12.680 -39.829 0.602 1.00 37.16 487 ASN A O 1
ATOM 3900 N N . LEU A 1 488 ? -14.860 -39.318 0.039 1.00 37.62 488 LEU A N 1
ATOM 3901 C CA . LEU A 1 488 ? -15.585 -38.912 1.254 1.00 37.62 488 LEU A CA 1
ATOM 3902 C C . LEU A 1 488 ? -14.907 -37.967 2.256 1.00 37.62 488 LEU A C 1
ATOM 3904 O O . LEU A 1 488 ? -13.962 -38.382 2.958 1.00 37.62 488 LEU A O 1
#

Foldseek 3Di:
DPPPVVVVVVVVVVVVVVVVVVVPVDPVVVVVVVVVVVVVVVVVVVVVVVVVVVVVVVVVVVVVVVVVVVVVVVVVVVVVVVVVVVVVVVVCVVVVVVVVVVVVVVVVPPDDPPDDDPVNVVVVVVVVVPDDDDDDDDDDDDDDDDDDDDDDDDDDDDDDDDDDDDDDDPPDPPDPVVVVVVVVVVVVVVVVPPPPDDDDQWAFPVNQACLLVDDNPPDGGDQQADPFQADRNFFHFQLSCCPVPVNVDVDPVVSLVCLVVQQKDKLNHGGNDRRHTHGAQIWIARVVVRWIWGFAAAQQGHTDTDTDDPVQSQKTKWAFAAWDADPPRWIWTQTSRRDIDTPDDPVDGHRKIFIAGSVVRDTDDIGDPDFQFKKAFSDDRRHLAIFTWHDWADDPPDFIKTWGAGPVRDIDIDTSVRIHTQGDHPDGPDDGPPPNRDDDDPVVVVVVVVVVVVVVVVVVPPPPPPPPPPDDDDDDDDDDDDDDDDDD

InterPro domains:
  IPR000876 Small ribosomal subunit protein eS4 [MF_00485] (201-432)
  IPR000876 Small ribosomal subunit protein eS4 [PTHR11581] (195-449)
  IPR002942 RNA-binding S4 domain [SM00363] (236-300)
  IPR005824 KOW [PF00467] (371-404)
  IPR005824 KOW [SM00739] (368-395)
  IPR013843 Small ribosomal subunit protein eS4, N-terminal [PF08071] (197-233)
  IPR013845 Small ribosomal subunit protein eS4, central region [PF00900] (289-363)
  IPR014722 Large ribosomal subunit protein uL2, domain 2 [G3DSA:2.30.30.30] (369-439)
  IPR018199 Small ribosomal subunit protein eS4, N-terminal, conserved site [PS00528] (202-216)
  IPR032277 Small ribosomal subunit protein eS4, C-terminal domain [PF16121] (406-452)
  IPR036986 RNA-binding S4 domain superfamily [G3DSA:3.10.290.10] (195-311)
  IPR038237 Small ribosomal subunit protein eS4, central domain superfamily [G3DSA:2.40.50.740] (316-366)
  IPR041982 Small ribosomal subunit protein eS4, KOW domain [cd06087] (369-423)

Organism: NCBI:txid165716

Sequence (488 aa):
MGDSSTKNVVEEVIAYSDDIIEYLEVEKDANILTQHLEYSKVLQSQCLADSNDVRSLLQVITNQISDLEHQRVSVEEQRQILKNLEQDELRAQPIADIVQIDKRLDEMFEFDPTGATAFDTCNSIWKMSSNEGQLPPIIPEGCQRTEGDLHEEDSSDSPIPRQRRHQYDYGLPTMPQSLKEKSTEARRRRERNTMARGLKKHLKRLNAPSHWMLDKLGGAFAPKPSSGPHKSRECLPLILILRNRLKYALTYREVIAILMQRHILVDGKVRTDKTYPSGFMDVVSIPKTNENFRLLYDTKGRFRLHSIRDEEAKFKLCKVRSVQFGQKGIPYINTYDGRTIRYPDPLIKANDTIKLDLESNKVTDFIKFDVGNVVMVTGGRNRGRVGVIKNREKHKGSFETIHIQDATGHEFATRMGNVFTIGKGSKPWVSLPKGKGIKLSIIEEARKRLATQAGFKSRSQAPVFGVYCYSSGSLERITSHQSTRSNL

Secondary structure (DSSP, 8-state):
--SHHHHHHHHHHHHHHHHHHHHT-SHHHHHHHHHHHHHHHHHHHHHHHHHHHHHHHHHHHHHHHHHHHHHHHHHHHHHHHHHHHHHHHHHHHHHHHHHHHHHHHHHT-----SS--HHHHHHHHHHHSS----PPPPP-------------------PPP---------------HHHHHHHHHHHHHHHHT---------EEGGGS-GGG---SSS-SEEPPPPSSSS-GGGEEEHHHIIIIII-S-SSHHHHHHHHHTT--EETTEE---TT-EEETT-EEEETTTTEEEEEEE-TTS-EEEEEE-HHHHTEEEEEEEEEEE-GGG-EEEEETTS-EEES--TT--TT-EEEEETTT--EEEEE---TT-EEEE-SSTTTT-EEEEEEEE--TTSPPEEEEEETTS-EEEEEGGGEEEEESTT--SSPPPTTTT----HHHHHHHHHHHHHHHHHHHTS--------------------------

pLDDT: mean 76.09, std 23.73, range [25.06, 96.75]

Radius of gyration: 41.77 Å; chains: 1; bounding box: 102×118×115 Å